Protein AF-0000000084953252 (afdb_homodimer)

Secondary structure (DSSP, 8-state):
-----PPPEEEE--BTTTB--HHHHHHHHHHHT-TTHHHHHHHHHHHHHHHHHHTT----HHHHHHHHHHHHHHHTT----HHHHHHHHGGGGGPPBPTTHHHHHHHHHHTT--EEEEESS-HHHHHHHHHHTT-GGG-SEEEEGGGTT--TTSHHHHHHHHHHHTS-GGGEEEEES-HHHHHHHHHTT-EEEEE--TT----TTSPPPSEEESSHHHHHHHHHHHT--/-----PPPEEEE--BTTTB--HHHHHHHHHHHT-TTHHHHHHHHHHHHHHHHHHTT----HHHHHHHHHHHHHHHTT----HHHHHHHHGGGGGPPBPTTHHHHHHHHHHTT--EEEEESS-HHHHHHHHHHTT-GGG-SEEEEGGGTT--TTSHHHHHHHHHHHTS-GGGEEEEES-HHHHHHHHHTT-EEEEE--TT----TTSPPPSEEESSHHHHHHHHHHHT--

Organism: Flavobacterium frigoris (strain PS1) (NCBI:txid1086011)

InterPro domains:
  IPR006328 L-2-Haloacid dehalogenase [TIGR01428] (9-200)
  IPR006328 L-2-Haloacid dehalogenase [cd02588] (9-221)
  IPR006439 HAD hydrolase, subfamily IA [PR00413] (7-18)
  IPR006439 HAD hydrolase, subfamily IA [PR00413] (108-121)
  IPR006439 HAD hydrolase, subfamily IA [PR00413] (139-155)
  IPR006439 HAD hydrolase, subfamily IA [PR00413] (157-177)
  IPR006439 HAD hydrolase, subfamily IA [PR00413] (184-197)
  IPR006439 HAD hydrolase, subfamily IA [TIGR01493] (9-187)
  IPR023198 Phosphoglycolate phosphatase-like, domain 2 [G3DSA:1.10.150.240] (21-93)
  IPR023214 HAD superfamily [G3DSA:3.40.50.1000] (9-210)
  IPR036412 HAD-like superfamily [SSF56784] (9-209)
  IPR051540 S-2-haloalkanoic acid dehalogenase [PTHR43316] (1-224)

Nearest PDB structures (foldseek):
  7arp-assembly1_B  TM=9.863E-01  e=4.653E-26  Zobellia galactanivorans
  7asz-assembly1_B  TM=9.862E-01  e=9.345E-26  Zobellia galactanivorans
  7qnm-assembly6_K  TM=9.756E-01  e=4.234E-25  Zobellia galactanivorans
  2yn4-assembly1_A  TM=9.551E-01  e=2.841E-22  Paracoccaceae
  1zrm-assembly1_A  TM=9.496E-01  e=8.957E-20  Pseudomonas sp. YL

Solvent-accessible surface area (backbone atoms only — not comparable to full-atom values): 23462 Å² total; per-residue (Å²): 127,80,79,68,62,77,75,43,39,38,34,29,37,42,83,61,48,38,29,43,53,62,66,36,39,53,36,37,11,58,76,59,72,30,91,60,36,32,56,38,25,51,28,42,32,56,27,52,48,47,47,26,56,48,46,72,48,80,68,57,44,67,58,46,42,53,55,32,45,52,38,42,28,45,46,66,76,41,89,79,50,74,66,56,49,52,58,35,57,54,45,61,38,64,32,43,53,40,90,44,35,64,64,12,52,50,53,33,47,76,69,70,44,50,36,29,37,49,33,61,46,35,58,70,52,46,54,41,24,28,54,61,40,73,43,57,89,67,38,81,43,82,42,36,29,59,83,72,63,43,43,73,35,32,36,65,48,52,49,48,51,22,56,76,67,73,48,56,39,72,43,28,30,40,36,30,32,45,28,65,51,43,37,12,33,43,63,48,42,24,42,27,30,38,29,52,39,90,48,47,44,76,44,87,91,45,79,79,60,78,37,76,24,72,39,46,40,56,40,31,52,52,51,50,63,72,47,54,126,126,81,77,67,62,75,74,42,38,37,33,28,36,42,84,60,49,39,30,44,52,61,66,37,39,53,36,37,11,58,75,59,70,31,91,59,35,33,56,40,24,50,28,42,32,55,28,50,46,46,46,28,56,49,48,73,48,79,68,57,45,66,58,44,42,52,55,31,43,55,39,41,28,44,47,67,76,41,87,79,52,74,65,57,48,50,57,36,56,55,46,60,38,64,32,43,54,41,89,43,35,65,63,12,51,50,53,34,47,76,69,70,45,50,35,29,38,48,34,63,45,35,56,70,52,46,52,42,25,28,55,61,40,72,43,56,89,68,37,82,42,81,44,35,29,59,84,72,62,43,44,73,35,32,37,66,48,54,50,49,51,20,58,76,68,72,48,56,39,71,43,27,32,39,36,30,30,46,27,66,52,42,40,12,33,42,64,46,42,23,42,27,32,38,31,52,40,88,48,48,44,76,45,88,91,44,78,78,58,77,39,76,25,71,38,46,40,55,39,30,53,52,51,50,65,72,45,54,127

Radius of gyration: 23.2 Å; Cα contacts (8 Å, |Δi|>4): 873; chains: 2; bounding box: 50×72×59 Å

Sequence (458 aa):
MTIQKSKPVIVFDVNETLLDMTPLKKSVNAMLNEEQGFRIWFGMLLHYSTVSNSINEYHNFTTIAAATLKMAAVSMHKKVTAEEIKEALSVIKSLQTYPDVIKGLKLLKENGFRLITLTNSPDSALKEQLKNSNLTDYFEHALSIDSIKKYKPEAETYLWAAKKLAVKPNEMIMIAAHGWDLAGAAHAGLATGFIAREGQSLYSLSSKPDFEAKDIIAMAEQLVAAYSEMTIQKSKPVIVFDVNETLLDMTPLKKSVNAMLNEEQGFRIWFGMLLHYSTVSNSINEYHNFTTIAAATLKMAAVSMHKKVTAEEIKEALSVIKSLQTYPDVIKGLKLLKENGFRLITLTNSPDSALKEQLKNSNLTDYFEHALSIDSIKKYKPEAETYLWAAKKLAVKPNEMIMIAAHGWDLAGAAHAGLATGFIAREGQSLYSLSSKPDFEAKDIIAMAEQLVAAYSE

pLDDT: mean 96.85, std 7.48, range [36.09, 99.0]

Foldseek 3Di:
DPPQPPAFAEEEEPPLAFFDCVLLLVLLCVQLVHNCLCVQLVVQLVVVLVVCVVVVHFDASLVSSLVSSCVSSVVSVHDDDSVSSCVSNVCLLQTETDPCNVVLLVLLVVLPHAYEYEYSHDPVSQVSNCVNHVNVPSHPYYDYCVVVRHDPLALCRLCVVCVVVVHQLCRYEYEYQAQRNCQSSVVNNYAYEHAPRPPGDHDPVGDDGPYYDPHSNRVSVVSCVSNPD/DPPQPPAFAEEEEPPLAFFDCVLLLVLLCVQLVHNCLCVQLVVQLVVVLVVCVVVVHFDASLVSSLVSSCVSSVVSVHDDDSVSSCVSNVCLLQTETDPQRVVLLVLLVVLPHAYEYEYSHDPVSQVSNCVNHVNVPSHPYYDYCVVVRHDPLALCRLCVVCVVVVHQLCRYEYEYQAQRNCQSSVVNNYAYEHAPRPPGDHDPVGDDGPYYDPHSNRVSVVSCVSNPD

Structure (mmCIF, N/CA/C/O backbone):
data_AF-0000000084953252-model_v1
#
loop_
_entity.id
_entity.type
_entity.pdbx_description
1 polymer 'Cryptic haloacid dehalogenase 1'
#
loop_
_atom_site.group_PDB
_atom_site.id
_atom_site.type_symbol
_atom_site.label_atom_id
_atom_site.label_alt_id
_atom_site.label_comp_id
_atom_site.label_asym_id
_atom_site.label_entity_id
_atom_site.label_seq_id
_atom_site.pdbx_PDB_ins_code
_atom_site.Cartn_x
_atom_site.Cartn_y
_atom_site.Cartn_z
_atom_site.occupancy
_atom_site.B_iso_or_equiv
_atom_site.auth_seq_id
_atom_site.auth_comp_id
_atom_site.auth_asym_id
_atom_site.auth_atom_id
_atom_site.pdbx_PDB_model_num
ATOM 1 N N . MET A 1 1 ? 27.125 -39.562 -3.766 1 36.19 1 MET A N 1
ATOM 2 C CA . MET A 1 1 ? 25.672 -39.562 -3.758 1 36.19 1 MET A CA 1
ATOM 3 C C . MET A 1 1 ? 25.094 -38.188 -3.941 1 36.19 1 MET A C 1
ATOM 5 O O . MET A 1 1 ? 25.328 -37.281 -3.107 1 36.19 1 MET A O 1
ATOM 9 N N . THR A 1 2 ? 24.891 -37.688 -5.141 1 43.75 2 THR A N 1
ATOM 10 C CA . THR A 1 2 ? 24.453 -36.312 -5.395 1 43.75 2 THR A CA 1
ATOM 11 C C . THR A 1 2 ? 23.203 -35.969 -4.582 1 43.75 2 THR A C 1
ATOM 13 O O . THR A 1 2 ? 22.188 -36.656 -4.691 1 43.75 2 THR A O 1
ATOM 16 N N . ILE A 1 3 ? 23.344 -35.5 -3.367 1 47.22 3 ILE A N 1
ATOM 17 C CA . ILE A 1 3 ? 22.25 -35.219 -2.461 1 47.22 3 ILE A CA 1
ATOM 18 C C . ILE A 1 3 ? 21.094 -34.594 -3.238 1 47.22 3 ILE A C 1
ATOM 20 O O . ILE A 1 3 ? 21.234 -33.5 -3.811 1 47.22 3 ILE A O 1
ATOM 24 N N . GLN A 1 4 ? 20.281 -35.469 -3.814 1 59.25 4 GLN A N 1
ATOM 25 C CA . GLN A 1 4 ? 19.094 -35.062 -4.543 1 59.25 4 GLN A CA 1
ATOM 26 C C . GLN A 1 4 ? 18.266 -34.094 -3.717 1 59.25 4 GLN A C 1
ATOM 28 O O . GLN A 1 4 ? 17.984 -34.344 -2.541 1 59.25 4 GLN A O 1
ATOM 33 N N . LYS A 1 5 ? 18.25 -32.844 -4.098 1 72.69 5 LYS A N 1
ATOM 34 C CA . LYS A 1 5 ? 17.453 -31.828 -3.404 1 72.69 5 LYS A CA 1
ATOM 35 C C . LYS A 1 5 ? 15.992 -32.25 -3.34 1 72.69 5 LYS A C 1
ATOM 37 O O . LYS A 1 5 ? 15.406 -32.625 -4.348 1 72.69 5 LYS A O 1
ATOM 42 N N . SER A 1 6 ? 15.484 -32.531 -2.221 1 90.62 6 SER A N 1
ATOM 43 C CA . SER A 1 6 ? 14.062 -32.812 -2.057 1 90.62 6 SER A CA 1
ATOM 44 C C . SER A 1 6 ? 13.195 -31.766 -2.715 1 90.62 6 SER A C 1
ATOM 46 O O . SER A 1 6 ? 13.508 -30.562 -2.658 1 90.62 6 SER A O 1
ATOM 48 N N . LYS A 1 7 ? 12.227 -32.188 -3.467 1 96.56 7 LYS A N 1
ATOM 49 C CA . LYS A 1 7 ? 11.297 -31.297 -4.145 1 96.56 7 LYS A CA 1
ATOM 50 C C . LYS A 1 7 ? 10.562 -30.406 -3.141 1 96.56 7 LYS A C 1
ATOM 52 O O . LYS A 1 7 ? 10.031 -30.906 -2.145 1 96.56 7 LYS A O 1
ATOM 57 N N . PRO A 1 8 ? 10.609 -29.141 -3.348 1 98.12 8 PRO A N 1
ATOM 58 C CA . PRO A 1 8 ? 9.828 -28.25 -2.486 1 98.12 8 PRO A CA 1
ATOM 59 C C . PRO A 1 8 ? 8.328 -28.328 -2.768 1 98.12 8 PRO A C 1
ATOM 61 O O . PRO A 1 8 ? 7.918 -28.734 -3.854 1 98.12 8 PRO A O 1
ATOM 64 N N . VAL A 1 9 ? 7.523 -27.938 -1.754 1 98.69 9 VAL A N 1
ATOM 65 C CA . VAL A 1 9 ? 6.121 -27.625 -2.014 1 98.69 9 VAL A CA 1
ATOM 66 C C . VAL A 1 9 ? 6.016 -26.297 -2.77 1 98.69 9 VAL A C 1
ATOM 68 O O . VAL A 1 9 ? 6.641 -25.312 -2.389 1 98.69 9 VAL A O 1
ATOM 71 N N . ILE A 1 10 ? 5.277 -26.312 -3.834 1 98.88 10 ILE A N 1
ATOM 72 C CA . ILE A 1 10 ? 5.109 -25.094 -4.633 1 98.88 10 ILE A CA 1
ATOM 73 C C . ILE A 1 10 ? 3.857 -24.344 -4.18 1 98.88 10 ILE A C 1
ATOM 75 O O . ILE A 1 10 ? 2.76 -24.906 -4.18 1 98.88 10 ILE A O 1
ATOM 79 N N . VAL A 1 11 ? 4.008 -23.125 -3.773 1 98.94 11 VAL A N 1
ATOM 80 C CA . VAL A 1 11 ? 2.938 -22.25 -3.332 1 98.94 11 VAL A CA 1
ATOM 81 C C . VAL A 1 11 ? 2.662 -21.188 -4.406 1 98.94 11 VAL A C 1
ATOM 83 O O . VAL A 1 11 ? 3.549 -20.422 -4.762 1 98.94 11 VAL A O 1
ATOM 86 N N . PHE A 1 12 ? 1.457 -21.141 -4.898 1 98.94 12 PHE A N 1
ATOM 87 C CA . PHE A 1 12 ? 1.107 -20.203 -5.957 1 98.94 12 PHE A CA 1
ATOM 88 C C . PHE A 1 12 ? 0.263 -19.062 -5.406 1 98.94 12 PHE A C 1
ATOM 90 O O . PHE A 1 12 ? -0.749 -19.297 -4.742 1 98.94 12 PHE A O 1
ATOM 97 N N . ASP A 1 13 ? 0.655 -17.812 -5.699 1 98.88 13 ASP A N 1
ATOM 98 C CA . ASP A 1 13 ? -0.304 -16.719 -5.711 1 98.88 13 ASP A CA 1
ATOM 99 C C . ASP A 1 13 ? -1.413 -16.969 -6.734 1 98.88 13 ASP A C 1
ATOM 101 O O . ASP A 1 13 ? -1.22 -17.703 -7.699 1 98.88 13 ASP A O 1
ATOM 105 N N . VAL A 1 14 ? -2.521 -16.328 -6.531 1 98.75 14 VAL A N 1
ATOM 106 C CA . VAL A 1 14 ? -3.672 -16.688 -7.355 1 98.75 14 VAL A CA 1
ATOM 107 C C . VAL A 1 14 ? -3.961 -15.57 -8.359 1 98.75 14 VAL A C 1
ATOM 109 O O . VAL A 1 14 ? -3.68 -15.711 -9.555 1 98.75 14 VAL A O 1
ATOM 112 N N . ASN A 1 15 ? -4.379 -14.398 -7.84 1 97.81 15 ASN A N 1
ATOM 113 C CA . ASN A 1 15 ? -4.793 -13.297 -8.703 1 97.81 15 ASN A CA 1
ATOM 114 C C . ASN A 1 15 ? -3.604 -12.672 -9.422 1 97.81 15 ASN A C 1
ATOM 116 O O . ASN A 1 15 ? -2.6 -12.336 -8.797 1 97.81 15 ASN A O 1
ATOM 120 N N . GLU A 1 16 ? -3.65 -12.555 -10.766 1 97.56 16 GLU A N 1
ATOM 121 C CA . GLU A 1 16 ? -2.662 -12 -11.68 1 97.56 16 GLU A CA 1
ATOM 122 C C . GLU A 1 16 ? -1.507 -12.969 -11.906 1 97.56 16 GLU A C 1
ATOM 124 O O . GLU A 1 16 ? -0.722 -12.812 -12.844 1 97.56 16 GLU A O 1
ATOM 129 N N . THR A 1 17 ? -1.381 -13.984 -11.055 1 98.81 17 THR A N 1
ATOM 130 C CA . THR A 1 17 ? -0.374 -15.016 -11.273 1 98.81 17 THR A CA 1
ATOM 131 C C . THR A 1 17 ? -0.971 -16.203 -12.023 1 98.81 17 THR A C 1
ATOM 133 O O . THR A 1 17 ? -0.524 -16.531 -13.117 1 98.81 17 THR A O 1
ATOM 136 N N . LEU A 1 18 ? -2.02 -16.797 -11.492 1 98.88 18 LEU A N 1
ATOM 137 C CA . LEU A 1 18 ? -2.715 -17.906 -12.141 1 98.88 18 LEU A CA 1
ATOM 138 C C . LEU A 1 18 ? -3.895 -17.406 -12.961 1 98.88 18 LEU A C 1
ATOM 140 O O . LEU A 1 18 ? -4.129 -17.875 -14.078 1 98.88 18 LEU A O 1
ATOM 144 N N . LEU A 1 19 ? -4.625 -16.438 -12.438 1 98.81 19 LEU A N 1
ATOM 145 C CA . LEU A 1 19 ? -5.867 -15.969 -13.047 1 98.81 19 LEU A CA 1
ATOM 146 C C . LEU A 1 19 ? -5.656 -14.656 -13.797 1 98.81 19 LEU A C 1
ATOM 148 O O . LEU A 1 19 ? -4.953 -13.766 -13.312 1 98.81 19 LEU A O 1
ATOM 152 N N . ASP A 1 20 ? -6.223 -14.523 -14.984 1 98.5 20 ASP A N 1
ATOM 153 C CA . ASP A 1 20 ? -6.188 -13.312 -15.797 1 98.5 20 ASP A CA 1
ATOM 154 C C . ASP A 1 20 ? -7.168 -12.266 -15.266 1 98.5 20 ASP A C 1
ATOM 156 O O . ASP A 1 20 ? -8.383 -12.453 -15.352 1 98.5 20 ASP A O 1
ATOM 160 N N . MET A 1 21 ? -6.695 -11.133 -14.82 1 97.5 21 MET A N 1
ATOM 161 C CA . MET A 1 21 ? -7.516 -10.117 -14.164 1 97.5 21 MET A CA 1
ATOM 162 C C . MET A 1 21 ? -8.062 -9.117 -15.18 1 97.5 21 MET A C 1
ATOM 164 O O . MET A 1 21 ? -8.75 -8.164 -14.812 1 97.5 21 MET A O 1
ATOM 168 N N . THR A 1 22 ? -7.824 -9.312 -16.469 1 98 22 THR A N 1
ATOM 169 C CA . THR A 1 22 ? -8.219 -8.375 -17.516 1 98 22 THR A CA 1
ATOM 170 C C . THR A 1 22 ? -9.711 -8.078 -17.453 1 98 22 THR A C 1
ATOM 172 O O . THR A 1 22 ? -10.133 -6.926 -17.547 1 98 22 THR A O 1
ATOM 175 N N . PRO A 1 23 ? -10.594 -9.062 -17.219 1 98.5 23 PRO A N 1
ATOM 176 C CA . PRO A 1 23 ? -12.023 -8.75 -17.141 1 98.5 23 PRO A CA 1
ATOM 177 C C . PRO A 1 23 ? -12.359 -7.84 -15.961 1 98.5 23 PRO A C 1
ATOM 179 O O . PRO A 1 23 ? -13.219 -6.957 -16.078 1 98.5 23 PRO A O 1
ATOM 182 N N . LEU A 1 24 ? -11.766 -8.031 -14.812 1 98.69 24 LEU A N 1
ATOM 183 C CA . LEU A 1 24 ? -11.984 -7.16 -13.664 1 98.69 24 LEU A CA 1
ATOM 184 C C . LEU A 1 24 ? -11.477 -5.75 -13.953 1 98.69 24 LEU A C 1
ATOM 186 O O . LEU A 1 24 ? -12.125 -4.766 -13.586 1 98.69 24 LEU A O 1
ATOM 190 N N . LYS A 1 25 ? -10.289 -5.699 -14.555 1 98.38 25 LYS A N 1
ATOM 191 C CA . LYS A 1 25 ? -9.734 -4.41 -14.969 1 98.38 25 LYS A CA 1
ATOM 192 C C . LYS A 1 25 ? -10.734 -3.639 -15.828 1 98.38 25 LYS A C 1
ATOM 194 O O . LYS A 1 25 ? -10.984 -2.457 -15.586 1 98.38 25 LYS A O 1
ATOM 199 N N . LYS A 1 26 ? -11.266 -4.273 -16.828 1 98.56 26 LYS A N 1
ATOM 200 C CA . LYS A 1 26 ? -12.234 -3.645 -17.719 1 98.56 26 LYS A CA 1
ATOM 201 C C . LYS A 1 26 ? -13.484 -3.203 -16.953 1 98.56 26 LYS A C 1
ATOM 203 O O . LYS A 1 26 ? -14.016 -2.115 -17.203 1 98.56 26 LYS A O 1
ATOM 208 N N . SER A 1 27 ? -13.945 -4.027 -16.078 1 98.81 27 SER A N 1
ATOM 209 C CA . SER A 1 27 ? -15.148 -3.74 -15.297 1 98.81 27 SER A CA 1
ATOM 210 C C . SER A 1 27 ? -14.953 -2.504 -14.422 1 98.81 27 SER A C 1
ATOM 212 O O . SER A 1 27 ? -15.797 -1.604 -14.422 1 98.81 27 SER A O 1
ATOM 214 N N . VAL A 1 28 ? -13.867 -2.395 -13.695 1 98.88 28 VAL A N 1
ATOM 215 C CA . VAL A 1 28 ? -13.578 -1.288 -12.789 1 98.88 28 VAL A CA 1
ATOM 216 C C . VAL A 1 28 ? -13.344 -0.011 -13.594 1 98.88 28 VAL A C 1
ATOM 218 O O . VAL A 1 28 ? -13.844 1.057 -13.234 1 98.88 28 VAL A O 1
ATOM 221 N N . ASN A 1 29 ? -12.57 -0.169 -14.68 1 98.69 29 ASN A N 1
ATOM 222 C CA . ASN A 1 29 ? -12.32 0.989 -15.531 1 98.69 29 ASN A CA 1
ATOM 223 C C . ASN A 1 29 ? -13.617 1.56 -16.094 1 98.69 29 ASN A C 1
ATOM 225 O O . ASN A 1 29 ? -13.773 2.777 -16.188 1 98.69 29 ASN A O 1
ATOM 229 N N . ALA A 1 30 ? -14.492 0.679 -16.5 1 98.62 30 ALA A N 1
ATOM 230 C CA . ALA A 1 30 ? -15.773 1.117 -17.031 1 98.62 30 ALA A CA 1
ATOM 231 C C . ALA A 1 30 ? -16.594 1.828 -15.961 1 98.62 30 ALA A C 1
ATOM 233 O O . ALA A 1 30 ? -17.172 2.891 -16.219 1 98.62 30 ALA A O 1
ATOM 234 N N . MET A 1 31 ? -16.688 1.283 -14.773 1 98.56 31 MET A N 1
ATOM 235 C CA . MET A 1 31 ? -17.453 1.868 -13.688 1 98.56 31 MET A CA 1
ATOM 236 C C . MET A 1 31 ? -16.938 3.258 -13.328 1 98.56 31 MET A C 1
ATOM 238 O O . MET A 1 31 ? -17.719 4.176 -13.094 1 98.56 31 MET A O 1
ATOM 242 N N . LEU A 1 32 ? -15.609 3.434 -13.336 1 98.5 32 LEU A N 1
ATOM 243 C CA . LEU A 1 32 ? -14.977 4.688 -12.945 1 98.5 32 LEU A CA 1
ATOM 244 C C . LEU A 1 32 ? -14.859 5.633 -14.133 1 98.5 32 LEU A C 1
ATOM 246 O O . LEU A 1 32 ? -14.477 6.797 -13.969 1 98.5 32 LEU A O 1
ATOM 250 N N . ASN A 1 33 ? -15.164 5.102 -15.32 1 97.94 33 ASN A N 1
ATOM 251 C CA . ASN A 1 33 ? -14.938 5.855 -16.547 1 97.94 33 ASN A CA 1
ATOM 252 C C . ASN A 1 33 ? -13.523 6.418 -16.609 1 97.94 33 ASN A C 1
ATOM 254 O O . ASN A 1 33 ? -13.336 7.613 -16.859 1 97.94 33 ASN A O 1
ATOM 258 N N . GLU A 1 34 ? -12.562 5.598 -16.328 1 97.94 34 GLU A N 1
ATOM 259 C CA . GLU A 1 34 ? -11.141 5.93 -16.266 1 97.94 34 GLU A CA 1
ATOM 260 C C . GLU A 1 34 ? -10.281 4.73 -16.656 1 97.94 34 GLU A C 1
ATOM 262 O O . GLU A 1 34 ? -10.297 3.701 -15.984 1 97.94 34 GLU A O 1
ATOM 267 N N . GLU A 1 35 ? -9.453 4.832 -17.672 1 96.88 35 GLU A N 1
ATOM 268 C CA . GLU A 1 35 ? -8.672 3.729 -18.234 1 96.88 35 GLU A CA 1
ATOM 269 C C . GLU A 1 35 ? -7.695 3.17 -17.203 1 96.88 35 GLU A C 1
ATOM 271 O O . GLU A 1 35 ? -7.398 1.975 -17.203 1 96.88 35 GLU A O 1
ATOM 276 N N . GLN A 1 36 ? -7.23 4.078 -16.312 1 97.38 36 GLN A N 1
ATOM 277 C CA . GLN A 1 36 ? -6.25 3.643 -15.328 1 97.38 36 GLN A CA 1
ATOM 278 C C . GLN A 1 36 ? -6.906 3.41 -13.969 1 97.38 36 GLN A C 1
ATOM 280 O O . GLN A 1 36 ? -6.219 3.309 -12.953 1 97.38 36 GLN A O 1
ATOM 285 N N . GLY A 1 37 ? -8.281 3.373 -13.977 1 98.31 37 GLY A N 1
ATOM 286 C CA . GLY A 1 37 ? -9.023 3.26 -12.734 1 98.31 37 GLY A CA 1
ATOM 287 C C . GLY A 1 37 ? -8.648 2.031 -11.93 1 98.31 37 GLY A C 1
ATOM 288 O O . GLY A 1 37 ? -8.438 2.119 -10.719 1 98.31 37 GLY A O 1
ATOM 289 N N . PHE A 1 38 ? -8.508 0.903 -12.602 1 98.56 38 PHE A N 1
ATOM 290 C CA . PHE A 1 38 ? -8.164 -0.349 -11.938 1 98.56 38 PHE A CA 1
ATOM 291 C C . PHE A 1 38 ? -6.805 -0.248 -11.258 1 98.56 38 PHE A C 1
ATOM 293 O O . PHE A 1 38 ? -6.645 -0.662 -10.109 1 98.56 38 PHE A O 1
ATOM 300 N N . ARG A 1 39 ? -5.812 0.286 -11.914 1 98.06 39 ARG A N 1
ATOM 301 C CA . ARG A 1 39 ? -4.461 0.358 -11.367 1 98.06 39 ARG A CA 1
ATOM 302 C C . ARG A 1 39 ? -4.418 1.245 -10.125 1 98.06 39 ARG A C 1
ATOM 304 O O . ARG A 1 39 ? -3.744 0.919 -9.148 1 98.06 39 ARG A O 1
ATOM 311 N N . ILE A 1 40 ? -5.117 2.369 -10.188 1 98.56 40 ILE A N 1
ATOM 312 C CA . ILE A 1 40 ? -5.195 3.281 -9.047 1 98.56 40 ILE A CA 1
ATOM 313 C C . ILE A 1 40 ? -5.871 2.582 -7.871 1 98.56 40 ILE A C 1
ATOM 315 O O . ILE A 1 40 ? -5.32 2.541 -6.766 1 98.56 40 ILE A O 1
ATOM 319 N N . TRP A 1 41 ? -7.008 1.973 -8.172 1 98.81 41 TRP A N 1
ATOM 320 C CA . TRP A 1 41 ? -7.781 1.294 -7.141 1 98.81 41 TRP A CA 1
ATOM 321 C C . TRP A 1 41 ? -6.996 0.127 -6.547 1 98.81 41 TRP A C 1
ATOM 323 O O . TRP A 1 41 ? -6.926 -0.027 -5.328 1 98.81 41 TRP A O 1
ATOM 333 N N . PHE A 1 42 ? -6.457 -0.706 -7.406 1 98.69 42 PHE A N 1
ATOM 334 C CA . PHE A 1 42 ? -5.805 -1.918 -6.93 1 98.69 42 PHE A CA 1
ATOM 335 C C . PHE A 1 42 ? -4.594 -1.577 -6.07 1 98.69 42 PHE A C 1
ATOM 337 O O . PHE A 1 42 ? -4.305 -2.27 -5.09 1 98.69 42 PHE A O 1
ATOM 344 N N . GLY A 1 43 ? -3.834 -0.496 -6.406 1 98.5 43 GLY A N 1
ATOM 345 C CA . GLY A 1 43 ? -2.771 -0.007 -5.547 1 98.5 43 GLY A CA 1
ATOM 346 C C . GLY A 1 43 ? -3.258 0.383 -4.16 1 98.5 43 GLY A C 1
ATOM 347 O O . GLY A 1 43 ? -2.6 0.089 -3.162 1 98.5 43 GLY A O 1
ATOM 348 N N . MET A 1 44 ? -4.43 1.05 -4.094 1 98.81 44 MET A N 1
ATOM 349 C CA . MET A 1 44 ? -5.023 1.415 -2.809 1 98.81 44 MET A CA 1
ATOM 350 C C . MET A 1 44 ? -5.41 0.172 -2.014 1 98.81 44 MET A C 1
ATOM 352 O O . MET A 1 44 ? -5.18 0.107 -0.806 1 98.81 44 MET A O 1
ATOM 356 N N . LEU A 1 45 ? -5.996 -0.797 -2.713 1 98.88 45 LEU A N 1
ATOM 357 C CA . LEU A 1 45 ? -6.43 -2.033 -2.07 1 98.88 45 LEU A CA 1
ATOM 358 C C . LEU A 1 45 ? -5.254 -2.74 -1.404 1 98.88 45 LEU A C 1
ATOM 360 O O . LEU A 1 45 ? -5.344 -3.141 -0.242 1 98.88 45 LEU A O 1
ATOM 364 N N . LEU A 1 46 ? -4.125 -2.865 -2.131 1 98.81 46 LEU A N 1
ATOM 365 C CA . LEU A 1 46 ? -2.939 -3.521 -1.593 1 98.81 46 LEU A CA 1
ATOM 366 C C . LEU A 1 46 ? -2.365 -2.732 -0.421 1 98.81 46 LEU A C 1
ATOM 368 O O . LEU A 1 46 ? -2.033 -3.309 0.618 1 98.81 46 LEU A O 1
ATOM 372 N N . HIS A 1 47 ? -2.32 -1.443 -0.577 1 98.88 47 HIS A N 1
ATOM 373 C CA . HIS A 1 47 ? -1.796 -0.588 0.482 1 98.88 47 HIS A CA 1
ATOM 374 C C . HIS A 1 47 ? -2.641 -0.698 1.747 1 98.88 47 HIS A C 1
ATOM 376 O O . HIS A 1 47 ? -2.107 -0.927 2.836 1 98.88 47 HIS A O 1
ATOM 382 N N . TYR A 1 48 ? -3.934 -0.596 1.612 1 98.88 48 TYR A N 1
ATOM 383 C CA . TYR A 1 48 ? -4.797 -0.572 2.787 1 98.88 48 TYR A CA 1
ATOM 384 C C . TYR A 1 48 ? -4.918 -1.959 3.406 1 98.88 48 TYR A C 1
ATOM 386 O O . TYR A 1 48 ? -5.191 -2.092 4.602 1 98.88 48 TYR A O 1
ATOM 394 N N . SER A 1 49 ? -4.707 -3.02 2.617 1 98.69 49 SER A N 1
ATOM 395 C CA . SER A 1 49 ? -4.594 -4.336 3.234 1 98.69 49 SER A CA 1
ATOM 396 C C . SER A 1 49 ? -3.402 -4.402 4.184 1 98.69 49 SER A C 1
ATOM 398 O O . SER A 1 49 ? -3.502 -4.973 5.273 1 98.69 49 SER A O 1
ATOM 400 N N . THR A 1 50 ? -2.27 -3.781 3.811 1 98.56 50 THR A N 1
ATOM 401 C CA . THR A 1 50 ? -1.102 -3.773 4.688 1 98.56 50 THR A CA 1
ATOM 402 C C . THR A 1 50 ? -1.302 -2.801 5.844 1 98.56 50 THR A C 1
ATOM 404 O O . THR A 1 50 ? -0.774 -3.012 6.938 1 98.56 50 THR A O 1
ATOM 407 N N . VAL A 1 51 ? -2.117 -1.72 5.625 1 98.62 51 VAL A N 1
ATOM 408 C CA . VAL A 1 51 ? -2.504 -0.833 6.719 1 98.62 51 VAL A CA 1
ATOM 409 C C . VAL A 1 51 ? -3.242 -1.628 7.793 1 98.62 51 VAL A C 1
ATOM 411 O O . VAL A 1 51 ? -2.99 -1.453 8.984 1 98.62 51 VAL A O 1
ATOM 414 N N . SER A 1 52 ? -4.121 -2.504 7.359 1 98.06 52 SER A N 1
ATOM 415 C CA . SER A 1 52 ? -4.852 -3.363 8.281 1 98.06 52 SER A CA 1
ATOM 416 C C . SER A 1 52 ? -3.898 -4.156 9.172 1 98.06 52 SER A C 1
ATOM 418 O O . SER A 1 52 ? -4.164 -4.348 10.359 1 98.06 52 SER A O 1
ATOM 420 N N . ASN A 1 53 ? -2.791 -4.648 8.586 1 97.94 53 ASN A N 1
ATOM 421 C CA . ASN A 1 53 ? -1.768 -5.336 9.359 1 97.94 53 ASN A CA 1
ATOM 422 C C . ASN A 1 53 ? -1.144 -4.418 10.406 1 97.94 53 ASN A C 1
ATOM 424 O O . ASN A 1 53 ? -0.976 -4.809 11.562 1 97.94 53 ASN A O 1
ATOM 428 N N . SER A 1 54 ? -0.861 -3.178 9.992 1 97.25 54 SER A N 1
ATOM 429 C CA . SER A 1 54 ? -0.144 -2.221 10.828 1 97.25 54 SER A CA 1
ATOM 430 C C . SER A 1 54 ? -0.981 -1.803 12.031 1 97.25 54 SER A C 1
ATOM 432 O O . SER A 1 54 ? -0.444 -1.557 13.117 1 97.25 54 SER A O 1
ATOM 434 N N . ILE A 1 55 ? -2.32 -1.773 11.797 1 96.62 55 ILE A N 1
ATOM 435 C CA . ILE A 1 55 ? -3.156 -1.229 12.867 1 96.62 55 ILE A CA 1
ATOM 436 C C . ILE A 1 55 ? -3.906 -2.363 13.562 1 96.62 55 ILE A C 1
ATOM 438 O O . ILE A 1 55 ? -4.816 -2.117 14.352 1 96.62 55 ILE A O 1
ATOM 442 N N . ASN A 1 56 ? -3.633 -3.6 13.203 1 96 56 ASN A N 1
ATOM 443 C CA . ASN A 1 56 ? -4.203 -4.793 13.812 1 96 56 ASN A CA 1
ATOM 444 C C . ASN A 1 56 ? -5.73 -4.758 13.805 1 96 56 ASN A C 1
ATOM 446 O O . ASN A 1 56 ? -6.371 -4.996 14.828 1 96 56 ASN A O 1
ATOM 450 N N . GLU A 1 57 ? -6.266 -4.336 12.773 1 96.75 57 GLU A N 1
ATOM 451 C CA . GLU A 1 57 ? -7.703 -4.344 12.516 1 96.75 57 GLU A CA 1
ATOM 452 C C . GLU A 1 57 ? -8.023 -5.059 11.203 1 96.75 57 GLU A C 1
ATOM 454 O O . GLU A 1 57 ? -7.816 -4.508 10.125 1 96.75 57 GLU A O 1
ATOM 459 N N . TYR A 1 58 ? -8.656 -6.195 11.359 1 97.69 58 TYR A N 1
ATOM 460 C CA . TYR A 1 58 ? -8.867 -7.035 10.188 1 97.69 58 TYR A CA 1
ATOM 461 C C . TYR A 1 58 ? -10.266 -6.84 9.617 1 97.69 58 TYR A C 1
ATOM 463 O O . TYR A 1 58 ? -11.25 -6.859 10.359 1 97.69 58 TYR A O 1
ATOM 471 N N . HIS A 1 59 ? -10.406 -6.582 8.375 1 98.12 59 HIS A N 1
ATOM 472 C CA . HIS A 1 59 ? -11.531 -6.758 7.469 1 98.12 59 HIS A CA 1
ATOM 473 C C . HIS A 1 59 ? -11.148 -7.617 6.273 1 98.12 59 HIS A C 1
ATOM 475 O O . HIS A 1 59 ? -10.016 -7.543 5.785 1 98.12 59 HIS A O 1
ATOM 481 N N . ASN A 1 60 ? -12.062 -8.461 5.863 1 97.44 60 ASN A N 1
ATOM 482 C CA . ASN A 1 60 ? -11.625 -9.344 4.781 1 97.44 60 ASN A CA 1
ATOM 483 C C . ASN A 1 60 ? -11.383 -8.562 3.492 1 97.44 60 ASN A C 1
ATOM 485 O O . ASN A 1 60 ? -11.82 -7.422 3.359 1 97.44 60 ASN A O 1
ATOM 489 N N . PHE A 1 61 ? -10.703 -9.133 2.584 1 98.19 61 PHE A N 1
ATOM 490 C CA . PHE A 1 61 ? -10.164 -8.484 1.396 1 98.19 61 PHE A CA 1
ATOM 491 C C . PHE A 1 61 ? -11.289 -7.898 0.544 1 98.19 61 PHE A C 1
ATOM 493 O O . PHE A 1 61 ? -11.125 -6.832 -0.052 1 98.19 61 PHE A O 1
ATOM 500 N N . THR A 1 62 ? -12.438 -8.57 0.465 1 97.75 62 THR A N 1
ATOM 501 C CA . THR A 1 62 ? -13.594 -8.078 -0.283 1 97.75 62 THR A CA 1
ATOM 502 C C . THR A 1 62 ? -14.102 -6.766 0.307 1 97.75 62 THR A C 1
ATOM 504 O O . THR A 1 62 ? -14.438 -5.84 -0.431 1 97.75 62 THR A O 1
ATOM 507 N N . THR A 1 63 ? -14.164 -6.695 1.614 1 98.31 63 THR A N 1
ATOM 508 C CA . THR A 1 63 ? -14.617 -5.496 2.305 1 98.31 63 THR A CA 1
ATOM 509 C C . THR A 1 63 ? -13.664 -4.328 2.059 1 98.31 63 THR A C 1
ATOM 511 O O . THR A 1 63 ? -14.102 -3.211 1.776 1 98.31 63 THR A O 1
ATOM 514 N N . ILE A 1 64 ? -12.375 -4.586 2.148 1 98.75 64 ILE A N 1
ATOM 515 C CA . ILE A 1 64 ? -11.383 -3.549 1.896 1 98.75 64 ILE A CA 1
ATOM 516 C C . ILE A 1 64 ? -11.445 -3.117 0.433 1 98.75 64 ILE A C 1
ATOM 518 O O . ILE A 1 64 ? -11.305 -1.933 0.121 1 98.75 64 ILE A O 1
ATOM 522 N N . ALA A 1 65 ? -11.648 -4.094 -0.447 1 98.81 65 ALA A N 1
ATOM 523 C CA . ALA A 1 65 ? -11.758 -3.793 -1.872 1 98.81 65 ALA A CA 1
ATOM 524 C C . ALA A 1 65 ? -12.891 -2.805 -2.139 1 98.81 65 ALA A C 1
ATOM 526 O O . ALA A 1 65 ? -12.719 -1.837 -2.883 1 98.81 65 ALA A O 1
ATOM 527 N N . ALA A 1 66 ? -13.977 -3.037 -1.537 1 98.88 66 ALA A N 1
ATOM 528 C CA . ALA A 1 66 ? -15.125 -2.154 -1.734 1 98.88 66 ALA A CA 1
ATOM 529 C C . ALA A 1 66 ? -14.852 -0.765 -1.163 1 98.88 66 ALA A C 1
ATOM 531 O O . ALA A 1 66 ? -15.148 0.246 -1.805 1 98.88 66 ALA A O 1
ATOM 532 N N . ALA A 1 67 ? -14.328 -0.69 0.019 1 98.75 67 ALA A N 1
ATOM 533 C CA . ALA A 1 67 ? -14.039 0.584 0.672 1 98.75 67 ALA A CA 1
ATOM 534 C C . ALA A 1 67 ? -13.039 1.405 -0.142 1 98.75 67 ALA A C 1
ATOM 536 O O . ALA A 1 67 ? -13.234 2.607 -0.337 1 98.75 67 ALA A O 1
ATOM 537 N N . THR A 1 68 ? -11.992 0.744 -0.624 1 98.88 68 THR A N 1
ATOM 538 C CA . THR A 1 68 ? -10.953 1.465 -1.352 1 98.88 68 THR A CA 1
ATOM 539 C C . THR A 1 68 ? -11.438 1.839 -2.75 1 98.88 68 THR A C 1
ATOM 541 O O . THR A 1 68 ? -11 2.842 -3.316 1 98.88 68 THR A O 1
ATOM 544 N N . LEU A 1 69 ? -12.352 1.018 -3.32 1 98.94 69 LEU A N 1
ATOM 545 C CA . LEU A 1 69 ? -12.914 1.399 -4.613 1 98.94 69 LEU A CA 1
ATOM 546 C C . LEU A 1 69 ? -13.75 2.668 -4.488 1 98.94 69 LEU A C 1
ATOM 548 O O . LEU A 1 69 ? -13.734 3.518 -5.383 1 98.94 69 LEU A O 1
ATOM 552 N N . LYS A 1 70 ? -14.469 2.812 -3.42 1 98.75 70 LYS A N 1
ATOM 553 C CA . LYS A 1 70 ? -15.18 4.059 -3.143 1 98.75 70 LYS A CA 1
ATOM 554 C C . LYS A 1 70 ? -14.203 5.227 -3.01 1 98.75 70 LYS A C 1
ATOM 556 O O . LYS A 1 70 ? -14.469 6.32 -3.516 1 98.75 70 LYS A O 1
ATOM 561 N N . MET A 1 71 ? -13.109 5.02 -2.344 1 98.69 71 MET A N 1
ATOM 562 C CA . MET A 1 71 ? -12.086 6.051 -2.189 1 98.69 71 MET A CA 1
ATOM 563 C C . MET A 1 71 ? -11.492 6.434 -3.539 1 98.69 71 MET A C 1
ATOM 565 O O . MET A 1 71 ? -11.258 7.609 -3.807 1 98.69 71 MET A O 1
ATOM 569 N N . ALA A 1 72 ? -11.195 5.406 -4.348 1 98.69 72 ALA A N 1
ATOM 570 C CA . ALA A 1 72 ? -10.68 5.672 -5.688 1 98.69 72 ALA A CA 1
ATOM 571 C C . ALA A 1 72 ? -11.656 6.531 -6.488 1 98.69 72 ALA A C 1
ATOM 573 O O . ALA A 1 72 ? -11.242 7.461 -7.188 1 98.69 72 ALA A O 1
ATOM 574 N N . ALA A 1 73 ? -12.953 6.199 -6.383 1 98.69 73 ALA A N 1
ATOM 575 C CA . ALA A 1 73 ? -13.969 6.98 -7.074 1 98.69 73 ALA A CA 1
ATOM 576 C C . ALA A 1 73 ? -13.93 8.445 -6.641 1 98.69 73 ALA A C 1
ATOM 578 O O . ALA A 1 73 ? -13.961 9.352 -7.477 1 98.69 73 ALA A O 1
ATOM 579 N N . VAL A 1 74 ? -13.766 8.688 -5.359 1 97.81 74 VAL A N 1
ATOM 580 C CA . VAL A 1 74 ? -13.688 10.039 -4.816 1 97.81 74 VAL A CA 1
ATOM 581 C C . VAL A 1 74 ? -12.469 10.758 -5.402 1 97.81 74 VAL A C 1
ATOM 583 O O . VAL A 1 74 ? -12.562 11.922 -5.801 1 97.81 74 VAL A O 1
ATOM 586 N N . SER A 1 75 ? -11.336 10.055 -5.461 1 97.25 75 SER A N 1
ATOM 587 C CA . SER A 1 75 ? -10.102 10.664 -5.938 1 97.25 75 SER A CA 1
ATOM 588 C C . SER A 1 75 ? -10.203 11.047 -7.41 1 97.25 75 SER A C 1
ATOM 590 O O . SER A 1 75 ? -9.438 11.891 -7.891 1 97.25 75 SER A O 1
ATOM 592 N N . MET A 1 76 ? -11.133 10.453 -8.094 1 96.94 76 MET A N 1
ATOM 593 C CA . MET A 1 76 ? -11.312 10.719 -9.516 1 96.94 76 MET A CA 1
ATOM 594 C C . MET A 1 76 ? -12.57 11.539 -9.758 1 96.94 76 MET A C 1
ATOM 596 O O . MET A 1 76 ? -13.023 11.664 -10.898 1 96.94 76 MET A O 1
ATOM 600 N N . HIS A 1 77 ? -13.195 12.031 -8.734 1 96.5 77 HIS A N 1
ATOM 601 C CA . HIS A 1 77 ? -14.391 12.867 -8.789 1 96.5 77 HIS A CA 1
ATOM 602 C C . HIS A 1 77 ? -15.555 12.125 -9.453 1 96.5 77 HIS A C 1
ATOM 604 O O . HIS A 1 77 ? -16.266 12.695 -10.281 1 96.5 77 HIS A O 1
ATOM 610 N N . LYS A 1 78 ? -15.617 10.844 -9.094 1 97.19 78 LYS A N 1
ATOM 611 C CA . LYS A 1 78 ? -16.719 10.016 -9.562 1 97.19 78 LYS A CA 1
ATOM 612 C C . LYS A 1 78 ? -17.656 9.641 -8.414 1 97.19 78 LYS A C 1
ATOM 614 O O . LYS A 1 78 ? -17.203 9.43 -7.285 1 97.19 78 LYS A O 1
ATOM 619 N N . LYS A 1 79 ? -18.906 9.617 -8.742 1 95.94 79 LYS A N 1
ATOM 620 C CA . LYS A 1 79 ? -19.891 9.102 -7.801 1 95.94 79 LYS A CA 1
ATOM 621 C C . LYS A 1 79 ? -20.297 7.672 -8.156 1 95.94 79 LYS A C 1
ATOM 623 O O . LYS A 1 79 ? -20.625 7.379 -9.305 1 95.94 79 LYS A O 1
ATOM 628 N N . VAL A 1 80 ? -20.172 6.82 -7.242 1 97.94 80 VAL A N 1
ATOM 629 C CA . VAL A 1 80 ? -20.531 5.418 -7.445 1 97.94 80 VAL A CA 1
ATOM 630 C C . VAL A 1 80 ? -21.375 4.926 -6.27 1 97.94 80 VAL A C 1
ATOM 632 O O . VAL A 1 80 ? -21.203 5.398 -5.141 1 97.94 80 VAL A O 1
ATOM 635 N N . THR A 1 81 ? -22.297 4.02 -6.508 1 98.06 81 THR A N 1
ATOM 636 C CA . THR A 1 81 ? -23.125 3.436 -5.457 1 98.06 81 THR A CA 1
ATOM 637 C C . THR A 1 81 ? -22.516 2.127 -4.953 1 98.06 81 THR A C 1
ATOM 639 O O . THR A 1 81 ? -21.672 1.536 -5.617 1 98.06 81 THR A O 1
ATOM 642 N N . ALA A 1 82 ? -22.953 1.754 -3.771 1 97.75 82 ALA A N 1
ATOM 643 C CA . ALA A 1 82 ? -22.531 0.467 -3.229 1 97.75 82 ALA A CA 1
ATOM 644 C C . ALA A 1 82 ? -22.891 -0.674 -4.176 1 97.75 82 ALA A C 1
ATOM 646 O O . ALA A 1 82 ? -22.141 -1.654 -4.285 1 97.75 82 ALA A O 1
ATOM 647 N N . GLU A 1 83 ? -23.984 -0.581 -4.832 1 98.19 83 GLU A N 1
ATOM 648 C CA . GLU A 1 83 ? -24.438 -1.606 -5.766 1 98.19 83 GLU A CA 1
ATOM 649 C C . GLU A 1 83 ? -23.531 -1.678 -6.992 1 98.19 83 GLU A C 1
ATOM 651 O O . GLU A 1 83 ? -23.203 -2.768 -7.469 1 98.19 83 GLU A O 1
ATOM 656 N N . GLU A 1 84 ? -23.172 -0.529 -7.496 1 98.62 84 GLU A N 1
ATOM 657 C CA . GLU A 1 84 ? -22.25 -0.49 -8.633 1 98.62 84 GLU A CA 1
ATOM 658 C C . GLU A 1 84 ? -20.906 -1.118 -8.281 1 98.62 84 GLU A C 1
ATOM 660 O O . GLU A 1 84 ? -20.328 -1.852 -9.078 1 98.62 84 GLU A O 1
ATOM 665 N N . ILE A 1 85 ? -20.469 -0.811 -7.102 1 98.75 85 ILE A N 1
ATOM 666 C CA . ILE A 1 85 ? -19.203 -1.356 -6.621 1 98.75 85 ILE A CA 1
ATOM 667 C C . ILE A 1 85 ? -19.312 -2.877 -6.523 1 98.75 85 ILE A C 1
ATOM 669 O O . ILE A 1 85 ? -18.438 -3.594 -7.02 1 98.75 85 ILE A O 1
ATOM 673 N N . LYS A 1 86 ? -20.312 -3.328 -5.902 1 98.12 86 LYS A N 1
ATOM 674 C CA . LYS A 1 86 ? -20.531 -4.762 -5.742 1 98.12 86 LYS A CA 1
ATOM 675 C C . LYS A 1 86 ? -20.562 -5.465 -7.098 1 98.12 86 LYS A C 1
ATOM 677 O O . LYS A 1 86 ? -19.969 -6.527 -7.273 1 98.12 86 LYS A O 1
ATOM 682 N N . GLU A 1 87 ? -21.281 -4.898 -7.988 1 98.25 87 GLU A N 1
ATOM 683 C CA . GLU A 1 87 ? -21.406 -5.477 -9.32 1 98.25 87 GLU A CA 1
ATOM 684 C C . GLU A 1 87 ? -20.047 -5.508 -10.039 1 98.25 87 GLU A C 1
ATOM 686 O O . GLU A 1 87 ? -19.688 -6.523 -10.641 1 98.25 87 GLU A O 1
ATOM 691 N N . ALA A 1 88 ? -19.344 -4.441 -9.984 1 98.62 88 ALA A N 1
ATOM 692 C CA . ALA A 1 88 ? -18.047 -4.367 -10.656 1 98.62 88 ALA A CA 1
ATOM 693 C C . ALA A 1 88 ? -17.078 -5.402 -10.102 1 98.62 88 ALA A C 1
ATOM 695 O O . ALA A 1 88 ? -16.328 -6.031 -10.852 1 98.62 88 ALA A O 1
ATOM 696 N N . LEU A 1 89 ? -17.094 -5.59 -8.82 1 98.56 89 LEU A N 1
ATOM 697 C CA . LEU A 1 89 ? -16.125 -6.457 -8.156 1 98.56 89 LEU A CA 1
ATOM 698 C C . LEU A 1 89 ? -16.547 -7.922 -8.281 1 98.56 89 LEU A C 1
ATOM 700 O O . LEU A 1 89 ? -15.711 -8.82 -8.109 1 98.56 89 LEU A O 1
ATOM 704 N N . SER A 1 90 ? -17.781 -8.172 -8.586 1 97.5 90 SER A N 1
ATOM 705 C CA . SER A 1 90 ? -18.281 -9.547 -8.633 1 97.5 90 SER A CA 1
ATOM 706 C C . SER A 1 90 ? -17.594 -10.344 -9.734 1 97.5 90 SER A C 1
ATOM 708 O O . SER A 1 90 ? -17.547 -11.578 -9.672 1 97.5 90 SER A O 1
ATOM 710 N N . VAL A 1 91 ? -17 -9.703 -10.711 1 97.5 91 VAL A N 1
ATOM 711 C CA . VAL A 1 91 ? -16.328 -10.305 -11.859 1 97.5 91 VAL A CA 1
ATOM 712 C C . VAL A 1 91 ? -15.156 -11.164 -11.398 1 97.5 91 VAL A C 1
ATOM 714 O O . VAL A 1 91 ? -14.82 -12.164 -12.031 1 97.5 91 VAL A O 1
ATOM 717 N N . ILE A 1 92 ? -14.641 -10.836 -10.211 1 97.12 92 ILE A N 1
ATOM 718 C CA . ILE A 1 92 ? -13.406 -11.461 -9.75 1 97.12 92 ILE A CA 1
ATOM 719 C C . ILE A 1 92 ? -13.633 -12.953 -9.531 1 97.12 92 ILE A C 1
ATOM 721 O O . ILE A 1 92 ? -12.703 -13.758 -9.641 1 97.12 92 ILE A O 1
ATOM 725 N N . LYS A 1 93 ? -14.836 -13.391 -9.305 1 95.06 93 LYS A N 1
ATOM 726 C CA . LYS A 1 93 ? -15.164 -14.773 -8.969 1 95.06 93 LYS A CA 1
ATOM 727 C C . LYS A 1 93 ? -15.18 -15.648 -10.219 1 95.06 93 LYS A C 1
ATOM 729 O O . LYS A 1 93 ? -15.109 -16.875 -10.117 1 95.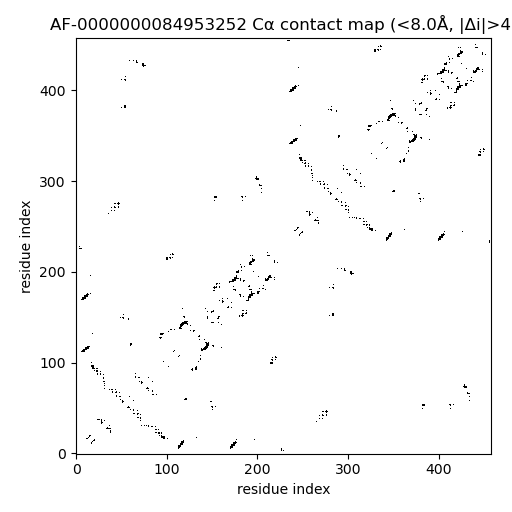06 93 LYS A O 1
ATOM 734 N N . SER A 1 94 ? -15.211 -15.031 -11.398 1 95.56 94 SER A N 1
ATOM 735 C CA . SER A 1 94 ? -15.422 -15.812 -12.609 1 95.56 94 SER A CA 1
ATOM 736 C C . SER A 1 94 ? -14.242 -15.656 -13.57 1 95.56 94 SER A C 1
ATOM 738 O O . SER A 1 94 ? -14.391 -15.891 -14.773 1 95.56 94 SER A O 1
ATOM 740 N N . LEU A 1 95 ? -13.164 -15.273 -13.094 1 98 95 LEU A N 1
ATOM 741 C CA . LEU A 1 95 ? -11.977 -15.086 -13.922 1 98 95 LEU A CA 1
ATOM 742 C C . LEU A 1 95 ? -11.461 -16.438 -14.43 1 98 95 LEU A C 1
ATOM 744 O O . LEU A 1 95 ? -11.648 -17.469 -13.781 1 98 95 LEU A O 1
ATOM 748 N N . GLN A 1 96 ? -10.828 -16.406 -15.586 1 98.5 96 GLN A N 1
ATOM 749 C CA . GLN A 1 96 ? -10.203 -17.578 -16.172 1 98.5 96 GLN A CA 1
ATOM 750 C C . GLN A 1 96 ? -8.695 -17.562 -15.969 1 98.5 96 GLN A C 1
ATOM 752 O O . GLN A 1 96 ? -8.109 -16.516 -15.727 1 98.5 96 GLN A O 1
ATOM 757 N N . THR A 1 97 ? -8.07 -18.703 -16.094 1 98.75 97 THR A N 1
ATOM 758 C CA . THR A 1 97 ? -6.617 -18.812 -16 1 98.75 97 THR A CA 1
ATOM 759 C C . THR A 1 97 ? -5.953 -18.156 -17.219 1 98.75 97 THR A C 1
ATOM 761 O O . THR A 1 97 ? -6.562 -18.047 -18.281 1 98.75 97 THR A O 1
ATOM 764 N N . TYR A 1 98 ? -4.723 -17.719 -17.031 1 98.75 98 TYR A N 1
ATOM 765 C CA . TYR A 1 98 ? -3.873 -17.516 -18.188 1 98.75 98 TYR A CA 1
ATOM 766 C C . TYR A 1 98 ? -3.707 -18.797 -19 1 98.75 98 TYR A C 1
ATOM 768 O O . TYR A 1 98 ? -3.824 -19.891 -18.453 1 98.75 98 TYR A O 1
ATOM 776 N N . PRO A 1 99 ? -3.398 -18.688 -20.297 1 98.44 99 PRO A N 1
ATOM 777 C CA . PRO A 1 99 ? -3.355 -19.859 -21.172 1 98.44 99 PRO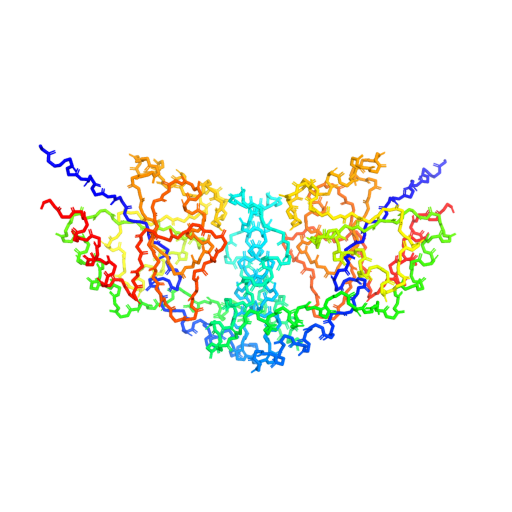 A CA 1
ATOM 778 C C . PRO A 1 99 ? -2.266 -20.859 -20.766 1 98.44 99 PRO A C 1
ATOM 780 O O . PRO A 1 99 ? -2.361 -22.047 -21.078 1 98.44 99 PRO A O 1
ATOM 783 N N . ASP A 1 100 ? -1.243 -20.438 -20.094 1 98.75 100 ASP A N 1
ATOM 784 C CA . ASP A 1 100 ? -0.079 -21.266 -19.781 1 98.75 100 ASP A CA 1
ATOM 785 C C . ASP A 1 100 ? -0.304 -22.047 -18.484 1 98.75 100 ASP A C 1
ATOM 787 O O . ASP A 1 100 ? 0.446 -22.984 -18.188 1 98.75 100 ASP A O 1
ATOM 791 N N . VAL A 1 101 ? -1.327 -21.781 -17.703 1 98.88 101 VAL A N 1
ATOM 792 C CA . VAL A 1 101 ? -1.437 -22.188 -16.312 1 98.88 101 VAL A CA 1
ATOM 793 C C . VAL A 1 101 ? -1.72 -23.688 -16.234 1 98.88 101 VAL A C 1
ATOM 795 O O . VAL A 1 101 ? -0.992 -24.438 -15.578 1 98.88 101 VAL A O 1
ATOM 798 N N . ILE A 1 102 ? -2.721 -24.172 -16.953 1 98.69 102 ILE A N 1
ATOM 799 C CA . ILE A 1 102 ? -3.152 -25.562 -16.844 1 98.69 102 ILE A CA 1
ATOM 800 C C . ILE A 1 102 ? -2.02 -26.484 -17.266 1 98.69 102 ILE A C 1
ATOM 802 O O . ILE A 1 102 ? -1.686 -27.438 -16.547 1 98.69 102 ILE A O 1
ATOM 806 N N . LYS A 1 103 ? -1.435 -26.188 -18.406 1 98.69 103 LYS A N 1
ATOM 807 C CA . LYS A 1 103 ? -0.338 -27.016 -18.906 1 98.69 103 LYS A CA 1
ATOM 808 C C . LYS A 1 103 ? 0.836 -27.016 -17.922 1 98.69 103 LYS A C 1
ATOM 810 O O . LYS A 1 103 ? 1.459 -28.047 -17.688 1 98.69 103 LYS A O 1
ATOM 815 N N . GLY A 1 104 ? 1.191 -25.844 -17.359 1 98.88 104 GLY A N 1
ATOM 816 C CA . GLY A 1 104 ? 2.277 -25.75 -16.406 1 98.88 104 GLY A CA 1
ATOM 817 C C . GLY A 1 104 ? 2.014 -26.531 -15.125 1 98.88 104 GLY A C 1
ATOM 818 O O . GLY A 1 104 ? 2.893 -27.234 -14.633 1 98.88 104 GLY A O 1
ATOM 819 N N . LEU A 1 105 ? 0.8 -26.422 -14.594 1 98.88 105 LEU A N 1
ATOM 820 C CA . LEU A 1 105 ? 0.438 -27.141 -13.375 1 98.88 105 LEU A CA 1
ATOM 821 C C . LEU A 1 105 ? 0.46 -28.641 -13.609 1 98.88 105 LEU A C 1
ATOM 823 O O . LEU A 1 105 ? 0.894 -29.406 -12.734 1 98.88 105 LEU A O 1
ATOM 827 N N . LYS A 1 106 ? -0.071 -29.109 -14.742 1 98.62 106 LYS A N 1
ATOM 828 C CA . LYS A 1 106 ? -0.051 -30.531 -15.086 1 98.62 106 LYS A CA 1
ATOM 829 C C . LYS A 1 106 ? 1.376 -31.062 -15.109 1 98.62 106 LYS A C 1
ATOM 831 O O . LYS A 1 106 ? 1.646 -32.156 -14.586 1 98.62 106 LYS A O 1
ATOM 836 N N . LEU A 1 107 ? 2.271 -30.297 -15.719 1 98.69 107 LEU A N 1
ATOM 837 C CA . LEU A 1 107 ? 3.672 -30.703 -15.797 1 98.69 107 LEU A CA 1
ATOM 838 C C . LEU A 1 107 ? 4.266 -30.875 -14.406 1 98.69 107 LEU A C 1
ATOM 840 O O . LEU A 1 107 ? 4.992 -31.844 -14.148 1 98.69 107 LEU A O 1
ATOM 844 N N . LEU A 1 108 ? 3.988 -29.953 -13.516 1 98.69 108 LEU A N 1
ATOM 845 C CA . LEU A 1 108 ? 4.496 -30.031 -12.148 1 98.69 108 LEU A CA 1
ATOM 846 C C . LEU A 1 108 ? 3.936 -31.25 -11.422 1 98.69 108 LEU A C 1
ATOM 848 O O . LEU A 1 108 ? 4.684 -32 -10.797 1 98.69 108 LEU A O 1
ATOM 852 N N . LYS A 1 109 ? 2.646 -31.469 -11.555 1 98.12 109 LYS A N 1
ATOM 853 C CA . LYS A 1 109 ? 2.004 -32.594 -10.883 1 98.12 109 LYS A CA 1
ATOM 854 C C . LYS A 1 109 ? 2.539 -33.938 -11.414 1 98.12 109 LYS A C 1
ATOM 856 O O . LYS A 1 109 ? 2.816 -34.844 -10.641 1 98.12 109 LYS A O 1
ATOM 861 N N . GLU A 1 110 ? 2.67 -34 -12.672 1 97.56 110 GLU A N 1
ATOM 862 C CA . GLU A 1 110 ? 3.156 -35.25 -13.305 1 97.56 110 GLU A CA 1
ATOM 863 C C . GLU A 1 110 ? 4.586 -35.562 -12.875 1 97.56 110 GLU A C 1
ATOM 865 O O . GLU A 1 110 ? 5.023 -36.688 -12.953 1 97.56 110 GLU A O 1
ATOM 870 N N . ASN A 1 111 ? 5.258 -34.562 -12.438 1 97.5 111 ASN A N 1
ATOM 871 C CA . ASN A 1 111 ? 6.641 -34.75 -12.016 1 97.5 111 ASN A CA 1
ATOM 872 C C . ASN A 1 111 ? 6.762 -34.781 -10.492 1 97.5 111 ASN A C 1
ATOM 874 O O . ASN A 1 111 ? 7.848 -34.562 -9.945 1 97.5 111 ASN A O 1
ATOM 878 N N . GLY A 1 112 ? 5.703 -34.906 -9.789 1 96.81 112 GLY A N 1
ATOM 879 C CA . GLY A 1 112 ? 5.707 -35.281 -8.391 1 96.81 112 GLY A CA 1
ATOM 880 C C . GLY A 1 112 ? 5.727 -34.094 -7.449 1 96.81 112 GLY A C 1
ATOM 881 O O . GLY A 1 112 ? 5.988 -34.25 -6.254 1 96.81 112 GLY A O 1
ATOM 882 N N . PHE A 1 113 ? 5.492 -32.875 -7.938 1 98.19 113 PHE A N 1
ATOM 883 C CA . PHE A 1 113 ? 5.469 -31.703 -7.062 1 98.19 113 PHE A CA 1
ATOM 884 C C . PHE A 1 113 ? 4.133 -31.594 -6.332 1 98.19 113 PHE A C 1
ATOM 886 O O . PHE A 1 113 ? 3.082 -31.906 -6.898 1 98.19 113 PHE A O 1
ATOM 893 N N . ARG A 1 114 ? 4.207 -31.188 -5.055 1 98.44 114 ARG A N 1
ATOM 894 C CA . ARG A 1 114 ? 3.025 -30.781 -4.301 1 98.44 114 ARG A CA 1
ATOM 895 C C . ARG A 1 114 ? 2.691 -29.312 -4.559 1 98.44 114 ARG A C 1
ATOM 897 O O . ARG A 1 114 ? 3.576 -28.453 -4.543 1 98.44 114 ARG A O 1
ATOM 904 N N . LEU A 1 115 ? 1.425 -29.062 -4.867 1 98.81 115 LEU A N 1
ATOM 905 C CA . LEU A 1 115 ? 0.995 -27.703 -5.23 1 98.81 115 LEU A CA 1
ATOM 906 C C . LEU A 1 115 ? -0.046 -27.188 -4.242 1 98.81 115 LEU A C 1
ATOM 908 O O . LEU A 1 115 ? -1.004 -27.891 -3.914 1 98.81 115 LEU A O 1
ATOM 912 N N . ILE A 1 116 ? 0.063 -25.953 -3.754 1 98.81 116 ILE A N 1
ATOM 913 C CA . ILE A 1 116 ? -0.949 -25.266 -2.963 1 98.81 116 ILE A CA 1
ATOM 914 C C . ILE A 1 116 ? -1.107 -23.828 -3.461 1 98.81 116 ILE A C 1
ATOM 916 O O . ILE A 1 116 ? -0.281 -23.344 -4.234 1 98.81 116 ILE A O 1
ATOM 920 N N . THR A 1 117 ? -2.23 -23.203 -3.111 1 98.81 117 THR A N 1
ATOM 921 C CA . THR A 1 117 ? -2.381 -21.766 -3.314 1 98.81 117 THR A CA 1
ATOM 922 C C . THR A 1 117 ? -2.305 -21.016 -1.986 1 98.81 117 THR A C 1
ATOM 924 O O . THR A 1 117 ? -2.564 -21.594 -0.928 1 98.81 117 THR A O 1
ATOM 927 N N . LEU A 1 118 ? -1.92 -19.859 -2.008 1 98.81 118 LEU A N 1
ATOM 928 C CA . LEU A 1 118 ? -1.966 -18.906 -0.903 1 98.81 118 LEU A CA 1
ATOM 929 C C . LEU A 1 118 ? -2.395 -17.531 -1.393 1 98.81 118 LEU A C 1
ATOM 931 O O . LEU A 1 118 ? -1.709 -16.922 -2.215 1 98.81 118 LEU A O 1
ATOM 935 N N . THR A 1 119 ? -3.525 -17.094 -0.927 1 98.62 119 THR A N 1
ATOM 936 C CA . THR A 1 119 ? -4.098 -15.852 -1.458 1 98.62 119 THR A CA 1
ATOM 937 C C . THR A 1 119 ? -4.59 -14.953 -0.327 1 98.62 119 THR A C 1
ATOM 939 O O . THR A 1 119 ? -4.875 -15.43 0.773 1 98.62 119 THR A O 1
ATOM 942 N N . ASN A 1 120 ? -4.617 -13.641 -0.57 1 98.38 120 ASN A N 1
ATOM 943 C CA . ASN A 1 120 ? -5.211 -12.664 0.336 1 98.38 120 ASN A CA 1
ATOM 944 C C . ASN A 1 120 ? -6.738 -12.703 0.285 1 98.38 120 ASN A C 1
ATOM 946 O O . ASN A 1 120 ? -7.406 -12.18 1.177 1 98.38 120 ASN A O 1
ATOM 950 N N . SER A 1 121 ? -7.293 -13.289 -0.781 1 97.56 121 SER A N 1
ATOM 951 C CA . SER A 1 121 ? -8.742 -13.344 -0.943 1 97.56 121 SER A CA 1
ATOM 952 C C . SER A 1 121 ? -9.383 -14.242 0.109 1 97.56 121 SER A C 1
ATOM 954 O O . SER A 1 121 ? -8.766 -15.195 0.574 1 97.56 121 SER A O 1
ATOM 956 N N . PRO A 1 122 ? -10.594 -13.914 0.492 1 96.94 122 PRO A N 1
ATOM 957 C CA . PRO A 1 122 ? -11.289 -14.789 1.439 1 96.94 122 PRO A CA 1
ATOM 958 C C . PRO A 1 122 ? -11.562 -16.188 0.871 1 96.94 122 PRO A C 1
ATOM 960 O O . PRO A 1 122 ? -11.578 -16.359 -0.35 1 96.94 122 PRO A O 1
ATOM 963 N N . ASP A 1 123 ? -11.82 -17.078 1.776 1 96.62 123 ASP A N 1
ATOM 964 C CA . ASP A 1 123 ? -12 -18.484 1.428 1 96.62 123 ASP A CA 1
ATOM 965 C C . ASP A 1 123 ? -13.125 -18.656 0.411 1 96.62 123 ASP A C 1
ATOM 967 O O . ASP A 1 123 ? -12.984 -19.422 -0.547 1 96.62 123 ASP A O 1
ATOM 971 N N . SER A 1 124 ? -14.211 -18 0.604 1 95.69 124 SER A N 1
ATOM 972 C CA . SER A 1 124 ? -15.359 -18.156 -0.287 1 95.69 124 SER A CA 1
ATOM 973 C C . SER A 1 124 ? -15.023 -17.688 -1.702 1 95.69 124 SER A C 1
ATOM 975 O O . SER A 1 124 ? -15.367 -18.359 -2.678 1 95.69 124 SER A O 1
ATOM 977 N N . ALA A 1 125 ? -14.352 -16.578 -1.816 1 95.75 125 ALA A N 1
ATOM 978 C CA . ALA A 1 125 ? -13.953 -16.047 -3.121 1 95.75 125 ALA A CA 1
ATOM 979 C C . ALA A 1 125 ? -12.961 -17 -3.801 1 95.75 125 ALA A C 1
ATOM 981 O O . ALA A 1 125 ? -13.078 -17.266 -4.996 1 95.75 125 ALA A O 1
ATOM 982 N N . LEU A 1 126 ? -12.008 -17.5 -3.033 1 97.31 126 LEU A N 1
ATOM 983 C CA . LEU A 1 126 ? -11 -18.406 -3.57 1 97.31 126 LEU A CA 1
ATOM 984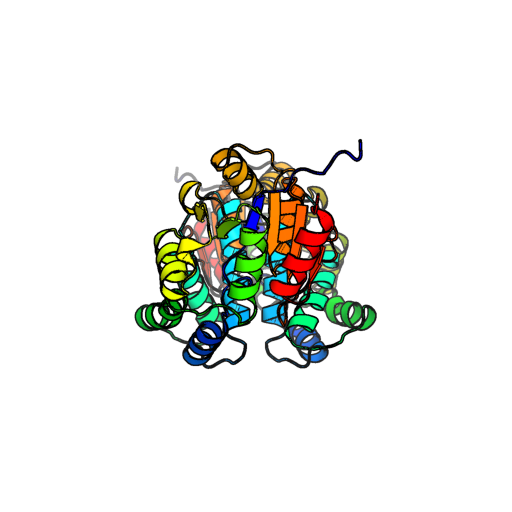 C C . LEU A 1 126 ? -11.648 -19.672 -4.113 1 97.31 126 LEU A C 1
ATOM 986 O O . LEU A 1 126 ? -11.32 -20.125 -5.215 1 97.31 126 LEU A O 1
ATOM 990 N N . LYS A 1 127 ? -12.531 -20.25 -3.355 1 97.12 127 LYS A N 1
ATOM 991 C CA . LYS A 1 127 ? -13.211 -21.469 -3.766 1 97.12 127 LYS A CA 1
ATOM 992 C C . LYS A 1 127 ? -13.969 -21.266 -5.074 1 97.12 127 LYS A C 1
ATOM 994 O O . LYS A 1 127 ? -13.906 -22.109 -5.973 1 97.12 127 LYS A O 1
ATOM 999 N N . GLU A 1 128 ? -14.656 -20.188 -5.145 1 97.75 128 GLU A N 1
ATOM 1000 C CA . GLU A 1 128 ? -15.383 -19.875 -6.371 1 97.75 128 GLU A CA 1
ATOM 1001 C C . GLU A 1 128 ? -14.43 -19.656 -7.543 1 97.75 128 GLU A C 1
ATOM 1003 O O . GLU A 1 128 ? -14.695 -20.109 -8.656 1 97.75 128 GLU A O 1
ATOM 1008 N N . GLN A 1 129 ? -13.336 -18.953 -7.297 1 98.12 129 GLN A N 1
ATOM 1009 C CA . GLN A 1 129 ? -12.336 -18.719 -8.336 1 98.12 129 GLN A CA 1
ATOM 1010 C C . GLN A 1 129 ? -11.758 -20.031 -8.859 1 98.12 129 GLN A C 1
ATOM 1012 O O . GLN A 1 129 ? -11.656 -20.219 -10.07 1 98.12 129 GLN A O 1
ATOM 1017 N N . LEU A 1 130 ? -11.359 -20.922 -7.941 1 98.38 130 LEU A N 1
ATOM 1018 C CA . LEU A 1 130 ? -10.766 -22.188 -8.336 1 98.38 130 LEU A CA 1
ATOM 1019 C C . LEU A 1 130 ? -11.766 -23.047 -9.102 1 98.38 130 LEU A C 1
ATOM 1021 O O . LEU A 1 130 ? -11.414 -23.672 -10.102 1 98.38 130 LEU A O 1
ATOM 1025 N N . LYS A 1 131 ? -12.984 -23.062 -8.664 1 98.06 131 LYS A N 1
ATOM 1026 C CA . LYS A 1 131 ? -14.039 -23.828 -9.328 1 98.06 131 LYS A CA 1
ATOM 1027 C C . LYS A 1 131 ? -14.289 -23.297 -10.742 1 98.06 131 LYS A C 1
ATOM 1029 O O . LYS A 1 131 ? -14.289 -24.062 -11.703 1 98.06 131 LYS A O 1
ATOM 1034 N N . ASN A 1 132 ? -14.445 -22.031 -10.844 1 97.81 132 ASN A N 1
ATOM 1035 C CA . ASN A 1 132 ? -14.82 -21.422 -12.109 1 97.81 132 ASN A CA 1
ATOM 1036 C C . ASN A 1 132 ? -13.672 -21.453 -13.117 1 97.81 132 ASN A C 1
ATOM 1038 O O . ASN A 1 132 ? -13.891 -21.375 -14.32 1 97.81 132 ASN A O 1
ATOM 1042 N N . SER A 1 133 ? -12.43 -21.578 -12.633 1 98.06 133 SER A N 1
ATOM 1043 C CA . SER A 1 133 ? -11.266 -21.625 -13.508 1 98.06 133 SER A CA 1
ATOM 1044 C C . SER A 1 133 ? -10.781 -23.047 -13.719 1 98.06 133 SER A C 1
ATOM 1046 O O . SER A 1 133 ? -9.727 -23.281 -14.312 1 98.06 133 SER A O 1
ATOM 1048 N N . ASN A 1 134 ? -11.516 -24.016 -13.148 1 97.5 134 ASN A N 1
ATOM 1049 C CA . ASN A 1 134 ? -11.203 -25.438 -13.258 1 97.5 134 ASN A CA 1
ATOM 1050 C C . ASN A 1 134 ? -9.828 -25.766 -12.672 1 97.5 134 ASN A C 1
ATOM 1052 O O . ASN A 1 134 ? -9.047 -26.484 -13.281 1 97.5 134 ASN A O 1
ATOM 1056 N N . LEU A 1 135 ? -9.547 -25.125 -11.523 1 98.38 135 LEU A N 1
ATOM 1057 C CA . LEU A 1 135 ? -8.242 -25.312 -10.906 1 98.38 135 LEU A CA 1
ATOM 1058 C C . LEU A 1 135 ? -8.359 -26.125 -9.617 1 98.38 135 LEU A C 1
ATOM 1060 O O . LEU A 1 135 ? -7.352 -26.516 -9.023 1 98.38 135 LEU A O 1
ATOM 1064 N N . THR A 1 136 ? -9.539 -26.484 -9.25 1 97.62 136 THR A N 1
ATOM 1065 C CA . THR A 1 136 ? -9.812 -27.062 -7.934 1 97.62 136 THR A CA 1
ATOM 1066 C C . THR A 1 136 ? -8.969 -28.312 -7.707 1 97.62 136 THR A C 1
ATOM 1068 O O . THR A 1 136 ? -8.414 -28.5 -6.625 1 97.62 136 THR A O 1
ATOM 1071 N N . ASP A 1 137 ? -8.781 -29.156 -8.703 1 96.94 137 ASP A N 1
ATOM 1072 C CA . ASP A 1 137 ? -8.234 -30.484 -8.523 1 96.94 137 ASP A CA 1
ATOM 1073 C C . ASP A 1 137 ? -6.711 -30.469 -8.648 1 96.94 137 ASP A C 1
ATOM 1075 O O . ASP A 1 137 ? -6.059 -31.516 -8.484 1 96.94 137 ASP A O 1
ATOM 1079 N N . TYR A 1 138 ? -6.176 -29.297 -8.836 1 98.12 138 TYR A N 1
ATOM 1080 C CA . TYR A 1 138 ? -4.73 -29.25 -9.023 1 98.12 138 TYR A CA 1
ATOM 1081 C C . TYR A 1 138 ? -4.016 -29.031 -7.695 1 98.12 138 TYR A C 1
ATOM 1083 O O . TYR A 1 138 ? -2.822 -29.328 -7.57 1 98.12 138 TYR A O 1
ATOM 1091 N N . PHE A 1 139 ? -4.695 -28.531 -6.699 1 98.62 139 PHE A N 1
ATOM 1092 C CA . PHE A 1 139 ? -4.016 -28.062 -5.496 1 98.62 139 PHE A CA 1
ATOM 1093 C C . PHE A 1 139 ? -4.363 -28.953 -4.305 1 98.62 139 PHE A C 1
ATOM 1095 O O . PHE A 1 139 ? -5.539 -29.234 -4.059 1 98.62 139 PHE A O 1
ATOM 1102 N N . GLU A 1 140 ? -3.354 -29.344 -3.619 1 97.69 140 GLU A N 1
ATOM 1103 C CA . GLU A 1 140 ? -3.504 -30.109 -2.387 1 97.69 140 GLU A CA 1
ATOM 1104 C C . GLU A 1 140 ? -4.262 -29.312 -1.328 1 97.69 140 GLU A C 1
ATOM 1106 O O . GLU A 1 140 ? -5.09 -29.875 -0.603 1 97.69 140 GLU A O 1
ATOM 1111 N N . HIS A 1 141 ? -3.938 -28.078 -1.165 1 97.69 141 HIS A N 1
ATOM 1112 C CA . HIS A 1 141 ? -4.617 -27.109 -0.303 1 97.69 141 HIS A CA 1
ATOM 1113 C C . HIS A 1 141 ? -4.828 -25.781 -1.02 1 97.69 141 HIS A C 1
ATOM 1115 O O . HIS A 1 141 ? -4.008 -25.375 -1.845 1 97.69 141 HIS A O 1
ATOM 1121 N N . ALA A 1 142 ? -5.941 -25.25 -0.782 1 98.25 142 ALA A N 1
ATOM 1122 C CA . ALA A 1 142 ? -6.234 -23.875 -1.188 1 98.25 142 ALA A CA 1
ATOM 1123 C C . ALA A 1 142 ? -6.309 -22.953 0.022 1 98.25 142 ALA A C 1
ATOM 1125 O O . ALA A 1 142 ? -7.336 -22.891 0.704 1 98.25 142 ALA A O 1
ATOM 1126 N N . LEU A 1 143 ? -5.242 -22.188 0.271 1 98.38 143 LEU A N 1
ATOM 1127 C CA . LEU A 1 143 ? -5.117 -21.453 1.53 1 98.38 143 LEU A CA 1
ATOM 1128 C C . LEU A 1 143 ? -5.465 -19.984 1.348 1 98.38 143 LEU A C 1
ATOM 1130 O O . LEU A 1 143 ? -5.043 -19.359 0.372 1 98.38 143 LEU A O 1
ATOM 1134 N N . SER A 1 144 ? -6.277 -19.531 2.221 1 97.75 144 SER A N 1
ATOM 1135 C CA . SER A 1 144 ? -6.672 -18.125 2.352 1 97.75 144 SER A CA 1
ATOM 1136 C C . SER A 1 144 ? -6.18 -17.547 3.67 1 97.75 144 SER A C 1
ATOM 1138 O O . SER A 1 144 ? -6.23 -18.203 4.707 1 97.75 144 SER A O 1
ATOM 1140 N N . ILE A 1 145 ? -5.734 -16.297 3.592 1 95.06 145 ILE A N 1
ATOM 1141 C CA . ILE A 1 145 ? -5.215 -15.633 4.781 1 95.06 145 ILE A CA 1
ATOM 1142 C C . ILE A 1 145 ? -6.348 -15.391 5.773 1 95.06 145 ILE A C 1
ATOM 1144 O O . ILE A 1 145 ? -6.105 -15.078 6.941 1 95.06 145 ILE A O 1
ATOM 1148 N N . ASP A 1 146 ? -7.586 -15.57 5.438 1 93.31 146 ASP A N 1
ATOM 1149 C CA . ASP A 1 146 ? -8.734 -15.266 6.285 1 93.31 146 ASP A CA 1
ATOM 1150 C C . ASP A 1 146 ? -8.648 -16.016 7.609 1 93.31 146 ASP A C 1
ATOM 1152 O O . ASP A 1 146 ? -9.109 -15.523 8.641 1 93.31 146 ASP A O 1
ATOM 1156 N N . SER A 1 147 ? -8.078 -17.141 7.594 1 91.5 147 SER A N 1
ATOM 1157 C CA . SER A 1 147 ? -8.031 -17.984 8.781 1 91.5 147 SER A CA 1
ATOM 1158 C C . SER A 1 147 ? -7.102 -17.391 9.836 1 91.5 147 SER A C 1
ATOM 1160 O O . SER A 1 147 ? -7.277 -17.656 11.031 1 91.5 147 SER A O 1
ATOM 1162 N N . ILE A 1 148 ? -6.164 -16.547 9.438 1 96.06 148 ILE A N 1
ATOM 1163 C CA . ILE A 1 148 ? -5.184 -16.062 10.406 1 96.06 148 ILE A CA 1
ATOM 1164 C C . ILE A 1 148 ? -5.309 -14.539 10.531 1 96.06 148 ILE A C 1
ATOM 1166 O O . ILE A 1 148 ? -4.633 -13.93 11.359 1 96.06 148 ILE A O 1
ATOM 1170 N N . LYS A 1 149 ? -6.074 -13.93 9.672 1 97.38 149 LYS A N 1
ATOM 1171 C CA . LYS A 1 149 ? -6.43 -12.516 9.75 1 97.38 149 LYS A CA 1
ATOM 1172 C C . LYS A 1 149 ? -5.195 -11.633 9.633 1 97.38 149 LYS A C 1
ATOM 1174 O O . LYS A 1 149 ? -5.051 -10.656 10.375 1 97.38 149 LYS A O 1
ATOM 1179 N N . LYS A 1 150 ? -4.207 -12.039 8.836 1 97.88 150 LYS A N 1
ATOM 1180 C CA . LYS A 1 150 ? -3.027 -11.281 8.43 1 97.88 150 LYS A CA 1
ATOM 1181 C C . LYS A 1 150 ? -2.834 -11.344 6.918 1 97.88 150 LYS A C 1
ATOM 1183 O O . LYS A 1 150 ? -3 -12.398 6.305 1 97.88 150 LYS A O 1
ATOM 1188 N N . TYR A 1 151 ? -2.553 -10.227 6.363 1 98.75 151 TYR A N 1
ATOM 1189 C CA . TYR A 1 151 ? -2.359 -10.172 4.918 1 98.75 151 TYR A CA 1
ATOM 1190 C C . TYR A 1 151 ? -0.903 -10.438 4.551 1 98.75 151 TYR A C 1
ATOM 1192 O O . TYR A 1 151 ? 0.009 -10.023 5.273 1 98.75 151 TYR A O 1
ATOM 1200 N N . LYS A 1 152 ? -0.688 -11.172 3.336 1 98.75 152 LYS A N 1
ATOM 1201 C CA . LYS A 1 152 ? 0.593 -11.031 2.65 1 98.75 152 LYS A CA 1
ATOM 1202 C C . LYS A 1 152 ? 0.943 -9.562 2.43 1 98.75 152 LYS A C 1
ATOM 1204 O O . LYS A 1 152 ? 0.057 -8.734 2.209 1 98.75 152 LYS A O 1
ATOM 1209 N N . PRO A 1 153 ? 2.25 -9.195 2.74 1 98.69 153 PRO A N 1
ATOM 1210 C CA . PRO A 1 153 ? 3.418 -10.078 2.793 1 98.69 153 PRO A CA 1
ATOM 1211 C C . PRO A 1 153 ? 3.908 -10.32 4.219 1 98.69 153 PRO A C 1
ATOM 1213 O O . PRO A 1 153 ? 5.094 -10.586 4.43 1 98.69 153 PRO A O 1
ATOM 1216 N N . GLU A 1 154 ? 3.047 -10.164 5.203 1 98.5 154 GLU A N 1
ATOM 1217 C CA . GLU A 1 154 ? 3.49 -10.5 6.555 1 98.5 154 GLU A CA 1
ATOM 1218 C C . GLU A 1 154 ? 4.039 -11.922 6.621 1 98.5 154 GLU A C 1
ATOM 1220 O O . GLU A 1 154 ? 3.438 -12.852 6.074 1 98.5 154 GLU A O 1
ATOM 1225 N N . ALA A 1 155 ? 5.129 -12.094 7.336 1 98.38 155 ALA A N 1
ATOM 1226 C CA . ALA A 1 155 ? 5.805 -13.391 7.434 1 98.38 155 ALA A CA 1
ATOM 1227 C C . ALA A 1 155 ? 4.867 -14.453 7.984 1 98.38 155 ALA A C 1
ATOM 1229 O O . ALA A 1 155 ? 4.945 -15.625 7.59 1 98.38 155 ALA A O 1
ATOM 1230 N N . GLU A 1 156 ? 3.992 -14.062 8.844 1 98.12 156 GLU A N 1
ATOM 1231 C CA . GLU A 1 156 ? 3.061 -14.977 9.508 1 98.12 156 GLU A CA 1
ATOM 1232 C C . GLU A 1 156 ? 2.254 -15.773 8.484 1 98.12 156 GLU A C 1
ATOM 1234 O O . GLU A 1 156 ? 1.901 -16.938 8.734 1 98.12 156 GLU A O 1
ATOM 1239 N N . THR A 1 157 ? 1.968 -15.172 7.336 1 98.69 157 THR A N 1
ATOM 1240 C CA . THR A 1 157 ? 1.14 -15.828 6.328 1 98.69 157 THR A CA 1
ATOM 1241 C C . THR A 1 157 ? 1.872 -17.016 5.711 1 98.69 157 THR A C 1
ATOM 1243 O O . THR A 1 157 ? 1.307 -18.109 5.59 1 98.69 157 THR A O 1
ATOM 1246 N N . TYR A 1 158 ? 3.119 -16.844 5.418 1 98.75 158 TYR A N 1
ATOM 1247 C CA . TYR A 1 158 ? 3.93 -17.875 4.793 1 98.75 158 TYR A CA 1
ATOM 1248 C C . TYR A 1 158 ? 4.301 -18.953 5.805 1 98.75 158 TYR A C 1
ATOM 1250 O O . TYR A 1 158 ? 4.293 -20.141 5.48 1 98.75 158 TYR A O 1
ATOM 1258 N N . LEU A 1 159 ? 4.621 -18.516 7.023 1 98.75 159 LEU A N 1
ATOM 1259 C CA . LEU A 1 159 ? 4.969 -19.453 8.094 1 98.75 159 LEU A CA 1
ATOM 1260 C C . LEU A 1 159 ? 3.766 -20.312 8.477 1 98.75 159 LEU A C 1
ATOM 1262 O O . LEU A 1 159 ? 3.916 -21.5 8.773 1 98.75 159 LEU A O 1
ATOM 1266 N N . TRP A 1 160 ? 2.594 -19.688 8.516 1 98.75 160 TRP A N 1
ATOM 1267 C CA . TRP A 1 160 ? 1.356 -20.422 8.773 1 98.75 160 TRP A CA 1
ATOM 1268 C C . TRP A 1 160 ? 1.121 -21.484 7.719 1 98.75 160 TRP A C 1
ATOM 1270 O O . TRP A 1 160 ? 0.731 -22.609 8.039 1 98.75 160 TRP A O 1
ATOM 1280 N N . ALA A 1 161 ? 1.333 -21.141 6.434 1 98.62 161 ALA A N 1
ATOM 1281 C CA . ALA A 1 161 ? 1.195 -22.109 5.355 1 98.62 161 ALA A CA 1
ATOM 1282 C C . ALA A 1 161 ? 2.146 -23.281 5.551 1 98.62 161 ALA A C 1
ATOM 1284 O O . ALA A 1 161 ? 1.762 -24.438 5.367 1 98.62 161 ALA A O 1
ATOM 1285 N N . ALA A 1 162 ? 3.373 -22.984 5.918 1 98.69 162 ALA A N 1
ATOM 1286 C CA . ALA A 1 162 ? 4.359 -24.031 6.176 1 98.69 162 ALA A CA 1
ATOM 1287 C C . ALA A 1 162 ? 3.891 -24.969 7.285 1 98.69 162 ALA A C 1
ATOM 1289 O O . ALA A 1 162 ? 3.996 -26.188 7.164 1 98.69 162 ALA A O 1
ATOM 1290 N N . LYS A 1 163 ? 3.393 -24.391 8.336 1 98.38 163 LYS A N 1
ATOM 1291 C CA . LYS A 1 163 ? 2.893 -25.156 9.469 1 98.38 163 LYS A CA 1
ATOM 1292 C C . LYS A 1 163 ? 1.732 -26.062 9.047 1 98.38 163 LYS A C 1
ATOM 1294 O O . LYS A 1 163 ? 1.675 -27.234 9.43 1 98.38 163 LYS A O 1
ATOM 1299 N N . LYS A 1 164 ? 0.831 -25.516 8.258 1 97.62 164 LYS A N 1
ATOM 1300 C CA . LYS A 1 164 ? -0.332 -26.25 7.777 1 97.62 164 LYS A CA 1
ATOM 1301 C C . LYS A 1 164 ? 0.091 -27.469 6.953 1 97.62 164 LYS A C 1
ATOM 1303 O O . LYS A 1 164 ? -0.583 -28.5 6.969 1 97.62 164 LYS A O 1
ATOM 1308 N N . LEU A 1 165 ? 1.187 -27.312 6.242 1 97.69 165 LEU A N 1
ATOM 1309 C CA . LEU A 1 165 ? 1.662 -28.344 5.34 1 97.69 165 LEU A CA 1
ATOM 1310 C C . LEU A 1 165 ? 2.662 -29.266 6.043 1 97.69 165 LEU A C 1
ATOM 1312 O O . LEU A 1 165 ? 3.121 -30.25 5.465 1 97.69 165 LEU A O 1
ATOM 1316 N N . ALA A 1 166 ? 3.07 -28.953 7.262 1 98.06 166 ALA A N 1
ATOM 1317 C CA . ALA A 1 166 ? 4.047 -29.688 8.055 1 98.06 166 ALA A CA 1
ATOM 1318 C C . ALA A 1 166 ? 5.398 -29.75 7.352 1 98.06 166 ALA A C 1
ATOM 1320 O O . ALA A 1 166 ? 6.016 -30.812 7.262 1 98.06 166 ALA A O 1
ATOM 1321 N N . VAL A 1 167 ? 5.812 -28.656 6.805 1 98.31 167 VAL A N 1
ATOM 1322 C CA . VAL A 1 167 ? 7.137 -28.516 6.215 1 98.31 167 VAL A CA 1
ATOM 1323 C C . VAL A 1 167 ? 7.816 -27.266 6.777 1 98.31 167 VAL A C 1
ATOM 1325 O O . VAL A 1 167 ? 7.18 -26.453 7.457 1 98.31 167 VAL A O 1
ATOM 1328 N N . LYS A 1 168 ? 9.141 -27.188 6.594 1 98.38 168 LYS A N 1
ATOM 1329 C CA . LYS A 1 168 ? 9.875 -25.969 6.926 1 98.38 168 LYS A CA 1
ATOM 1330 C C . LYS A 1 168 ? 9.75 -24.922 5.816 1 98.38 168 LYS A C 1
ATOM 1332 O O . LYS A 1 168 ? 9.562 -25.281 4.648 1 98.38 168 LYS A O 1
ATOM 1337 N N . PRO A 1 169 ? 9.812 -23.656 6.148 1 98.81 169 PRO A N 1
ATOM 1338 C CA . PRO A 1 169 ? 9.711 -22.625 5.125 1 98.81 169 PRO A CA 1
ATOM 1339 C C . PRO A 1 169 ? 10.695 -22.812 3.977 1 98.81 169 PRO A C 1
ATOM 1341 O O . PRO A 1 169 ? 10.344 -22.609 2.812 1 98.81 169 PRO A O 1
ATOM 1344 N N . ASN A 1 170 ? 11.867 -23.25 4.27 1 98.31 170 ASN A N 1
ATOM 1345 C CA . ASN A 1 170 ? 12.883 -23.391 3.234 1 98.31 170 ASN A CA 1
ATOM 1346 C C . ASN A 1 170 ? 12.625 -24.625 2.355 1 98.31 170 ASN A C 1
ATOM 1348 O O . ASN A 1 170 ? 13.383 -24.891 1.424 1 98.31 170 ASN A O 1
ATOM 1352 N N . GLU A 1 171 ? 11.547 -25.344 2.648 1 98.62 171 GLU A N 1
ATOM 1353 C CA . GLU A 1 171 ? 11.086 -26.453 1.831 1 98.62 171 GLU A CA 1
ATOM 1354 C C . GLU A 1 171 ? 9.922 -26.047 0.942 1 98.62 171 GLU A C 1
ATOM 1356 O O . GLU A 1 171 ? 9.219 -26.906 0.396 1 98.62 171 GLU A O 1
ATOM 1361 N N . MET A 1 172 ? 9.688 -24.781 0.814 1 98.81 172 MET A N 1
ATOM 1362 C CA . MET A 1 172 ? 8.625 -24.234 -0.029 1 98.81 172 MET A CA 1
ATOM 1363 C C . MET A 1 172 ? 9.195 -23.25 -1.038 1 98.81 172 MET A C 1
ATOM 1365 O O . MET A 1 172 ? 10.25 -22.641 -0.8 1 98.81 172 MET A O 1
ATOM 1369 N N . ILE A 1 173 ? 8.547 -23.109 -2.146 1 98.88 173 ILE A N 1
ATOM 1370 C CA . ILE A 1 173 ? 8.859 -22.062 -3.123 1 98.88 173 ILE A CA 1
ATOM 1371 C C . ILE A 1 173 ? 7.594 -21.281 -3.465 1 98.88 173 ILE A C 1
ATOM 1373 O O . ILE A 1 173 ? 6.586 -21.859 -3.867 1 98.88 173 ILE A O 1
ATOM 1377 N N . MET A 1 174 ? 7.59 -20 -3.27 1 98.94 174 MET A N 1
ATOM 1378 C CA . MET A 1 174 ? 6.492 -19.109 -3.623 1 98.94 174 MET A CA 1
ATOM 1379 C C . MET A 1 174 ? 6.59 -18.688 -5.082 1 98.94 174 MET A C 1
ATOM 1381 O O . MET A 1 174 ? 7.598 -18.109 -5.5 1 98.94 174 MET A O 1
ATOM 1385 N N . ILE A 1 175 ? 5.617 -18.969 -5.867 1 99 175 ILE A N 1
ATOM 1386 C CA . ILE A 1 175 ? 5.512 -18.531 -7.254 1 99 175 ILE A CA 1
ATOM 1387 C C . ILE A 1 175 ? 4.508 -17.391 -7.355 1 99 175 ILE A C 1
ATOM 1389 O O . ILE A 1 175 ? 3.324 -17.562 -7.055 1 99 175 ILE A O 1
ATOM 1393 N N . ALA A 1 176 ? 4.965 -16.234 -7.789 1 98.94 176 ALA A N 1
ATOM 1394 C CA . ALA A 1 176 ? 4.09 -15.062 -7.867 1 98.94 176 ALA A CA 1
ATOM 1395 C C . ALA A 1 176 ? 4.539 -14.109 -8.969 1 98.94 176 ALA A C 1
ATOM 1397 O O . ALA A 1 176 ? 5.703 -14.125 -9.375 1 98.94 176 ALA A O 1
ATOM 1398 N N . ALA A 1 177 ? 3.656 -13.289 -9.383 1 98.75 177 ALA A N 1
ATOM 1399 C CA . ALA A 1 177 ? 3.949 -12.273 -10.383 1 98.75 177 ALA A CA 1
ATOM 1400 C C . ALA A 1 177 ? 4.312 -10.945 -9.727 1 98.75 177 ALA A C 1
ATOM 1402 O O . ALA A 1 177 ? 4.688 -9.984 -10.406 1 98.75 177 ALA A O 1
ATOM 1403 N N . HIS A 1 178 ? 4.234 -10.859 -8.414 1 98.56 178 HIS A N 1
ATOM 1404 C CA . HIS A 1 178 ? 4.363 -9.586 -7.715 1 98.56 178 HIS A CA 1
ATOM 1405 C C . HIS A 1 178 ? 5.641 -9.547 -6.883 1 98.56 178 HIS A C 1
ATOM 1407 O O . HIS A 1 178 ? 5.883 -10.438 -6.066 1 98.56 178 HIS A O 1
ATOM 1413 N N . GLY A 1 179 ? 6.395 -8.461 -7 1 98.5 179 GLY A N 1
ATOM 1414 C CA . GLY A 1 179 ? 7.625 -8.281 -6.246 1 98.5 179 GLY A CA 1
ATOM 1415 C C . GLY A 1 179 ? 7.402 -8.266 -4.742 1 98.5 179 GLY A C 1
ATOM 1416 O O . GLY A 1 179 ? 8.203 -8.812 -3.986 1 98.5 179 GLY A O 1
ATOM 1417 N N . TRP A 1 180 ? 6.289 -7.621 -4.289 1 98.81 180 TRP A N 1
ATOM 1418 C CA . TRP A 1 180 ? 6.031 -7.492 -2.857 1 98.81 180 TRP A CA 1
ATOM 1419 C C . TRP A 1 180 ? 5.75 -8.852 -2.232 1 98.81 180 TRP A C 1
ATOM 1421 O O . TRP A 1 180 ? 6.094 -9.094 -1.07 1 98.81 180 TRP A O 1
ATOM 1431 N N . ASP A 1 181 ? 5.082 -9.773 -2.926 1 98.88 181 ASP A N 1
ATOM 1432 C CA . ASP A 1 181 ? 4.793 -11.125 -2.453 1 98.88 181 ASP A CA 1
ATOM 1433 C C . ASP A 1 181 ? 6.074 -11.945 -2.322 1 98.88 181 ASP A C 1
ATOM 1435 O O . ASP A 1 181 ? 6.285 -12.617 -1.312 1 98.88 181 ASP A O 1
ATOM 1439 N N . LEU A 1 182 ? 6.918 -11.844 -3.342 1 98.88 182 LEU A N 1
ATOM 1440 C CA . LEU A 1 182 ? 8.188 -12.555 -3.316 1 98.88 182 LEU A CA 1
ATOM 1441 C C . LEU A 1 182 ? 9.086 -12.023 -2.201 1 98.88 182 LEU A C 1
ATOM 1443 O O . LEU A 1 182 ? 9.805 -12.797 -1.558 1 98.88 182 LEU A O 1
ATOM 1447 N N . ALA A 1 183 ? 9.055 -10.711 -1.998 1 98.81 183 ALA A N 1
ATOM 1448 C CA . ALA A 1 183 ? 9.828 -10.133 -0.9 1 98.81 183 ALA A CA 1
ATOM 1449 C C . ALA A 1 183 ? 9.391 -10.711 0.442 1 98.81 183 ALA A C 1
ATOM 1451 O O . ALA A 1 183 ? 10.234 -11.078 1.267 1 98.81 183 ALA A O 1
ATOM 1452 N N . GLY A 1 184 ? 8.062 -10.805 0.662 1 98.81 184 GLY A N 1
ATOM 1453 C CA . GLY A 1 184 ? 7.535 -11.391 1.886 1 98.81 184 GLY A CA 1
ATOM 1454 C C . GLY A 1 184 ? 7.91 -12.844 2.061 1 98.81 184 GLY A C 1
ATOM 1455 O O . GLY A 1 184 ? 8.344 -13.258 3.141 1 98.81 184 GLY A O 1
ATOM 1456 N N . ALA A 1 185 ? 7.773 -13.602 1.005 1 98.88 185 ALA A N 1
ATOM 1457 C CA . ALA A 1 185 ? 8.086 -15.031 1.036 1 98.88 185 ALA A CA 1
ATOM 1458 C C . ALA A 1 185 ? 9.57 -15.258 1.33 1 98.88 185 ALA A C 1
ATOM 1460 O O . ALA A 1 185 ? 9.922 -16.094 2.164 1 98.88 185 ALA A O 1
ATOM 1461 N N . ALA A 1 186 ? 10.398 -14.508 0.642 1 98.81 186 ALA A N 1
ATOM 1462 C CA . ALA A 1 186 ? 11.836 -14.617 0.864 1 98.81 186 ALA A CA 1
ATOM 1463 C C . ALA A 1 186 ? 12.195 -14.281 2.309 1 98.81 186 ALA A C 1
ATOM 1465 O O . ALA A 1 186 ? 13.008 -14.969 2.932 1 98.81 186 ALA A O 1
ATOM 1466 N N . HIS A 1 187 ? 11.617 -13.234 2.826 1 98.62 187 HIS A N 1
ATOM 1467 C CA . HIS A 1 187 ? 11.844 -12.828 4.211 1 98.62 187 HIS A CA 1
ATOM 1468 C C . HIS A 1 187 ? 11.438 -13.938 5.18 1 98.62 187 HIS A C 1
ATOM 1470 O O . HIS A 1 187 ? 12.078 -14.117 6.219 1 98.62 187 HIS A O 1
ATOM 1476 N N . ALA A 1 188 ? 10.406 -14.656 4.812 1 98.69 188 ALA A N 1
ATOM 1477 C CA . ALA A 1 188 ? 9.898 -15.727 5.664 1 98.69 188 ALA A CA 1
ATOM 1478 C C . ALA A 1 188 ? 10.711 -17 5.488 1 98.69 188 ALA A C 1
ATOM 1480 O O . ALA A 1 188 ? 10.469 -18 6.168 1 98.69 188 ALA A O 1
ATOM 1481 N N . GLY A 1 189 ? 11.656 -17.016 4.527 1 98.69 189 GLY A N 1
ATOM 1482 C CA . GLY A 1 189 ? 12.578 -18.125 4.41 1 98.69 189 GLY A CA 1
ATOM 1483 C C . GLY A 1 189 ? 12.25 -19.047 3.252 1 98.69 189 GLY A C 1
ATOM 1484 O O . GLY A 1 189 ? 12.898 -20.094 3.076 1 98.69 189 GLY A O 1
ATOM 1485 N N . LEU A 1 190 ? 11.281 -18.734 2.428 1 98.88 190 LEU A N 1
ATOM 1486 C CA . LEU A 1 190 ? 10.945 -19.547 1.257 1 98.88 190 LEU A CA 1
ATOM 1487 C C . LEU A 1 190 ? 11.883 -19.234 0.095 1 98.88 190 LEU A C 1
ATOM 1489 O O . LEU A 1 190 ? 12.438 -18.125 0.018 1 98.88 190 LEU A O 1
ATOM 1493 N N . ALA A 1 191 ? 12.086 -20.172 -0.81 1 98.75 191 ALA A N 1
ATOM 1494 C CA . ALA A 1 191 ? 12.555 -19.844 -2.152 1 98.75 191 ALA A CA 1
ATOM 1495 C C . ALA A 1 191 ? 11.477 -19.109 -2.949 1 98.75 191 ALA A C 1
ATOM 1497 O O . ALA A 1 191 ? 10.312 -19.078 -2.541 1 98.75 191 ALA A O 1
ATOM 1498 N N . THR A 1 192 ? 11.891 -18.469 -4.043 1 98.88 192 THR A N 1
ATOM 1499 C CA . THR A 1 192 ? 10.914 -17.672 -4.773 1 98.88 192 THR A CA 1
ATOM 1500 C C . THR A 1 192 ? 11.078 -17.859 -6.281 1 98.88 192 THR A C 1
ATOM 1502 O O . THR A 1 192 ? 12.188 -18.078 -6.766 1 98.88 192 THR A O 1
ATOM 1505 N N . GLY A 1 193 ? 10.023 -17.859 -7.012 1 98.94 193 GLY A N 1
ATOM 1506 C CA . GLY A 1 193 ? 9.953 -17.844 -8.469 1 98.94 193 GLY A CA 1
ATOM 1507 C C . GLY A 1 193 ? 9.055 -16.75 -9.016 1 98.94 193 GLY A C 1
ATOM 1508 O O . GLY A 1 193 ? 7.867 -16.703 -8.688 1 98.94 193 GLY A O 1
ATOM 1509 N N . PHE A 1 194 ? 9.641 -15.953 -9.844 1 98.94 194 PHE A N 1
ATOM 1510 C CA . PHE A 1 194 ? 8.93 -14.82 -10.414 1 98.94 194 PHE A CA 1
ATOM 1511 C C . PHE A 1 194 ? 8.336 -15.18 -11.773 1 98.94 194 PHE A C 1
ATOM 1513 O O . PHE A 1 194 ? 9.039 -15.711 -12.641 1 98.94 194 PHE A O 1
ATOM 1520 N N . ILE A 1 195 ? 7.023 -14.984 -11.938 1 98.94 195 ILE A N 1
ATOM 1521 C CA . ILE A 1 195 ? 6.375 -15.07 -13.242 1 98.94 195 ILE A CA 1
ATOM 1522 C C . ILE A 1 195 ? 6.238 -13.672 -13.836 1 98.94 195 ILE A C 1
ATOM 1524 O O . ILE A 1 195 ? 5.535 -12.82 -13.289 1 98.94 195 ILE A O 1
ATOM 1528 N N . ALA A 1 196 ? 6.828 -13.438 -14.992 1 98.31 196 ALA A N 1
ATOM 1529 C CA . ALA A 1 196 ? 6.887 -12.109 -15.602 1 98.31 196 ALA A CA 1
ATOM 1530 C C . ALA A 1 196 ? 5.613 -11.805 -16.375 1 98.31 196 ALA A C 1
ATOM 1532 O O . ALA A 1 196 ? 5.656 -11.578 -17.594 1 98.31 196 ALA A O 1
ATOM 1533 N N . ARG A 1 197 ? 4.492 -11.773 -15.68 1 98.44 197 ARG A N 1
ATOM 1534 C CA . ARG A 1 197 ? 3.262 -11.32 -16.328 1 98.44 197 ARG A CA 1
ATOM 1535 C C . ARG A 1 197 ? 3.404 -9.891 -16.828 1 98.44 197 ARG A C 1
ATOM 1537 O O . ARG A 1 197 ? 4.219 -9.117 -16.312 1 98.44 197 ARG A O 1
ATOM 1544 N N . GLU A 1 198 ? 2.67 -9.531 -17.828 1 96.38 198 GLU A N 1
ATOM 1545 C CA . GLU A 1 198 ? 2.73 -8.195 -18.422 1 96.38 198 GLU A CA 1
ATOM 1546 C C . GLU A 1 198 ? 2.498 -7.113 -17.375 1 96.38 198 GLU A C 1
ATOM 1548 O O . GLU A 1 198 ? 1.545 -7.188 -16.594 1 96.38 198 GLU A O 1
ATOM 1553 N N . GLY A 1 199 ? 3.371 -6.121 -17.328 1 95.88 199 GLY A N 1
ATOM 1554 C CA . GLY A 1 199 ? 3.221 -4.961 -16.453 1 95.88 199 GLY A CA 1
ATOM 1555 C C . GLY A 1 199 ? 3.734 -5.195 -15.047 1 95.88 199 GLY A C 1
ATOM 1556 O O . GLY A 1 199 ? 3.795 -4.266 -14.242 1 95.88 199 GLY A O 1
ATOM 1557 N N . GLN A 1 200 ? 4.113 -6.414 -14.773 1 97.44 200 GLN A N 1
ATOM 1558 C CA . GLN A 1 200 ? 4.609 -6.73 -13.438 1 97.44 200 GLN A CA 1
ATOM 1559 C C . GLN A 1 200 ? 6.133 -6.629 -13.383 1 97.44 200 GLN A C 1
ATOM 1561 O O . GLN A 1 200 ? 6.809 -6.801 -14.391 1 97.44 200 GLN A O 1
ATOM 1566 N N . SER A 1 201 ? 6.641 -6.262 -12.203 1 96.88 201 SER A N 1
ATOM 1567 C CA . SER A 1 201 ? 8.078 -6.055 -12.031 1 96.88 201 SER A CA 1
ATOM 1568 C C . SER A 1 201 ? 8.578 -6.734 -10.758 1 96.88 201 SER A C 1
ATOM 1570 O O . SER A 1 201 ? 7.836 -6.883 -9.789 1 96.88 201 SER A O 1
ATOM 1572 N N . LEU A 1 202 ? 9.82 -7.117 -10.852 1 97.81 202 LEU A N 1
ATOM 1573 C CA . LEU A 1 202 ? 10.539 -7.395 -9.609 1 97.81 202 LEU A CA 1
ATOM 1574 C C . LEU A 1 202 ? 10.719 -6.125 -8.789 1 97.81 202 LEU A C 1
ATOM 1576 O O . LEU A 1 202 ? 10.594 -5.016 -9.312 1 97.81 202 LEU A O 1
ATOM 1580 N N . TYR A 1 203 ? 10.828 -6.301 -7.551 1 98.44 203 TYR A N 1
ATOM 1581 C CA . TYR A 1 203 ? 11.195 -5.211 -6.652 1 98.44 203 TYR A CA 1
ATOM 1582 C C . TYR A 1 203 ? 12.703 -5.168 -6.43 1 98.44 203 TYR A C 1
ATOM 1584 O O . TYR A 1 203 ? 13.266 -6.059 -5.793 1 98.44 203 TYR A O 1
ATOM 1592 N N . SER A 1 204 ? 13.352 -4.156 -6.945 1 97.94 204 SER A N 1
ATOM 1593 C CA . SER A 1 204 ? 14.812 -4.109 -7.035 1 97.94 204 SER A CA 1
ATOM 1594 C C . SER A 1 204 ? 15.445 -4.016 -5.652 1 97.94 204 SER A C 1
ATOM 1596 O O . SER A 1 204 ? 16.641 -4.258 -5.496 1 97.94 204 SER A O 1
ATOM 1598 N N . LEU A 1 205 ? 14.672 -3.662 -4.625 1 98.19 205 LEU A N 1
ATOM 1599 C CA . LEU A 1 205 ? 15.234 -3.447 -3.297 1 98.19 205 LEU A CA 1
ATOM 1600 C C . LEU A 1 205 ? 15.078 -4.695 -2.434 1 98.19 205 LEU A C 1
ATOM 1602 O O . LEU A 1 205 ? 15.367 -4.664 -1.233 1 98.19 205 LEU A O 1
ATOM 1606 N N . SER A 1 206 ? 14.578 -5.766 -2.98 1 97 206 SER A N 1
ATOM 1607 C CA . SER A 1 206 ? 14.484 -7.059 -2.309 1 97 206 SER A CA 1
ATOM 1608 C C . SER A 1 206 ? 15.367 -8.094 -2.984 1 97 206 SER A C 1
ATOM 1610 O O . SER A 1 206 ? 16 -7.812 -4.004 1 97 206 SER A O 1
ATOM 1612 N N . SER A 1 207 ? 15.5 -9.266 -2.41 1 95.56 207 SER A N 1
ATOM 1613 C CA . SER A 1 207 ? 16.344 -10.336 -2.934 1 95.56 207 SER A CA 1
ATOM 1614 C C . SER A 1 207 ? 15.906 -10.75 -4.332 1 95.56 207 SER A C 1
ATOM 1616 O O . SER A 1 207 ? 14.711 -10.781 -4.629 1 95.56 207 SER A O 1
ATOM 1618 N N . LYS A 1 208 ? 16.828 -11.062 -5.148 1 97.38 208 LYS A N 1
ATOM 1619 C CA . LYS A 1 20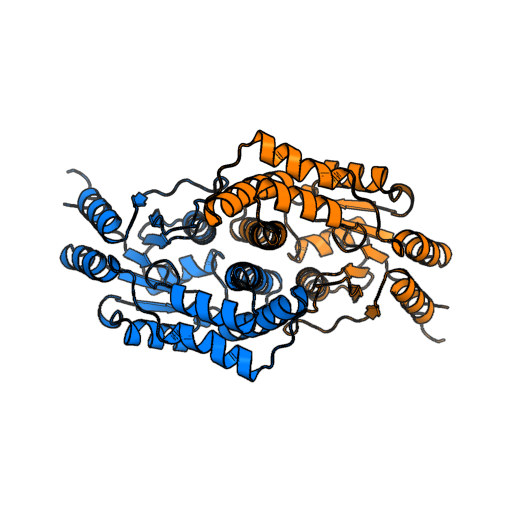8 ? 16.531 -11.633 -6.453 1 97.38 208 LYS A CA 1
ATOM 1620 C C . LYS A 1 208 ? 15.828 -12.984 -6.309 1 97.38 208 LYS A C 1
ATOM 1622 O O . LYS A 1 208 ? 16.203 -13.797 -5.461 1 97.38 208 LYS A O 1
ATOM 1627 N N . PRO A 1 209 ? 14.844 -13.195 -7.113 1 98.62 209 PRO A N 1
ATOM 1628 C CA . PRO A 1 209 ? 14.188 -14.5 -7.031 1 98.62 209 PRO A CA 1
ATOM 1629 C C . PRO A 1 209 ? 15.117 -15.648 -7.422 1 98.62 209 PRO A C 1
ATOM 1631 O O . PRO A 1 209 ? 16.047 -15.461 -8.211 1 98.62 209 PRO A O 1
ATOM 1634 N N . ASP A 1 210 ? 14.867 -16.828 -6.887 1 98.75 210 ASP A N 1
ATOM 1635 C CA . ASP A 1 210 ? 15.633 -18.031 -7.215 1 98.75 210 ASP A CA 1
ATOM 1636 C C . ASP A 1 210 ? 15.367 -18.469 -8.656 1 98.75 210 ASP A C 1
ATOM 1638 O O . ASP A 1 210 ? 16.266 -19.016 -9.312 1 98.75 210 ASP A O 1
ATOM 1642 N N . PHE A 1 211 ? 14.18 -18.281 -9.148 1 98.88 211 PHE A N 1
ATOM 1643 C CA . PHE A 1 211 ? 13.773 -18.609 -10.508 1 98.88 211 PHE A CA 1
ATOM 1644 C C . PHE A 1 211 ? 13 -17.438 -11.125 1 98.88 211 PHE A C 1
ATOM 1646 O O . PHE A 1 211 ? 12.312 -16.703 -10.422 1 98.88 211 PHE A O 1
ATOM 1653 N N . GLU A 1 212 ? 13.156 -17.234 -12.367 1 98.81 212 GLU A N 1
ATOM 1654 C CA . GLU A 1 212 ? 12.383 -16.281 -13.164 1 98.81 212 GLU A CA 1
ATOM 1655 C C . GLU A 1 212 ? 11.914 -16.906 -14.477 1 98.81 212 GLU A C 1
ATOM 1657 O O . GLU A 1 212 ? 12.664 -17.641 -15.117 1 98.81 212 GLU A O 1
ATOM 1662 N N . ALA A 1 213 ? 10.711 -16.734 -14.805 1 98.88 213 ALA A N 1
ATOM 1663 C CA . ALA A 1 213 ? 10.164 -17.281 -16.047 1 98.88 213 ALA A CA 1
ATOM 1664 C C . ALA A 1 213 ? 9.094 -16.375 -16.625 1 98.88 213 ALA A C 1
ATOM 1666 O O . ALA A 1 213 ? 8.445 -15.625 -15.906 1 98.88 213 ALA A O 1
ATOM 1667 N N . LYS A 1 214 ? 8.844 -16.453 -17.906 1 98.5 214 LYS A N 1
ATOM 1668 C CA . LYS A 1 214 ? 7.871 -15.617 -18.609 1 98.5 214 LYS A CA 1
ATOM 1669 C C . LYS A 1 214 ? 6.449 -16.109 -18.375 1 98.5 214 LYS A C 1
ATOM 1671 O O . LYS A 1 214 ? 5.488 -15.367 -18.578 1 98.5 214 LYS A O 1
ATOM 1676 N N . ASP A 1 215 ? 6.316 -17.406 -18.062 1 98.69 215 ASP A N 1
ATOM 1677 C CA . ASP A 1 215 ? 5.004 -17.984 -17.797 1 98.69 215 ASP A CA 1
ATOM 1678 C C . ASP A 1 215 ? 5.125 -19.25 -16.953 1 98.69 215 ASP A C 1
ATOM 1680 O O . ASP A 1 215 ? 6.227 -19.625 -16.531 1 98.69 215 ASP A O 1
ATOM 1684 N N . ILE A 1 216 ? 3.994 -19.875 -16.594 1 98.94 216 ILE A N 1
ATOM 1685 C CA . ILE A 1 216 ? 3.967 -21 -15.664 1 98.94 216 ILE A CA 1
ATOM 1686 C C . ILE A 1 216 ? 4.57 -22.234 -16.328 1 98.94 216 ILE A C 1
ATOM 1688 O O . ILE A 1 216 ? 5.199 -23.047 -15.656 1 98.94 216 ILE A O 1
ATOM 1692 N N . ILE A 1 217 ? 4.418 -22.438 -17.672 1 98.94 217 ILE A N 1
ATOM 1693 C CA . ILE A 1 217 ? 5.016 -23.562 -18.375 1 98.94 217 ILE A CA 1
ATOM 1694 C C . ILE A 1 217 ? 6.535 -23.5 -18.234 1 98.94 217 ILE A C 1
ATOM 1696 O O . ILE A 1 217 ? 7.168 -24.5 -17.844 1 98.94 217 ILE A O 1
ATOM 1700 N N . ALA A 1 218 ? 7.105 -22.328 -18.531 1 98.94 218 ALA A N 1
ATOM 1701 C CA . ALA A 1 218 ? 8.555 -22.156 -18.438 1 98.94 218 ALA A CA 1
ATOM 1702 C C . ALA A 1 218 ? 9.023 -22.344 -17 1 98.94 218 ALA A C 1
ATOM 1704 O O . ALA A 1 218 ? 10.094 -22.906 -16.75 1 98.94 218 ALA A O 1
ATOM 1705 N N . MET A 1 219 ? 8.312 -21.875 -16.016 1 98.94 219 MET A N 1
ATOM 1706 C CA . MET A 1 219 ? 8.633 -22.078 -14.602 1 98.94 219 MET A CA 1
ATOM 1707 C C . MET A 1 219 ? 8.648 -23.562 -14.242 1 98.94 219 MET A C 1
ATOM 1709 O O . MET A 1 219 ? 9.57 -24.047 -13.586 1 98.94 219 MET A O 1
ATOM 1713 N N . ALA A 1 220 ? 7.578 -24.234 -14.695 1 98.88 220 ALA A N 1
ATOM 1714 C CA . ALA A 1 220 ? 7.48 -25.672 -14.445 1 98.88 220 ALA A CA 1
ATOM 1715 C C . ALA A 1 220 ? 8.68 -26.406 -15.031 1 98.88 220 ALA A C 1
ATOM 1717 O O . ALA A 1 220 ? 9.258 -27.281 -14.375 1 98.88 220 ALA A O 1
ATOM 1718 N N . GLU A 1 221 ? 9.031 -26.047 -16.234 1 98.75 221 GLU A N 1
ATOM 1719 C CA . GLU A 1 221 ? 10.172 -26.688 -16.891 1 98.75 221 GLU A CA 1
ATOM 1720 C C . GLU A 1 221 ? 11.461 -26.453 -16.094 1 98.75 221 GLU A C 1
ATOM 1722 O O . GLU A 1 221 ? 12.258 -27.375 -15.922 1 98.75 221 GLU A O 1
ATOM 1727 N N . GLN A 1 222 ? 11.656 -25.219 -15.633 1 98.69 222 GLN A N 1
ATOM 1728 C CA . GLN A 1 222 ? 12.828 -24.906 -14.82 1 98.69 222 GLN A CA 1
ATOM 1729 C C . GLN A 1 222 ? 12.852 -25.734 -13.539 1 98.69 222 GLN A C 1
ATOM 1731 O O . GLN A 1 222 ? 13.898 -26.266 -13.156 1 98.69 222 GLN A O 1
ATOM 1736 N N . LEU A 1 223 ? 11.734 -25.812 -12.867 1 98.56 223 LEU A N 1
ATOM 1737 C CA . LEU A 1 223 ? 11.664 -26.5 -11.586 1 98.56 223 LEU A CA 1
ATOM 1738 C C . LEU A 1 223 ? 11.859 -28 -11.773 1 98.56 223 LEU A C 1
ATOM 1740 O O . LEU A 1 223 ? 12.562 -28.641 -10.992 1 98.56 223 LEU A O 1
ATOM 1744 N N . VAL A 1 224 ? 11.25 -28.609 -12.812 1 98 224 VAL A N 1
ATOM 1745 C CA . VAL A 1 224 ? 11.43 -30.031 -13.102 1 98 224 VAL A CA 1
ATOM 1746 C C . VAL A 1 224 ? 12.906 -30.328 -13.359 1 98 224 VAL A C 1
ATOM 1748 O O . VAL A 1 224 ? 13.438 -31.312 -12.867 1 98 224 VAL A O 1
ATOM 1751 N N . ALA A 1 225 ? 13.531 -29.438 -14.102 1 97.19 225 ALA A N 1
ATOM 1752 C CA . ALA A 1 225 ? 14.945 -29.625 -14.414 1 97.19 225 ALA A CA 1
ATOM 1753 C C . ALA A 1 225 ? 15.805 -29.516 -13.156 1 97.19 225 ALA A C 1
ATOM 1755 O O . ALA A 1 225 ? 16.766 -30.266 -12.984 1 97.19 225 ALA A O 1
ATOM 1756 N N . ALA A 1 226 ? 15.484 -28.594 -12.281 1 96.94 226 ALA A N 1
ATOM 1757 C CA . ALA A 1 226 ? 16.297 -28.297 -11.102 1 96.94 226 ALA A CA 1
ATOM 1758 C C . ALA A 1 226 ? 16.156 -29.391 -10.055 1 96.94 226 ALA A C 1
ATOM 1760 O O . ALA A 1 226 ? 17.078 -29.641 -9.273 1 96.94 226 ALA A O 1
ATOM 1761 N N . TYR A 1 227 ? 15.031 -30.016 -10.055 1 95.06 227 TYR A N 1
ATOM 1762 C CA . TYR A 1 227 ? 14.766 -30.969 -8.977 1 95.06 227 TYR A CA 1
ATOM 1763 C C . TYR A 1 227 ? 14.594 -32.375 -9.531 1 95.06 227 TYR A C 1
ATOM 1765 O O . TYR A 1 227 ? 14.047 -33.25 -8.859 1 95.06 227 TYR A O 1
ATOM 1773 N N . SER A 1 228 ? 14.945 -32.5 -10.844 1 85.44 228 SER A N 1
ATOM 1774 C CA . SER A 1 228 ? 14.953 -33.844 -11.453 1 85.44 228 SER A CA 1
ATOM 1775 C C . SER A 1 228 ? 15.977 -34.75 -10.781 1 85.44 228 SER A C 1
ATOM 1777 O O . SER A 1 228 ? 17.047 -34.281 -10.383 1 85.44 228 SER A O 1
ATOM 1779 N N . GLU A 1 229 ? 15.516 -35.906 -10.289 1 65.06 229 GLU A N 1
ATOM 1780 C CA . GLU A 1 229 ? 16.406 -36.969 -9.781 1 65.06 229 GLU A CA 1
ATOM 1781 C C . GLU A 1 229 ? 17.406 -37.406 -10.852 1 65.06 229 GLU A C 1
ATOM 1783 O O . GLU A 1 229 ? 17.078 -37.375 -12.047 1 65.06 229 GLU A O 1
ATOM 1788 N N . MET B 1 1 ? -15.148 23.141 38.719 1 36.09 1 MET B N 1
ATOM 1789 C CA . MET B 1 1 ? -13.922 23.516 38 1 36.09 1 MET B CA 1
ATOM 1790 C C . MET B 1 1 ? -13.852 22.828 36.656 1 36.09 1 MET B C 1
ATOM 1792 O O . MET B 1 1 ? -13.82 21.594 36.562 1 36.09 1 MET B O 1
ATOM 1796 N N . THR B 1 2 ? -14.406 23.359 35.594 1 43.38 2 THR B N 1
ATOM 1797 C CA . THR B 1 2 ? -14.484 22.703 34.281 1 43.38 2 THR B CA 1
ATOM 1798 C C . THR B 1 2 ? -13.117 22.203 33.844 1 43.38 2 THR B C 1
ATOM 1800 O O . THR B 1 2 ? -12.156 22.969 33.781 1 43.38 2 THR B O 1
ATOM 1803 N N . ILE B 1 3 ? -12.75 21 34.188 1 46.5 3 ILE B N 1
ATOM 1804 C CA . ILE B 1 3 ? -11.438 20.422 33.906 1 46.5 3 ILE B CA 1
ATOM 1805 C C . ILE B 1 3 ? -10.992 20.812 32.5 1 46.5 3 ILE B C 1
ATOM 1807 O O . ILE B 1 3 ? -11.648 20.453 31.531 1 46.5 3 ILE B O 1
ATOM 1811 N N . GLN B 1 4 ? -10.391 22.016 32.438 1 58.66 4 GLN B N 1
ATOM 1812 C CA . GLN B 1 4 ? -9.852 22.516 31.188 1 58.66 4 GLN B CA 1
ATOM 1813 C C . GLN B 1 4 ? -8.977 21.469 30.5 1 58.66 4 GLN B C 1
ATOM 1815 O O . GLN B 1 4 ? -8.102 20.875 31.141 1 58.66 4 GLN B O 1
ATOM 1820 N N . LYS B 1 5 ? -9.461 20.875 29.422 1 72.69 5 LYS B N 1
ATOM 1821 C CA . LYS B 1 5 ? -8.68 19.891 28.672 1 72.69 5 LYS B CA 1
ATOM 1822 C C . LYS B 1 5 ? -7.332 20.453 28.25 1 72.69 5 LYS B C 1
ATOM 1824 O O . LYS B 1 5 ? -7.258 21.562 27.719 1 72.69 5 LYS B O 1
ATOM 1829 N N . SER B 1 6 ? -6.266 20 28.781 1 90.38 6 SER B N 1
ATOM 1830 C CA . SER B 1 6 ? -4.93 20.406 28.375 1 90.38 6 SER B CA 1
ATOM 1831 C C . SER B 1 6 ? -4.77 20.328 26.859 1 90.38 6 SER B C 1
ATOM 1833 O O . SER B 1 6 ? -5.277 19.406 26.219 1 90.38 6 SER B O 1
ATOM 1835 N N . LYS B 1 7 ? -4.23 21.375 26.266 1 96.5 7 LYS B N 1
ATOM 1836 C CA . LYS B 1 7 ? -4 21.438 24.828 1 96.5 7 LYS B CA 1
ATOM 1837 C C . LYS B 1 7 ? -3.086 20.297 24.375 1 96.5 7 LYS B C 1
ATOM 1839 O O . LYS B 1 7 ? -2.031 20.062 24.969 1 96.5 7 LYS B O 1
ATOM 1844 N N . PRO B 1 8 ? -3.512 19.562 23.406 1 98.06 8 PRO B N 1
ATOM 1845 C CA . PRO B 1 8 ? -2.635 18.531 22.859 1 98.06 8 PRO B CA 1
ATOM 1846 C C . PRO B 1 8 ? -1.501 19.125 22.016 1 98.06 8 PRO B C 1
ATOM 1848 O O . PRO B 1 8 ? -1.605 20.25 21.531 1 98.06 8 PRO B O 1
ATOM 1851 N N . VAL B 1 9 ? -0.403 18.328 21.875 1 98.69 9 VAL B N 1
ATOM 1852 C CA . VAL B 1 9 ? 0.574 18.625 20.828 1 98.69 9 VAL B CA 1
ATOM 1853 C C . VAL B 1 9 ? -0.012 18.266 19.469 1 98.69 9 VAL B C 1
ATOM 1855 O O . VAL B 1 9 ? -0.571 17.172 19.281 1 98.69 9 VAL B O 1
ATOM 1858 N N . ILE B 1 10 ? 0.071 19.172 18.547 1 98.88 10 ILE B N 1
ATOM 1859 C CA . ILE B 1 10 ? -0.458 18.938 17.219 1 98.88 10 ILE B CA 1
ATOM 1860 C C . ILE B 1 10 ? 0.647 18.391 16.312 1 98.88 10 ILE B C 1
ATOM 1862 O O . ILE B 1 10 ? 1.693 19.016 16.141 1 98.88 10 ILE B O 1
ATOM 1866 N N . VAL B 1 11 ? 0.445 17.234 15.75 1 98.94 11 VAL B N 1
ATOM 1867 C CA . VAL B 1 11 ? 1.363 16.562 14.836 1 98.94 11 VAL B CA 1
ATOM 1868 C C . VAL B 1 11 ? 0.825 16.641 13.406 1 98.94 11 VAL B C 1
ATOM 1870 O O . VAL B 1 11 ? -0.271 16.156 13.125 1 98.94 11 VAL B O 1
ATOM 1873 N N . PHE B 1 12 ? 1.577 17.234 12.516 1 98.94 12 PHE B N 1
ATOM 1874 C CA . PHE B 1 12 ? 1.134 17.391 11.133 1 98.94 12 PHE B CA 1
ATOM 1875 C C . PHE B 1 12 ? 1.857 16.422 10.211 1 98.94 12 PHE B C 1
ATOM 1877 O O . PHE B 1 12 ? 3.088 16.344 10.219 1 98.94 12 PHE B O 1
ATOM 1884 N N . ASP B 1 13 ? 1.105 15.688 9.391 1 98.88 13 ASP B N 1
ATOM 1885 C CA . ASP B 1 13 ? 1.654 15.156 8.148 1 98.88 13 ASP B CA 1
ATOM 1886 C C . ASP B 1 13 ? 2.133 16.281 7.234 1 98.88 13 ASP B C 1
ATOM 1888 O O . ASP B 1 13 ? 1.661 17.422 7.34 1 98.88 13 ASP B O 1
ATOM 1892 N N . VAL B 1 14 ? 3.012 15.953 6.34 1 98.75 14 VAL B N 1
ATOM 1893 C CA . VAL B 1 14 ? 3.646 17.031 5.59 1 98.75 14 VAL B CA 1
ATOM 1894 C C . VAL B 1 14 ? 3.141 17.031 4.148 1 98.75 14 VAL B C 1
ATOM 1896 O O . VAL B 1 14 ? 2.35 17.891 3.758 1 98.75 14 VAL B O 1
ATOM 1899 N N . ASN B 1 15 ? 3.484 15.953 3.402 1 97.75 15 ASN B N 1
ATOM 1900 C CA . ASN B 1 15 ? 3.152 15.891 1.982 1 97.75 15 ASN B CA 1
ATOM 1901 C C . ASN B 1 15 ? 1.653 15.703 1.766 1 97.75 15 ASN B C 1
ATOM 1903 O O . ASN B 1 15 ? 1.042 14.812 2.361 1 97.75 15 ASN B O 1
ATOM 1907 N N . GLU B 1 16 ? 1.001 16.562 0.963 1 97.44 16 GLU B N 1
ATOM 1908 C CA . GLU B 1 16 ? -0.409 16.609 0.588 1 97.44 16 GLU B CA 1
ATOM 1909 C C . GLU B 1 16 ? -1.262 17.172 1.721 1 97.44 16 GLU B C 1
ATOM 1911 O O . GLU B 1 16 ? -2.416 17.547 1.507 1 97.44 16 GLU B O 1
ATOM 1916 N N . THR B 1 17 ? -0.71 17.234 2.932 1 98.81 17 THR B N 1
ATOM 1917 C CA . THR B 1 17 ? -1.427 17.859 4.035 1 98.81 17 THR B CA 1
ATOM 1918 C C . THR B 1 17 ? -1.03 19.328 4.168 1 98.81 17 THR B C 1
ATOM 1920 O O . THR B 1 17 ? -1.874 20.219 4.047 1 98.81 17 THR B O 1
ATOM 1923 N N . LEU B 1 18 ? 0.245 19.609 4.332 1 98.88 18 LEU B N 1
ATOM 1924 C CA . LEU B 1 18 ? 0.758 20.969 4.418 1 98.88 18 LEU B CA 1
ATOM 1925 C C . LEU B 1 18 ? 1.223 21.469 3.051 1 98.88 18 LEU B C 1
ATOM 1927 O O . LEU B 1 18 ? 0.972 22.609 2.682 1 98.88 18 LEU B O 1
ATOM 1931 N N . LEU B 1 19 ? 1.874 20.594 2.287 1 98.81 19 LEU B N 1
ATOM 1932 C CA . LEU B 1 19 ? 2.51 20.984 1.033 1 98.81 19 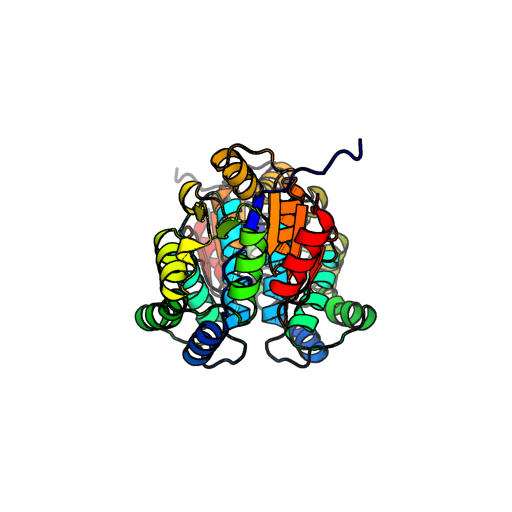LEU B CA 1
ATOM 1933 C C . LEU B 1 19 ? 1.662 20.562 -0.162 1 98.81 19 LEU B C 1
ATOM 1935 O O . LEU B 1 19 ? 1.112 19.453 -0.178 1 98.81 19 LEU B O 1
ATOM 1939 N N . ASP B 1 20 ? 1.516 21.422 -1.165 1 98.5 20 ASP B N 1
ATOM 1940 C CA . ASP B 1 20 ? 0.809 21.156 -2.412 1 98.5 20 ASP B CA 1
ATOM 1941 C C . ASP B 1 20 ? 1.655 20.297 -3.346 1 98.5 20 ASP B C 1
ATOM 1943 O O . ASP B 1 20 ? 2.672 20.75 -3.871 1 98.5 20 ASP B O 1
ATOM 1947 N N . MET B 1 21 ? 1.214 19.094 -3.656 1 97.44 21 MET B N 1
ATOM 1948 C CA . MET B 1 21 ? 1.994 18.125 -4.426 1 97.44 21 MET B CA 1
ATOM 1949 C C . MET B 1 21 ? 1.722 18.266 -5.918 1 97.44 21 MET B C 1
ATOM 1951 O O . MET B 1 21 ? 2.258 17.516 -6.73 1 97.44 21 MET B O 1
ATOM 1955 N N . THR B 1 22 ? 0.931 19.25 -6.34 1 98 22 THR B N 1
ATOM 1956 C CA . THR B 1 22 ? 0.527 19.422 -7.734 1 98 22 THR B CA 1
ATOM 1957 C C . THR B 1 22 ? 1.749 19.516 -8.641 1 98 22 THR B C 1
ATOM 1959 O O . THR B 1 22 ? 1.79 18.875 -9.703 1 98 22 THR B O 1
ATOM 1962 N N . PRO B 1 23 ? 2.822 20.234 -8.289 1 98.5 23 PRO B N 1
ATOM 1963 C CA . PRO B 1 23 ? 3.988 20.281 -9.172 1 98.5 23 PRO B CA 1
ATOM 1964 C C . PRO B 1 23 ? 4.652 18.922 -9.352 1 98.5 23 PRO B C 1
ATOM 1966 O O . PRO B 1 23 ? 5.113 18.594 -10.445 1 98.5 23 PRO B O 1
ATOM 1969 N N . LEU B 1 24 ? 4.766 18.125 -8.312 1 98.69 24 LEU B N 1
ATOM 1970 C CA . LEU B 1 24 ? 5.324 16.781 -8.43 1 98.69 24 LEU B CA 1
ATOM 1971 C C . LEU B 1 24 ? 4.438 15.891 -9.297 1 98.69 24 LEU B C 1
ATOM 1973 O O . LEU B 1 24 ? 4.941 15.102 -10.109 1 98.69 24 LEU B O 1
ATOM 1977 N N . LYS B 1 25 ? 3.127 16 -9.062 1 98.38 25 LYS B N 1
ATOM 1978 C CA . LYS B 1 25 ? 2.172 15.289 -9.898 1 98.38 25 LYS B CA 1
ATOM 1979 C C . LYS B 1 25 ? 2.408 15.578 -11.383 1 98.38 25 LYS B C 1
ATOM 1981 O O . LYS B 1 25 ? 2.479 14.648 -12.195 1 98.38 25 LYS B O 1
ATOM 1986 N N . LYS B 1 26 ? 2.506 16.828 -11.727 1 98.56 26 LYS B N 1
ATOM 1987 C CA . LYS B 1 26 ? 2.732 17.234 -13.109 1 98.56 26 LYS B CA 1
ATOM 1988 C C . LYS B 1 26 ? 4.055 16.688 -13.633 1 98.56 26 LYS B C 1
ATOM 1990 O O . LYS B 1 26 ? 4.137 16.234 -14.781 1 98.56 26 LYS B O 1
ATOM 1995 N N . SER B 1 27 ? 5.07 16.75 -12.828 1 98.81 27 SER B N 1
ATOM 1996 C CA . SER B 1 27 ? 6.398 16.281 -13.219 1 98.81 27 SER B CA 1
ATOM 1997 C C . SER B 1 27 ? 6.391 14.781 -13.523 1 98.81 27 SER B C 1
ATOM 1999 O O . SER B 1 27 ? 6.895 14.352 -14.562 1 98.81 27 SER B O 1
ATOM 2001 N N . VAL B 1 28 ? 5.82 13.953 -12.68 1 98.88 28 VAL B N 1
ATOM 2002 C CA . VAL B 1 28 ? 5.777 12.508 -12.828 1 98.88 28 VAL B CA 1
ATOM 2003 C C . VAL B 1 28 ? 4.895 12.133 -14.016 1 98.88 28 VAL B C 1
ATOM 2005 O O . VAL B 1 28 ? 5.254 11.273 -14.82 1 98.88 28 VAL B O 1
ATOM 2008 N N . ASN B 1 29 ? 3.738 12.82 -14.086 1 98.69 29 ASN B N 1
ATOM 2009 C CA . ASN B 1 29 ? 2.844 12.555 -15.211 1 98.69 29 ASN B CA 1
ATOM 2010 C C . ASN B 1 29 ? 3.516 12.852 -16.547 1 98.69 29 ASN B C 1
ATOM 2012 O O . ASN B 1 29 ? 3.334 12.117 -17.516 1 98.69 29 ASN B O 1
ATOM 2016 N N . ALA B 1 30 ? 4.25 13.938 -16.578 1 98.62 30 ALA B N 1
ATOM 2017 C CA . ALA B 1 30 ? 4.965 14.297 -17.797 1 98.62 30 ALA B CA 1
ATOM 2018 C C . ALA B 1 30 ? 6.027 13.25 -18.141 1 98.62 30 ALA B C 1
ATOM 2020 O O . ALA B 1 30 ? 6.141 12.828 -19.297 1 98.62 30 ALA B O 1
ATOM 2021 N N . MET B 1 31 ? 6.809 12.82 -17.172 1 98.56 31 MET B N 1
ATOM 2022 C CA . MET B 1 31 ? 7.867 11.844 -17.391 1 98.56 31 MET B CA 1
ATOM 2023 C C . MET B 1 31 ? 7.289 10.531 -17.922 1 98.56 31 MET B C 1
ATOM 2025 O O . MET B 1 31 ? 7.859 9.914 -18.828 1 98.56 31 MET B O 1
ATOM 2029 N N . LEU B 1 32 ? 6.141 10.109 -17.391 1 98.5 32 LEU B N 1
ATOM 2030 C CA . LEU B 1 32 ? 5.523 8.836 -17.734 1 98.5 32 LEU B CA 1
ATOM 2031 C C . LEU B 1 32 ? 4.617 8.984 -18.953 1 98.5 32 LEU B C 1
ATOM 2033 O O . LEU B 1 32 ? 4.117 7.992 -19.484 1 98.5 32 LEU B O 1
ATOM 2037 N N . ASN B 1 33 ? 4.402 10.242 -19.359 1 98 33 ASN B N 1
ATOM 2038 C CA . ASN B 1 33 ? 3.436 10.531 -20.422 1 98 33 ASN B CA 1
ATOM 2039 C C . ASN B 1 33 ? 2.088 9.867 -20.141 1 98 33 ASN B C 1
ATOM 2041 O O . ASN B 1 33 ? 1.539 9.18 -21 1 98 33 ASN B O 1
ATOM 2045 N N . GLU B 1 34 ? 1.61 10.016 -18.938 1 97.94 34 GLU B N 1
ATOM 2046 C CA . GLU B 1 34 ? 0.373 9.43 -18.438 1 97.94 34 GLU B CA 1
ATOM 2047 C C . GLU B 1 34 ? -0.275 10.328 -17.375 1 97.94 34 GLU B C 1
ATOM 2049 O O . GLU B 1 34 ? 0.306 10.57 -16.312 1 97.94 34 GLU B O 1
ATOM 2054 N N . GLU B 1 35 ? -1.498 10.773 -17.562 1 96.88 35 GLU B N 1
ATOM 2055 C CA . GLU B 1 35 ? -2.176 11.734 -16.703 1 96.88 35 GLU B CA 1
ATOM 2056 C C . GLU B 1 35 ? -2.357 11.188 -15.297 1 96.88 35 GLU B C 1
ATOM 2058 O O . GLU B 1 35 ? -2.344 11.938 -14.32 1 96.88 35 GLU B O 1
ATOM 2063 N N . GLN B 1 36 ? -2.516 9.852 -15.234 1 97.38 36 GLN B N 1
ATOM 2064 C CA . GLN B 1 36 ? -2.748 9.242 -13.93 1 97.38 36 GLN B CA 1
ATOM 2065 C C . GLN B 1 36 ? -1.473 8.609 -13.383 1 97.38 36 GLN B C 1
ATOM 2067 O O . GLN B 1 36 ? -1.521 7.82 -12.43 1 97.38 36 GLN B O 1
ATOM 2072 N N . GLY B 1 37 ? -0.316 8.938 -14.031 1 98.31 37 GLY B N 1
ATOM 2073 C CA . GLY B 1 37 ? 0.95 8.32 -13.672 1 98.31 37 GLY B CA 1
ATOM 2074 C C . GLY B 1 37 ? 1.317 8.516 -12.219 1 98.31 37 GLY B C 1
ATOM 2075 O O . GLY B 1 37 ? 1.72 7.566 -11.539 1 98.31 37 GLY B O 1
ATOM 2076 N N . PHE B 1 38 ? 1.12 9.727 -11.727 1 98.56 38 PHE B N 1
ATOM 2077 C CA . PHE B 1 38 ? 1.444 10.047 -10.344 1 98.56 38 PHE B CA 1
ATOM 2078 C C . PHE B 1 38 ? 0.617 9.195 -9.383 1 98.56 38 PHE B C 1
ATOM 2080 O O . PHE B 1 38 ? 1.147 8.656 -8.414 1 98.56 38 PHE B O 1
ATOM 2087 N N . ARG B 1 39 ? -0.666 9.062 -9.602 1 98.06 39 ARG B N 1
ATOM 2088 C CA . ARG B 1 39 ? -1.542 8.328 -8.695 1 98.06 39 ARG B CA 1
ATOM 2089 C C . ARG B 1 39 ? -1.159 6.852 -8.641 1 98.06 39 ARG B C 1
ATOM 2091 O O . ARG B 1 39 ? -1.161 6.242 -7.57 1 98.06 39 ARG B O 1
ATOM 2098 N N . ILE B 1 40 ? -0.849 6.273 -9.797 1 98.56 40 ILE B N 1
ATOM 2099 C CA . ILE B 1 40 ? -0.423 4.883 -9.867 1 98.56 40 ILE B CA 1
ATOM 2100 C C . ILE B 1 40 ? 0.884 4.699 -9.102 1 98.56 40 ILE B C 1
ATOM 2102 O O . ILE B 1 40 ? 0.98 3.84 -8.227 1 98.56 40 ILE B O 1
ATOM 2106 N N . TRP B 1 41 ? 1.828 5.586 -9.414 1 98.81 41 TRP B N 1
ATOM 2107 C CA . TRP B 1 41 ? 3.143 5.512 -8.781 1 98.81 41 TRP B CA 1
ATOM 2108 C C . TRP B 1 41 ? 3.039 5.723 -7.277 1 98.81 41 TRP B C 1
ATOM 2110 O O . TRP B 1 41 ? 3.617 4.961 -6.496 1 98.81 41 TRP B O 1
ATOM 2120 N N . PHE B 1 42 ? 2.35 6.762 -6.875 1 98.69 42 PHE B N 1
ATOM 2121 C CA . PHE B 1 42 ? 2.312 7.113 -5.461 1 98.69 42 PHE B CA 1
ATOM 2122 C C . PHE B 1 42 ? 1.646 6.012 -4.648 1 98.69 42 PHE B C 1
ATOM 2124 O O . PHE B 1 42 ? 2.045 5.742 -3.514 1 98.69 42 PHE B O 1
ATOM 2131 N N . GLY B 1 43 ? 0.598 5.336 -5.203 1 98.5 43 GLY B N 1
ATOM 2132 C CA . GLY B 1 43 ? 0.022 4.164 -4.562 1 98.5 43 GLY B CA 1
ATOM 2133 C C . GLY B 1 43 ? 1.027 3.047 -4.352 1 98.5 43 GLY B C 1
ATOM 2134 O O . GLY B 1 43 ? 1.035 2.402 -3.299 1 98.5 43 GLY B O 1
ATOM 2135 N N . MET B 1 44 ? 1.897 2.803 -5.355 1 98.81 44 MET B N 1
ATOM 2136 C CA . MET B 1 44 ? 2.947 1.795 -5.23 1 98.81 44 MET B CA 1
ATOM 2137 C C . MET B 1 44 ? 3.947 2.184 -4.148 1 98.81 44 MET B C 1
ATOM 2139 O O . MET B 1 44 ? 4.371 1.34 -3.357 1 98.81 44 MET B O 1
ATOM 2143 N N . LEU B 1 45 ? 4.316 3.469 -4.133 1 98.88 45 LEU B N 1
ATOM 2144 C CA . LEU B 1 45 ? 5.277 3.967 -3.152 1 98.88 45 LEU B CA 1
ATOM 2145 C C . LEU B 1 45 ? 4.781 3.723 -1.73 1 98.88 45 LEU B C 1
ATOM 2147 O O . LEU B 1 45 ? 5.523 3.211 -0.889 1 98.88 45 LEU B O 1
ATOM 2151 N N . LEU B 1 46 ? 3.502 4.051 -1.467 1 98.81 46 LEU B N 1
ATOM 2152 C CA . LEU B 1 46 ? 2.92 3.859 -0.142 1 98.81 46 LEU B CA 1
ATOM 2153 C C . LEU B 1 46 ? 2.846 2.377 0.208 1 98.81 46 LEU B C 1
ATOM 2155 O O . LEU B 1 46 ? 3.213 1.976 1.313 1 98.81 46 LEU B O 1
ATOM 2159 N N . HIS B 1 47 ? 2.438 1.588 -0.745 1 98.88 47 HIS B N 1
ATOM 2160 C CA . HIS B 1 47 ? 2.33 0.151 -0.522 1 98.88 47 HIS B CA 1
ATOM 2161 C C . HIS B 1 47 ? 3.691 -0.46 -0.205 1 98.88 47 HIS B C 1
ATOM 2163 O O . HIS B 1 47 ? 3.838 -1.179 0.786 1 98.88 47 HIS B O 1
ATOM 2169 N N . TYR B 1 48 ? 4.691 -0.144 -0.985 1 98.88 48 TYR B N 1
ATOM 2170 C CA . TYR B 1 48 ? 5.992 -0.78 -0.819 1 98.88 48 TYR B CA 1
ATOM 2171 C C . TYR B 1 48 ? 6.715 -0.233 0.407 1 98.88 48 TYR B C 1
ATOM 2173 O O . TYR B 1 48 ? 7.57 -0.908 0.983 1 98.88 48 TYR B O 1
ATOM 2181 N N . SER B 1 49 ? 6.383 0.997 0.83 1 98.69 49 SER B N 1
ATOM 2182 C CA . SER B 1 49 ? 6.895 1.445 2.121 1 98.69 49 SER B CA 1
ATOM 2183 C C . SER B 1 49 ? 6.379 0.564 3.256 1 98.69 49 SER B C 1
ATOM 2185 O O . 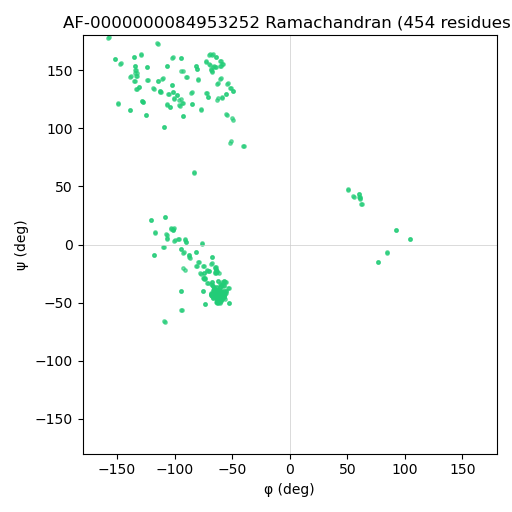SER B 1 49 ? 7.129 0.222 4.172 1 98.69 49 SER B O 1
ATOM 2187 N N . THR B 1 50 ? 5.098 0.141 3.188 1 98.56 50 THR B N 1
ATOM 2188 C CA . THR B 1 50 ? 4.551 -0.735 4.219 1 98.56 50 THR B CA 1
ATOM 2189 C C . THR B 1 50 ? 5.078 -2.158 4.055 1 98.56 50 THR B C 1
ATOM 2191 O O . THR B 1 50 ? 5.223 -2.891 5.035 1 98.56 50 THR B O 1
ATOM 2194 N N . VAL B 1 51 ? 5.414 -2.568 2.791 1 98.62 51 VAL B N 1
ATOM 2195 C CA . VAL B 1 51 ? 6.086 -3.844 2.562 1 98.62 51 VAL B CA 1
ATOM 2196 C C . VAL B 1 51 ? 7.414 -3.873 3.312 1 98.62 51 VAL B C 1
ATOM 2198 O O . VAL B 1 51 ? 7.754 -4.875 3.945 1 98.62 51 VAL B O 1
ATOM 2201 N N . SER B 1 52 ? 8.133 -2.77 3.248 1 98.06 52 SER B N 1
ATOM 2202 C CA . SER B 1 52 ? 9.391 -2.656 3.967 1 98.06 52 SER B CA 1
ATOM 2203 C C . SER B 1 52 ? 9.211 -2.941 5.453 1 98.06 52 SER B C 1
ATOM 2205 O O . SER B 1 52 ? 10.062 -3.576 6.078 1 98.06 52 SER B O 1
ATOM 2207 N N . ASN B 1 53 ? 8.094 -2.443 6.031 1 97.94 53 ASN B N 1
ATOM 2208 C CA . ASN B 1 53 ? 7.773 -2.74 7.422 1 97.94 53 ASN B CA 1
ATOM 2209 C C . ASN B 1 53 ? 7.57 -4.234 7.645 1 97.94 53 ASN B C 1
ATOM 2211 O O . ASN B 1 53 ? 8.094 -4.805 8.602 1 97.94 53 ASN B O 1
ATOM 2215 N N . SER B 1 54 ? 6.855 -4.863 6.715 1 97.25 54 SER B N 1
ATOM 2216 C CA . SER B 1 54 ? 6.453 -6.258 6.848 1 97.25 54 SER B CA 1
ATOM 2217 C C . SER B 1 54 ? 7.66 -7.188 6.777 1 97.25 54 SER B C 1
ATOM 2219 O O . SER B 1 54 ? 7.688 -8.227 7.441 1 97.25 54 SER B O 1
ATOM 2221 N N . ILE B 1 55 ? 8.664 -6.746 5.977 1 96.75 55 ILE B N 1
ATOM 2222 C CA . ILE B 1 55 ? 9.773 -7.668 5.746 1 96.75 55 ILE B CA 1
ATOM 2223 C C . ILE B 1 55 ? 11 -7.207 6.523 1 96.75 55 ILE B C 1
ATOM 2225 O O . ILE B 1 55 ? 12.102 -7.719 6.316 1 96.75 55 ILE B O 1
ATOM 2229 N N . ASN B 1 56 ? 10.875 -6.164 7.316 1 96.06 56 ASN B N 1
ATOM 2230 C CA . ASN B 1 56 ? 11.93 -5.641 8.18 1 96.06 56 ASN B CA 1
ATOM 2231 C C . ASN B 1 56 ? 13.195 -5.312 7.391 1 96.06 56 ASN B C 1
ATOM 2233 O O . ASN B 1 56 ? 14.297 -5.715 7.777 1 96.06 56 ASN B O 1
ATOM 2237 N N . GLU B 1 57 ? 13.031 -4.77 6.285 1 96.75 57 GLU B N 1
ATOM 2238 C CA . GLU B 1 57 ? 14.109 -4.262 5.441 1 96.75 57 GLU B CA 1
ATOM 2239 C C . GLU B 1 57 ? 13.891 -2.797 5.082 1 96.75 57 GLU B C 1
ATOM 2241 O O . GLU B 1 57 ? 13.055 -2.479 4.234 1 96.75 57 GLU B O 1
ATOM 2246 N N . TYR B 1 58 ? 14.75 -1.976 5.637 1 97.62 58 TYR B N 1
ATOM 2247 C CA . TYR B 1 58 ? 14.531 -0.541 5.5 1 97.62 58 TYR B CA 1
ATOM 2248 C C . TYR B 1 58 ? 15.375 0.038 4.371 1 97.62 58 TYR B C 1
ATOM 2250 O O . TYR B 1 58 ? 16.578 -0.244 4.277 1 97.62 58 TYR B O 1
ATOM 2258 N N . HIS B 1 59 ? 14.812 0.747 3.484 1 98.12 59 HIS B N 1
ATOM 2259 C CA . HIS B 1 59 ? 15.352 1.748 2.568 1 98.12 59 HIS B CA 1
ATOM 2260 C C . HIS B 1 59 ? 14.625 3.082 2.729 1 98.12 59 HIS B C 1
ATOM 2262 O O . HIS B 1 59 ? 13.422 3.113 2.973 1 98.12 59 HIS B O 1
ATOM 2268 N N . ASN B 1 60 ? 15.383 4.145 2.648 1 97.44 60 ASN B N 1
ATOM 2269 C CA . ASN B 1 60 ? 14.68 5.398 2.906 1 97.44 60 ASN B CA 1
ATOM 2270 C C . ASN B 1 60 ? 13.656 5.703 1.817 1 97.44 60 ASN B C 1
ATOM 2272 O O . ASN B 1 60 ? 13.695 5.109 0.737 1 97.44 60 ASN B O 1
ATOM 2276 N N . PHE B 1 61 ? 12.773 6.566 2.07 1 98.19 61 PHE B N 1
ATOM 2277 C CA . PHE B 1 61 ? 11.578 6.824 1.267 1 98.19 61 PHE B CA 1
ATOM 2278 C C . PHE B 1 61 ? 11.961 7.266 -0.141 1 98.19 61 PHE B C 1
ATOM 2280 O O . PHE B 1 61 ? 11.289 6.91 -1.112 1 98.19 61 PHE B O 1
ATOM 2287 N N . THR B 1 62 ? 13.039 8.047 -0.292 1 97.69 62 THR B N 1
ATOM 2288 C CA . THR B 1 62 ? 13.523 8.492 -1.595 1 97.69 62 THR B CA 1
ATOM 2289 C C . THR B 1 62 ? 13.945 7.297 -2.449 1 97.69 62 THR B C 1
ATOM 2291 O O . THR B 1 62 ? 13.648 7.246 -3.645 1 97.69 62 THR B O 1
ATOM 2294 N N . THR B 1 63 ? 14.633 6.359 -1.848 1 98.31 63 THR B N 1
ATOM 2295 C CA . THR B 1 63 ? 15.094 5.164 -2.545 1 98.31 63 THR B CA 1
ATOM 2296 C C . THR B 1 63 ? 13.906 4.32 -3.004 1 98.31 63 THR B C 1
ATOM 2298 O O . THR B 1 63 ? 13.883 3.846 -4.141 1 98.31 63 THR B O 1
ATOM 2301 N N . ILE B 1 64 ? 12.93 4.137 -2.145 1 98.75 64 ILE B N 1
ATOM 2302 C CA . ILE B 1 64 ? 11.734 3.375 -2.502 1 98.75 64 ILE B CA 1
ATOM 2303 C C . ILE B 1 64 ? 10.961 4.109 -3.596 1 98.75 64 ILE B C 1
ATOM 2305 O O . ILE B 1 64 ? 10.422 3.48 -4.512 1 98.75 64 ILE B O 1
ATOM 2309 N N . ALA B 1 65 ? 10.914 5.434 -3.477 1 98.81 65 ALA B N 1
ATOM 2310 C CA . ALA B 1 65 ? 10.234 6.238 -4.484 1 98.81 65 ALA B CA 1
ATOM 2311 C C . ALA B 1 65 ? 10.82 6 -5.871 1 98.81 65 ALA B C 1
ATOM 2313 O O . ALA B 1 65 ? 10.086 5.816 -6.844 1 98.81 65 ALA B O 1
ATOM 2314 N N . ALA B 1 66 ? 12.094 5.992 -5.934 1 98.88 66 ALA B N 1
ATOM 2315 C CA . ALA B 1 66 ? 12.758 5.781 -7.219 1 98.88 66 ALA B CA 1
ATOM 2316 C C . ALA B 1 66 ? 12.5 4.375 -7.746 1 98.88 66 ALA B C 1
ATOM 2318 O O . ALA B 1 66 ? 12.195 4.191 -8.93 1 98.88 66 ALA B O 1
ATOM 2319 N N . ALA B 1 67 ? 12.625 3.385 -6.918 1 98.75 67 ALA B N 1
ATOM 2320 C CA . ALA B 1 67 ? 12.422 1.994 -7.316 1 98.75 67 ALA B CA 1
ATOM 2321 C C . ALA B 1 67 ? 11 1.771 -7.812 1 98.75 67 ALA B C 1
ATOM 2323 O O . ALA B 1 67 ? 10.789 1.128 -8.844 1 98.75 67 ALA B O 1
ATOM 2324 N N . THR B 1 68 ? 10.023 2.316 -7.09 1 98.88 68 THR B N 1
ATOM 2325 C CA . THR B 1 68 ? 8.633 2.094 -7.457 1 98.88 68 THR B CA 1
ATOM 2326 C C . THR B 1 68 ? 8.25 2.914 -8.688 1 98.88 68 THR B C 1
ATOM 2328 O O . THR B 1 68 ? 7.375 2.521 -9.453 1 98.88 68 THR B O 1
ATOM 2331 N N . LEU B 1 69 ? 8.922 4.082 -8.867 1 98.94 69 LEU B N 1
ATOM 2332 C CA . LEU B 1 69 ? 8.664 4.84 -10.086 1 98.94 69 LEU B CA 1
ATOM 2333 C C . LEU B 1 69 ? 9.141 4.074 -11.312 1 98.94 69 LEU B C 1
ATOM 2335 O O . LEU B 1 69 ? 8.492 4.109 -12.359 1 98.94 69 LEU B O 1
ATOM 2339 N N . LYS B 1 70 ? 10.25 3.4 -11.219 1 98.75 70 LYS B N 1
ATOM 2340 C CA . LYS B 1 70 ? 10.695 2.512 -12.281 1 98.75 70 LYS B CA 1
ATOM 2341 C C . LYS B 1 70 ? 9.68 1.402 -12.539 1 98.75 70 LYS B C 1
ATOM 2343 O O . LYS B 1 70 ? 9.398 1.062 -13.688 1 98.75 70 LYS B O 1
ATOM 2348 N N . MET B 1 71 ? 9.141 0.839 -11.5 1 98.69 71 MET B N 1
ATOM 2349 C CA . MET B 1 71 ? 8.125 -0.206 -11.625 1 98.69 71 MET B CA 1
ATOM 2350 C C . MET B 1 71 ? 6.867 0.333 -12.297 1 98.69 71 MET B C 1
ATOM 2352 O O . MET B 1 71 ? 6.27 -0.344 -13.133 1 98.69 71 MET B O 1
ATOM 2356 N N . ALA B 1 72 ? 6.445 1.527 -11.859 1 98.75 72 ALA B N 1
ATOM 2357 C CA . ALA B 1 72 ? 5.289 2.16 -12.484 1 98.75 72 ALA B CA 1
ATOM 2358 C C . ALA B 1 72 ? 5.512 2.344 -13.984 1 98.75 72 ALA B C 1
ATOM 2360 O O . ALA B 1 72 ? 4.609 2.096 -14.789 1 98.75 72 ALA B O 1
ATOM 2361 N N . ALA B 1 73 ? 6.73 2.793 -14.352 1 98.69 73 ALA B N 1
ATOM 2362 C CA . ALA B 1 73 ? 7.059 2.965 -15.758 1 98.69 73 ALA B CA 1
ATOM 2363 C C . ALA B 1 73 ? 6.906 1.651 -16.516 1 98.69 73 ALA B C 1
ATOM 2365 O O . ALA B 1 73 ? 6.312 1.618 -17.609 1 98.69 73 ALA B O 1
ATOM 2366 N N . VAL B 1 74 ? 7.352 0.562 -15.945 1 97.81 74 VAL B N 1
ATOM 2367 C CA . VAL B 1 74 ? 7.242 -0.76 -16.547 1 97.81 74 VAL B CA 1
ATOM 2368 C C . VAL B 1 74 ? 5.77 -1.119 -16.75 1 97.81 74 VAL B C 1
ATOM 2370 O O . VAL B 1 74 ? 5.379 -1.62 -17.797 1 97.81 74 VAL B O 1
ATOM 2373 N N . SER B 1 75 ? 4.949 -0.852 -15.727 1 97.31 75 SER B N 1
ATOM 2374 C CA . SER B 1 75 ? 3.535 -1.209 -15.773 1 97.31 75 SER B CA 1
ATOM 2375 C C . SER B 1 75 ? 2.807 -0.434 -16.875 1 97.31 75 SER B C 1
ATOM 2377 O O . SER B 1 75 ? 1.732 -0.843 -17.312 1 97.31 75 SER B O 1
ATOM 2379 N N . MET B 1 76 ? 3.379 0.661 -17.266 1 96.94 76 MET B N 1
ATOM 2380 C CA . MET B 1 76 ? 2.762 1.507 -18.281 1 96.94 76 MET B CA 1
ATOM 2381 C C . MET B 1 76 ? 3.508 1.395 -19.609 1 96.94 76 MET B C 1
ATOM 2383 O O . MET B 1 76 ? 3.295 2.201 -20.516 1 96.94 76 MET B O 1
ATOM 2387 N N . HIS B 1 77 ? 4.441 0.483 -19.734 1 96.44 77 HIS B N 1
ATOM 2388 C CA . HIS B 1 77 ? 5.223 0.214 -20.938 1 96.44 77 HIS B CA 1
ATOM 2389 C C . HIS B 1 77 ? 6.035 1.437 -21.344 1 96.44 77 HIS B C 1
ATOM 2391 O O . HIS B 1 77 ? 6.086 1.777 -22.531 1 96.44 77 HIS B O 1
ATOM 2397 N N . LYS B 1 78 ? 6.559 2.09 -20.312 1 97.12 78 LYS B N 1
ATOM 2398 C CA . LYS B 1 78 ? 7.438 3.232 -20.531 1 97.12 78 LYS B CA 1
ATOM 2399 C C . LYS B 1 78 ? 8.875 2.9 -20.141 1 97.12 78 LYS B C 1
ATOM 2401 O O . LYS B 1 78 ? 9.109 2.15 -19.188 1 97.12 78 LYS B O 1
ATOM 2406 N N . LYS B 1 79 ? 9.75 3.424 -20.906 1 95.94 79 LYS B N 1
ATOM 2407 C CA . LYS B 1 79 ? 11.164 3.354 -20.547 1 95.94 79 LYS B CA 1
ATOM 2408 C C . LYS B 1 79 ? 11.648 4.668 -19.938 1 95.94 79 LYS B C 1
ATOM 2410 O O . LYS B 1 79 ? 11.422 5.738 -20.5 1 95.94 79 LYS B O 1
ATOM 2415 N N . VAL B 1 80 ? 12.203 4.602 -18.812 1 97.94 80 VAL B N 1
ATOM 2416 C CA . VAL B 1 80 ? 12.719 5.781 -18.141 1 97.94 80 VAL B CA 1
ATOM 2417 C C . VAL B 1 80 ? 14.117 5.496 -17.594 1 97.94 80 VAL B C 1
ATOM 2419 O O . VAL B 1 80 ? 14.438 4.355 -17.25 1 97.94 80 VAL B O 1
ATOM 2422 N N . THR B 1 81 ? 14.984 6.496 -17.547 1 98.06 81 THR B N 1
ATOM 2423 C CA . THR B 1 81 ? 16.328 6.355 -17 1 98.06 81 THR B CA 1
ATOM 2424 C C . THR B 1 81 ? 16.375 6.766 -15.539 1 98.06 81 THR B C 1
ATOM 2426 O O . THR B 1 81 ? 15.461 7.438 -15.047 1 98.06 81 THR B O 1
ATOM 2429 N N . ALA B 1 82 ? 17.406 6.301 -14.875 1 97.81 82 ALA B N 1
ATOM 2430 C CA . ALA B 1 82 ? 17.609 6.711 -13.492 1 97.81 82 ALA B CA 1
ATOM 2431 C C . ALA B 1 82 ? 17.703 8.227 -13.375 1 97.81 82 ALA B C 1
ATOM 2433 O O . ALA B 1 82 ? 17.25 8.812 -12.383 1 97.81 82 ALA B O 1
ATOM 2434 N N . GLU B 1 83 ? 18.266 8.867 -14.328 1 98.25 83 GLU B N 1
ATOM 2435 C CA . GLU B 1 83 ? 18.422 10.32 -14.328 1 98.25 83 GLU B CA 1
ATOM 2436 C C . GLU B 1 83 ? 17.062 11.008 -14.469 1 98.25 83 GLU B C 1
ATOM 2438 O O . GLU B 1 83 ? 16.797 12.016 -13.805 1 98.25 83 GLU B O 1
ATOM 2443 N N . GLU B 1 84 ? 16.25 10.5 -15.352 1 98.62 84 GLU B N 1
ATOM 2444 C CA . GLU B 1 84 ? 14.914 11.055 -15.516 1 98.62 84 GLU B CA 1
ATOM 2445 C C . GLU B 1 84 ? 14.109 10.93 -14.227 1 98.62 84 GLU B C 1
ATOM 2447 O O . GLU B 1 84 ? 13.391 11.859 -13.852 1 98.62 84 GLU B O 1
ATOM 2452 N N . ILE B 1 85 ? 14.258 9.805 -13.602 1 98.75 85 ILE B N 1
ATOM 2453 C CA . ILE B 1 85 ? 13.562 9.555 -12.344 1 98.75 85 ILE B CA 1
ATOM 2454 C C . ILE B 1 85 ? 14.031 10.555 -11.289 1 98.75 85 ILE B C 1
ATOM 2456 O O . ILE B 1 85 ? 13.219 11.188 -10.617 1 98.75 85 ILE B O 1
ATOM 2460 N N . LYS B 1 86 ? 15.297 10.656 -11.156 1 98.12 86 LYS B N 1
ATOM 2461 C CA . LYS B 1 86 ? 15.875 11.578 -10.188 1 98.12 86 LYS B CA 1
ATOM 2462 C C . LYS B 1 86 ? 15.398 13.008 -10.43 1 98.12 86 LYS B C 1
ATOM 2464 O O . LYS B 1 86 ? 15.039 13.711 -9.484 1 98.12 86 LYS B O 1
ATOM 2469 N N . GLU B 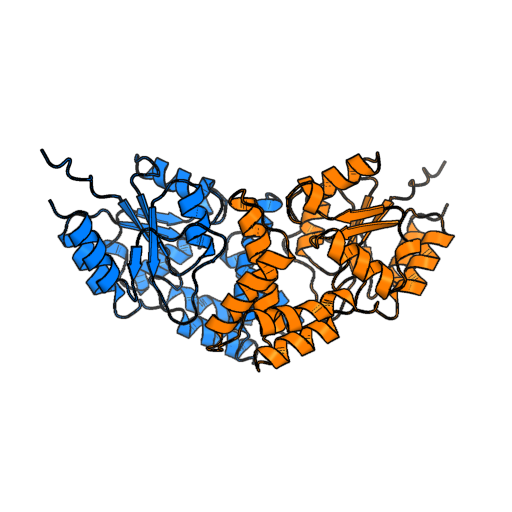1 87 ? 15.414 13.398 -11.641 1 98.25 87 GLU B N 1
ATOM 2470 C CA . GLU B 1 87 ? 14.984 14.75 -12 1 98.25 87 GLU B CA 1
ATOM 2471 C C . GLU B 1 87 ? 13.508 14.961 -11.68 1 98.25 87 GLU B C 1
ATOM 2473 O O . GLU B 1 87 ? 13.133 15.984 -11.109 1 98.25 87 GLU B O 1
ATOM 2478 N N . ALA B 1 88 ? 12.703 14.039 -12.039 1 98.62 88 ALA B N 1
ATOM 2479 C CA . ALA B 1 88 ? 11.266 14.156 -11.797 1 98.62 88 ALA B CA 1
ATOM 2480 C C . ALA B 1 88 ? 10.961 14.258 -10.305 1 98.62 88 ALA B C 1
ATOM 2482 O O . ALA B 1 88 ? 10.102 15.039 -9.891 1 98.62 88 ALA B O 1
ATOM 2483 N N . LEU B 1 89 ? 11.664 13.492 -9.523 1 98.56 89 LEU B N 1
ATOM 2484 C CA . LEU B 1 89 ? 11.383 13.406 -8.094 1 98.56 89 LEU B CA 1
ATOM 2485 C C . LEU B 1 89 ? 11.992 14.586 -7.348 1 98.56 89 LEU B C 1
ATOM 2487 O O . LEU B 1 89 ? 11.594 14.898 -6.223 1 98.56 89 LEU B O 1
ATOM 2491 N N . SER B 1 90 ? 12.938 15.25 -7.941 1 97.5 90 SER B N 1
ATOM 2492 C CA . SER B 1 90 ? 13.648 16.344 -7.27 1 97.5 90 SER B CA 1
ATOM 2493 C C . SER B 1 90 ? 12.703 17.5 -6.949 1 97.5 90 SER B C 1
ATOM 2495 O O . SER B 1 90 ? 12.969 18.281 -6.039 1 97.5 90 SER B O 1
ATOM 2497 N N . VAL B 1 91 ? 11.57 17.594 -7.598 1 97.5 91 VAL B N 1
ATOM 2498 C CA . VAL B 1 91 ? 10.578 18.656 -7.453 1 97.5 91 VAL B CA 1
ATOM 2499 C C . VAL B 1 91 ? 10.016 18.656 -6.035 1 97.5 91 VAL B C 1
ATOM 2501 O O . VAL B 1 91 ? 9.641 19.703 -5.504 1 97.5 91 VAL B O 1
ATOM 2504 N N . ILE B 1 92 ? 10.102 17.484 -5.383 1 97.12 92 ILE B N 1
ATOM 2505 C CA . ILE B 1 92 ? 9.445 17.312 -4.094 1 97.12 92 ILE B CA 1
ATOM 2506 C C . ILE B 1 92 ? 10.078 18.234 -3.059 1 97.12 92 ILE B C 1
ATOM 2508 O O . ILE B 1 92 ? 9.43 18.641 -2.094 1 97.12 92 ILE B O 1
ATOM 2512 N N . LYS B 1 93 ? 11.297 18.641 -3.236 1 95 93 LYS B N 1
ATOM 2513 C CA . LYS B 1 93 ? 12.055 19.438 -2.271 1 95 93 LYS B CA 1
ATOM 2514 C C . LYS B 1 93 ? 11.648 20.906 -2.318 1 95 93 LYS B C 1
ATOM 2516 O O . LYS B 1 93 ? 11.922 21.656 -1.385 1 95 93 LYS B O 1
ATOM 2521 N N . SER B 1 94 ? 10.945 21.312 -3.377 1 95.44 94 SER B N 1
ATOM 2522 C CA . SER B 1 94 ? 10.695 22.734 -3.572 1 95.44 94 SER B CA 1
ATOM 2523 C C . SER B 1 94 ? 9.195 23.031 -3.607 1 95.44 94 SER B C 1
ATOM 2525 O O . SER B 1 94 ? 8.773 24.047 -4.16 1 95.44 94 SER B O 1
ATOM 2527 N N . LEU B 1 95 ? 8.438 22.188 -3.086 1 98 95 LEU B N 1
ATOM 2528 C CA . LEU B 1 95 ? 6.988 22.375 -3.062 1 98 95 LEU B CA 1
ATOM 2529 C C . LEU B 1 95 ? 6.602 23.516 -2.141 1 98 95 LEU B C 1
ATOM 2531 O O . LEU B 1 95 ? 7.312 23.828 -1.181 1 98 95 LEU B O 1
ATOM 2535 N N . GLN B 1 96 ? 5.5 24.172 -2.461 1 98.5 96 GLN B N 1
ATOM 2536 C CA . GLN B 1 96 ? 4.953 25.234 -1.638 1 98.5 96 GLN B CA 1
ATOM 2537 C C . GLN B 1 96 ? 3.779 24.75 -0.796 1 98.5 96 GLN B C 1
ATOM 2539 O O . GLN B 1 96 ? 3.168 23.719 -1.111 1 98.5 96 GLN B O 1
ATOM 2544 N N . THR B 1 97 ? 3.449 25.484 0.227 1 98.75 97 THR B N 1
ATOM 2545 C CA . THR B 1 97 ? 2.303 25.156 1.066 1 98.75 97 THR B CA 1
ATOM 2546 C C . THR B 1 97 ? 0.997 25.391 0.317 1 98.75 97 THR B C 1
ATOM 2548 O O . THR B 1 97 ? 0.953 26.203 -0.62 1 98.75 97 THR B O 1
ATOM 2551 N N . TYR B 1 98 ? -0.033 24.688 0.735 1 98.75 98 TYR B N 1
ATOM 2552 C CA . TYR B 1 98 ? -1.373 25.156 0.4 1 98.75 98 TYR B CA 1
ATOM 2553 C C . TYR B 1 98 ? -1.617 26.562 0.955 1 98.75 98 TYR B C 1
ATOM 2555 O O . TYR B 1 98 ? -1 26.953 1.946 1 98.75 98 TYR B O 1
ATOM 2563 N N . PRO B 1 99 ? -2.549 27.328 0.35 1 98.44 99 PRO B N 1
ATOM 2564 C CA . PRO B 1 99 ? -2.752 28.719 0.733 1 98.44 99 PRO B CA 1
ATOM 2565 C C . PRO B 1 99 ? -3.246 28.875 2.17 1 98.44 99 PRO B C 1
ATOM 2567 O O . PRO B 1 99 ? -3.057 29.938 2.783 1 98.44 99 PRO B O 1
ATOM 2570 N N . ASP B 1 100 ? -3.857 27.891 2.748 1 98.75 100 ASP B N 1
ATOM 2571 C CA . ASP B 1 100 ? -4.488 27.953 4.062 1 98.75 100 ASP B CA 1
ATOM 2572 C C . ASP B 1 100 ? -3.482 27.656 5.172 1 98.75 100 ASP B C 1
ATOM 2574 O O . ASP B 1 100 ? -3.752 27.922 6.348 1 98.75 100 ASP B O 1
ATOM 2578 N N . VAL B 1 101 ? -2.293 27.172 4.879 1 98.88 101 VAL B N 1
ATOM 2579 C CA . VAL B 1 101 ? -1.412 26.516 5.84 1 98.88 101 VAL B CA 1
ATOM 2580 C C . VAL B 1 101 ? -0.798 27.547 6.773 1 98.88 101 VAL B C 1
ATOM 2582 O O . VAL B 1 101 ? -0.905 27.438 7.996 1 98.88 101 VAL B O 1
ATOM 2585 N N . ILE B 1 102 ? -0.214 28.594 6.227 1 98.69 102 ILE B N 1
ATOM 2586 C CA . ILE B 1 102 ? 0.52 29.562 7.035 1 98.69 102 ILE B CA 1
ATOM 2587 C C . ILE B 1 102 ? -0.431 30.25 8.016 1 98.69 102 ILE B C 1
ATOM 2589 O O . ILE B 1 102 ? -0.142 30.328 9.211 1 98.69 102 ILE B O 1
ATOM 2593 N N . LYS B 1 103 ? -1.556 30.703 7.512 1 98.69 103 LYS B N 1
ATOM 2594 C CA . LYS B 1 103 ? -2.531 31.359 8.367 1 98.69 103 LYS B CA 1
ATOM 2595 C C . LYS B 1 103 ? -3.031 30.422 9.461 1 98.69 103 LYS B C 1
ATOM 2597 O O . LYS B 1 103 ? -3.203 30.828 10.609 1 98.69 103 LYS B O 1
ATOM 2602 N N . GLY B 1 104 ? -3.32 29.141 9.125 1 98.88 104 GLY B N 1
ATOM 2603 C CA . GLY B 1 104 ? -3.773 28.172 10.102 1 98.88 104 GLY B CA 1
ATOM 2604 C C . GLY B 1 104 ? -2.742 27.875 11.172 1 98.88 104 GLY B C 1
ATOM 2605 O O . GLY B 1 104 ? -3.074 27.812 12.359 1 98.88 104 GLY B O 1
ATOM 2606 N N . LEU B 1 105 ? -1.482 27.719 10.773 1 98.88 105 LEU B N 1
ATOM 2607 C CA . LEU B 1 105 ? -0.412 27.453 11.727 1 98.88 105 LEU B CA 1
ATOM 2608 C C . LEU B 1 105 ? -0.204 28.641 12.664 1 98.88 105 LEU B C 1
ATOM 2610 O O . LEU B 1 105 ? 0.037 28.453 13.859 1 98.88 105 LEU B O 1
ATOM 2614 N N . LYS B 1 106 ? -0.225 29.844 12.125 1 98.62 106 LYS B N 1
ATOM 2615 C CA . LYS B 1 106 ? -0.091 31.047 12.938 1 98.62 106 LYS B CA 1
ATOM 2616 C C . LYS B 1 106 ? -1.178 31.109 14.008 1 98.62 106 LYS B C 1
ATOM 2618 O O . LYS B 1 106 ? -0.898 31.438 15.164 1 98.62 106 LYS B O 1
ATOM 2623 N N . LEU B 1 107 ? -2.406 30.812 13.602 1 98.69 107 LEU B N 1
ATOM 2624 C CA . LEU B 1 107 ? -3.529 30.828 14.531 1 98.69 107 LEU B CA 1
ATOM 2625 C C . LEU B 1 107 ? -3.297 29.844 15.68 1 98.69 107 LEU B C 1
ATOM 2627 O O . LEU B 1 107 ? -3.564 30.172 16.844 1 98.69 107 LEU B O 1
ATOM 2631 N N . LEU B 1 108 ? -2.82 28.672 15.375 1 98.69 108 LEU B N 1
ATOM 2632 C CA . LEU B 1 108 ? -2.553 27.656 16.391 1 98.69 108 LEU B CA 1
ATOM 2633 C C . LEU B 1 108 ? -1.447 28.109 17.328 1 98.69 108 LEU B C 1
ATOM 2635 O O . LEU B 1 108 ? -1.59 28.016 18.562 1 98.69 108 LEU B O 1
ATOM 2639 N N . LYS B 1 109 ? -0.387 28.641 16.766 1 98.12 109 LYS B N 1
ATOM 2640 C CA . LYS B 1 109 ? 0.738 29.094 17.578 1 98.12 109 LYS B CA 1
ATOM 2641 C C . LYS B 1 109 ? 0.328 30.25 18.5 1 98.12 109 LYS B C 1
ATOM 2643 O O . LYS B 1 109 ? 0.686 30.281 19.672 1 98.12 109 LYS B O 1
ATOM 2648 N N . GLU B 1 110 ? -0.387 31.156 17.969 1 97.56 110 GLU B N 1
ATOM 2649 C CA . GLU B 1 110 ? -0.834 32.312 18.734 1 97.56 110 GLU B CA 1
ATOM 2650 C C . GLU B 1 110 ? -1.747 31.906 19.891 1 97.56 110 GLU B C 1
ATOM 2652 O O . GLU B 1 110 ? -1.894 32.656 20.859 1 97.56 110 GLU B O 1
ATOM 2657 N N . ASN B 1 111 ? -2.316 30.781 19.75 1 97.5 111 ASN B N 1
ATOM 2658 C CA . ASN B 1 111 ? -3.221 30.312 20.797 1 97.5 111 ASN B CA 1
ATOM 2659 C C . ASN B 1 111 ? -2.562 29.25 21.672 1 97.5 111 ASN B C 1
ATOM 2661 O O . ASN B 1 111 ? -3.25 28.469 22.344 1 97.5 111 ASN B O 1
ATOM 2665 N N . GLY B 1 112 ? -1.294 29.094 21.594 1 96.81 112 GLY B N 1
ATOM 2666 C CA . GLY B 1 112 ? -0.515 28.375 22.594 1 96.81 112 GLY B CA 1
ATOM 2667 C C . GLY B 1 112 ? -0.335 26.906 22.266 1 96.81 112 GLY B C 1
ATOM 2668 O O . GLY B 1 112 ? 0.08 26.109 23.125 1 96.81 112 GLY B O 1
ATOM 2669 N N . PHE B 1 113 ? -0.646 26.453 21.047 1 98.19 113 PHE B N 1
ATOM 2670 C CA . PHE B 1 113 ? -0.456 25.062 20.688 1 98.19 113 PHE B CA 1
ATOM 2671 C C . PHE B 1 113 ? 1.001 24.781 20.344 1 98.19 113 PHE B C 1
ATOM 2673 O O . PHE B 1 113 ? 1.666 25.625 19.719 1 98.19 113 PHE B O 1
ATOM 2680 N N . ARG B 1 114 ? 1.485 23.594 20.75 1 98.44 114 ARG B N 1
ATOM 2681 C CA . ARG B 1 114 ? 2.756 23.062 20.281 1 98.44 114 ARG B CA 1
ATOM 2682 C C . ARG B 1 114 ? 2.574 22.312 18.969 1 98.44 114 ARG B C 1
ATOM 2684 O O . ARG B 1 114 ? 1.648 21.516 18.812 1 98.44 114 ARG B O 1
ATOM 2691 N N . LEU B 1 115 ? 3.414 22.641 17.984 1 98.81 115 LEU B N 1
ATOM 2692 C CA . LEU B 1 115 ? 3.289 22.062 16.656 1 98.81 115 LEU B CA 1
ATOM 2693 C C . LEU B 1 115 ? 4.531 21.266 16.297 1 98.81 115 LEU B C 1
ATOM 2695 O O . LEU B 1 115 ? 5.656 21.734 16.484 1 98.81 115 LEU B O 1
ATOM 2699 N N . ILE B 1 116 ? 4.402 20.047 15.75 1 98.81 116 ILE B N 1
ATOM 2700 C CA . ILE B 1 116 ? 5.488 19.266 15.188 1 98.81 116 ILE B CA 1
ATOM 2701 C C . ILE B 1 116 ? 5.051 18.656 13.852 1 98.81 116 ILE B C 1
ATOM 2703 O O . ILE B 1 116 ? 3.861 18.672 13.523 1 98.81 116 ILE B O 1
ATOM 2707 N N . THR B 1 117 ? 6.02 18.25 13.039 1 98.81 117 THR B N 1
ATOM 2708 C CA . THR B 1 117 ? 5.719 17.438 11.867 1 98.81 117 THR B CA 1
ATOM 2709 C C . THR B 1 117 ? 6.148 15.984 12.086 1 98.81 117 THR B C 1
ATO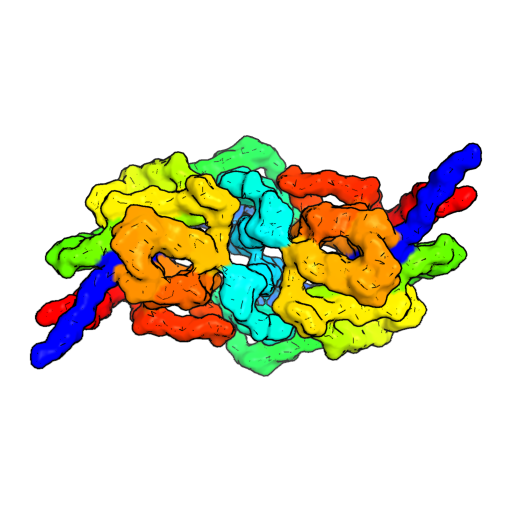M 2711 O O . THR B 1 117 ? 7.023 15.711 12.906 1 98.81 117 THR B O 1
ATOM 2714 N N . LEU B 1 118 ? 5.551 15.117 11.461 1 98.81 118 LEU B N 1
ATOM 2715 C CA . LEU B 1 118 ? 5.922 13.711 11.359 1 98.81 118 LEU B CA 1
ATOM 2716 C C . LEU B 1 118 ? 5.723 13.203 9.938 1 98.81 118 LEU B C 1
ATOM 2718 O O . LEU B 1 118 ? 4.602 13.203 9.422 1 98.81 118 LEU B O 1
ATOM 2722 N N . THR B 1 119 ? 6.793 12.828 9.312 1 98.62 119 THR B N 1
ATOM 2723 C CA . THR B 1 119 ? 6.73 12.477 7.895 1 98.62 119 THR B CA 1
ATOM 2724 C C . THR B 1 119 ? 7.5 11.188 7.621 1 98.62 119 THR B C 1
ATOM 2726 O O . THR B 1 119 ? 8.391 10.82 8.383 1 98.62 119 THR B O 1
ATOM 2729 N N . ASN B 1 120 ? 7.113 10.461 6.562 1 98.31 120 ASN B N 1
ATOM 2730 C CA . ASN B 1 120 ? 7.844 9.297 6.066 1 98.31 120 ASN B CA 1
ATOM 2731 C C . ASN B 1 120 ? 9.102 9.711 5.312 1 98.31 120 ASN B C 1
ATOM 2733 O O . ASN B 1 120 ? 9.992 8.883 5.082 1 98.31 120 ASN B O 1
ATOM 2737 N N . SER B 1 121 ? 9.18 10.977 4.883 1 97.56 121 SER B N 1
ATOM 2738 C CA . SER B 1 121 ? 10.328 11.453 4.117 1 97.56 121 SER B CA 1
ATOM 2739 C C . SER B 1 121 ? 11.586 11.477 4.973 1 97.56 121 SER B C 1
ATOM 2741 O O . SER B 1 121 ? 11.516 11.68 6.184 1 97.56 121 SER B O 1
ATOM 2743 N N . PRO B 1 122 ? 12.727 11.266 4.34 1 96.88 122 PRO B N 1
ATOM 2744 C CA . PRO B 1 122 ? 13.977 11.367 5.09 1 96.88 122 PRO B CA 1
ATOM 2745 C C . PRO B 1 122 ? 14.234 12.773 5.629 1 96.88 122 PRO B C 1
ATOM 2747 O O . PRO B 1 122 ? 13.68 13.742 5.109 1 96.88 122 PRO B O 1
ATOM 2750 N N . ASP B 1 123 ? 15.102 12.797 6.594 1 96.5 123 ASP B N 1
ATOM 2751 C CA . ASP B 1 123 ? 15.391 14.039 7.301 1 96.5 123 ASP B CA 1
ATOM 2752 C C . ASP B 1 123 ? 15.875 15.125 6.336 1 96.5 123 ASP B C 1
ATOM 2754 O O . ASP B 1 123 ? 15.453 16.281 6.43 1 96.5 123 ASP B O 1
ATOM 2758 N N . SER B 1 124 ? 16.734 14.789 5.445 1 95.5 124 SER B N 1
ATOM 2759 C CA . SER B 1 124 ? 17.281 15.766 4.516 1 95.5 124 SER B CA 1
ATOM 2760 C C . SER B 1 124 ? 16.203 16.359 3.621 1 95.5 124 SER B C 1
ATOM 2762 O O . SER B 1 124 ? 16.172 17.562 3.402 1 95.5 124 SER B O 1
ATOM 2764 N N . ALA B 1 125 ? 15.328 15.516 3.117 1 95.62 125 ALA B N 1
ATOM 2765 C CA . ALA B 1 125 ? 14.227 15.977 2.275 1 95.62 125 ALA B CA 1
ATOM 2766 C C . ALA B 1 125 ? 13.273 16.875 3.062 1 95.62 125 ALA B C 1
ATOM 2768 O O . ALA B 1 125 ? 12.844 17.906 2.568 1 95.62 125 ALA B O 1
ATOM 2769 N N . LEU B 1 126 ? 12.969 16.469 4.277 1 97.31 126 LEU B N 1
ATOM 2770 C CA . LEU B 1 126 ? 12.062 17.234 5.121 1 97.31 126 LEU B CA 1
ATOM 2771 C C . LEU B 1 126 ? 12.625 18.625 5.398 1 97.31 126 LEU B C 1
ATOM 2773 O O . LEU B 1 126 ? 11.898 19.609 5.301 1 97.31 126 LEU B O 1
ATOM 2777 N N . LYS B 1 127 ? 13.875 18.688 5.754 1 97.12 127 LYS B N 1
ATOM 2778 C CA . LYS B 1 127 ? 14.516 19.969 6.055 1 97.12 127 LYS B CA 1
ATOM 2779 C C . LYS B 1 127 ? 14.453 20.906 4.852 1 97.12 127 LYS B C 1
ATOM 2781 O O . LYS B 1 127 ? 14.148 22.094 5 1 97.12 127 LYS B O 1
ATOM 2786 N N . GLU B 1 128 ? 14.75 20.375 3.725 1 97.75 128 GLU B N 1
ATOM 2787 C CA . GLU B 1 128 ? 14.68 21.172 2.506 1 97.75 128 GLU B CA 1
ATOM 2788 C C . GLU B 1 128 ? 13.25 21.625 2.223 1 97.75 128 GLU B C 1
ATOM 2790 O O . GLU B 1 128 ? 13.023 22.766 1.822 1 97.75 128 GLU B O 1
ATOM 2795 N N . GLN B 1 129 ? 12.289 20.719 2.406 1 98.06 129 GLN B N 1
ATOM 2796 C CA . GLN B 1 129 ? 10.891 21.047 2.189 1 98.06 129 GLN B CA 1
ATOM 2797 C C . GLN B 1 129 ? 10.438 22.188 3.111 1 98.06 129 GLN B C 1
ATOM 2799 O O . GLN B 1 129 ? 9.789 23.141 2.668 1 98.06 129 GLN B O 1
ATOM 2804 N N . LEU B 1 130 ? 10.773 22.062 4.406 1 98.38 130 LEU B N 1
ATOM 2805 C CA . LEU B 1 130 ? 10.359 23.078 5.375 1 98.38 130 LEU B CA 1
ATOM 2806 C C . LEU B 1 130 ? 11.016 24.422 5.07 1 98.38 130 LEU B C 1
ATOM 2808 O O . LEU B 1 130 ? 10.359 25.469 5.156 1 98.38 130 LEU B O 1
ATOM 2812 N N . LYS B 1 131 ? 12.25 24.406 4.703 1 98.06 131 LYS B N 1
ATOM 2813 C CA . LYS B 1 131 ? 12.977 25.625 4.359 1 98.06 131 LYS B CA 1
ATOM 2814 C C . LYS B 1 131 ? 12.367 26.297 3.133 1 98.06 131 LYS B C 1
ATOM 2816 O O . LYS B 1 131 ? 12.062 27.484 3.162 1 98.06 131 LYS B O 1
ATOM 2821 N N . ASN B 1 132 ? 12.156 25.547 2.133 1 97.75 132 ASN B N 1
ATOM 2822 C CA . ASN B 1 132 ? 11.703 26.094 0.855 1 97.75 132 ASN B CA 1
ATOM 2823 C C . ASN B 1 132 ? 10.25 26.547 0.929 1 97.75 132 ASN B C 1
ATOM 2825 O O . ASN B 1 132 ? 9.82 27.391 0.134 1 97.75 132 ASN B O 1
ATOM 2829 N N . SER B 1 133 ? 9.484 26.016 1.869 1 98.06 133 SER B N 1
ATOM 2830 C CA . SER B 1 133 ? 8.086 26.391 2.02 1 98.06 133 SER B CA 1
ATOM 2831 C C . SER B 1 133 ? 7.902 27.406 3.143 1 98.06 133 SER B C 1
ATOM 2833 O O . SER B 1 133 ? 6.773 27.75 3.502 1 98.06 133 SER B O 1
ATOM 2835 N N . ASN B 1 134 ? 9.008 27.844 3.752 1 97.44 134 ASN B N 1
ATOM 2836 C CA . ASN B 1 134 ? 9.016 28.828 4.832 1 97.44 134 ASN B CA 1
ATOM 2837 C C . ASN B 1 134 ? 8.227 28.328 6.043 1 97.44 134 ASN B C 1
ATOM 2839 O O . ASN B 1 134 ? 7.438 29.078 6.621 1 97.44 134 ASN B O 1
ATOM 2843 N N . LEU B 1 135 ? 8.422 27.016 6.336 1 98.38 135 LEU B N 1
ATOM 2844 C CA . LEU B 1 135 ? 7.68 26.422 7.445 1 98.38 135 LEU B CA 1
ATOM 2845 C C . LEU B 1 135 ? 8.602 26.125 8.617 1 98.38 135 LEU B C 1
ATOM 2847 O O . LEU B 1 135 ? 8.141 25.75 9.695 1 98.38 135 LEU B O 1
ATOM 2851 N N . THR B 1 136 ? 9.852 26.375 8.484 1 97.62 136 THR B N 1
ATOM 2852 C CA . THR B 1 136 ? 10.859 25.922 9.43 1 97.62 136 THR B CA 1
ATOM 2853 C C . THR B 1 136 ? 10.555 26.422 10.836 1 97.62 136 THR B C 1
ATOM 2855 O O . THR B 1 136 ? 10.664 25.688 11.812 1 97.62 136 THR B O 1
ATOM 2858 N N . ASP B 1 137 ? 10.094 27.656 10.984 1 96.94 137 ASP B N 1
ATOM 2859 C CA . ASP B 1 137 ? 10.016 28.312 12.281 1 96.94 137 ASP B CA 1
ATOM 2860 C C . ASP B 1 137 ? 8.68 28.047 12.961 1 96.94 137 ASP B C 1
ATOM 2862 O O . ASP B 1 137 ? 8.453 28.5 14.086 1 96.94 137 ASP B O 1
ATOM 2866 N N . TYR B 1 138 ? 7.867 27.266 12.312 1 98.12 138 TYR B N 1
ATOM 2867 C CA . TYR B 1 138 ? 6.547 27.031 12.891 1 98.12 138 TYR B CA 1
ATOM 2868 C C . TYR B 1 138 ? 6.559 25.812 13.797 1 98.12 138 TYR B C 1
ATOM 2870 O O . TYR B 1 138 ? 5.688 25.656 14.656 1 98.12 138 TYR B O 1
ATOM 2878 N N . PHE B 1 139 ? 7.508 24.922 13.617 1 98.62 139 PHE B N 1
ATOM 2879 C CA . PHE B 1 139 ? 7.438 23.625 14.266 1 98.62 139 PHE B CA 1
ATOM 2880 C C . PHE B 1 139 ? 8.523 23.484 15.328 1 98.62 139 PHE B C 1
ATOM 2882 O O . PHE B 1 139 ? 9.688 23.781 15.07 1 98.62 139 PHE B O 1
ATOM 2889 N N . GLU B 1 140 ? 8.102 23.047 16.469 1 97.69 140 GLU B N 1
ATOM 2890 C CA . GLU B 1 140 ? 9.016 22.75 17.562 1 97.69 140 GLU B CA 1
ATOM 2891 C C . GLU B 1 140 ? 10 21.641 17.203 1 97.69 140 GLU B C 1
ATOM 2893 O O . GLU B 1 140 ? 11.18 21.703 17.547 1 97.69 140 GLU B O 1
ATOM 2898 N N . HIS B 1 141 ? 9.531 20.609 16.578 1 97.62 141 HIS B N 1
ATOM 2899 C CA . HIS B 1 141 ? 10.305 19.5 16.031 1 97.62 141 HIS B CA 1
ATOM 2900 C C . HIS B 1 141 ? 9.828 19.141 14.633 1 97.62 141 HIS B C 1
ATOM 2902 O O . HIS B 1 141 ? 8.641 19.25 14.336 1 97.62 141 HIS B O 1
ATOM 2908 N N . ALA B 1 142 ? 10.75 18.859 13.844 1 98.25 142 ALA B N 1
ATOM 2909 C CA . ALA B 1 142 ? 10.484 18.266 12.531 1 98.25 142 ALA B CA 1
ATOM 2910 C C . ALA B 1 142 ? 10.938 16.797 12.484 1 98.25 142 ALA B C 1
ATOM 2912 O O . ALA B 1 142 ? 12.117 16.516 12.281 1 98.25 142 ALA B O 1
ATOM 2913 N N . LEU B 1 143 ? 9.992 15.875 12.617 1 98.31 143 LEU B N 1
ATOM 2914 C CA . LEU B 1 143 ? 10.344 14.477 12.844 1 98.31 143 LEU B CA 1
ATOM 2915 C C . LEU B 1 143 ? 10.211 13.672 11.555 1 98.31 143 LEU B C 1
ATOM 2917 O O . LEU B 1 143 ? 9.234 13.82 10.82 1 98.31 143 LEU B O 1
ATOM 2921 N N . SER B 1 144 ? 11.227 12.938 11.289 1 97.69 144 SER B N 1
ATOM 2922 C CA . SER B 1 144 ? 11.297 11.977 10.188 1 97.69 144 SER B CA 1
ATOM 2923 C C . SER B 1 144 ? 11.406 10.547 10.703 1 97.69 144 SER B C 1
ATOM 2925 O O . SER B 1 144 ? 12.109 10.289 11.68 1 97.69 144 SER B O 1
ATOM 2927 N N . ILE B 1 145 ? 10.719 9.648 10.023 1 94.62 145 ILE B N 1
ATOM 2928 C CA . ILE B 1 145 ? 10.727 8.25 10.438 1 94.62 145 ILE B CA 1
ATOM 2929 C C . ILE B 1 145 ? 12.117 7.66 10.227 1 94.62 145 ILE B C 1
ATOM 2931 O O . ILE B 1 145 ? 12.422 6.578 10.734 1 94.62 145 ILE B O 1
ATOM 2935 N N . ASP B 1 146 ? 13.023 8.297 9.562 1 93.12 146 ASP B N 1
ATOM 2936 C CA . ASP B 1 146 ? 14.336 7.766 9.227 1 93.12 146 ASP B CA 1
ATOM 2937 C C . ASP B 1 146 ? 15.094 7.344 10.484 1 93.12 146 ASP B C 1
ATOM 2939 O O . ASP B 1 146 ? 15.883 6.395 10.453 1 93.12 146 ASP B O 1
ATOM 2943 N N . SER B 1 147 ? 14.867 7.992 11.531 1 91.38 147 SER B N 1
ATOM 2944 C CA . SER B 1 147 ? 15.602 7.738 12.766 1 91.38 147 SER B CA 1
ATOM 2945 C C . SER B 1 147 ? 15.219 6.395 13.367 1 91.38 147 SER B C 1
ATOM 2947 O O . SER B 1 147 ? 16.016 5.781 14.086 1 91.38 147 SER B O 1
ATOM 2949 N N . ILE B 1 148 ? 14.039 5.883 13.039 1 96.06 148 ILE B N 1
ATOM 2950 C CA . ILE B 1 148 ? 13.586 4.656 13.688 1 96.06 148 ILE B CA 1
ATOM 2951 C C . ILE B 1 148 ? 13.406 3.557 12.648 1 96.06 148 ILE B C 1
ATOM 2953 O O . ILE B 1 148 ? 13.109 2.41 12.984 1 96.06 148 ILE B O 1
ATOM 2957 N N . LYS B 1 149 ? 13.492 3.908 11.398 1 97.44 149 LYS B N 1
ATOM 2958 C CA . LYS B 1 149 ? 13.516 2.967 10.281 1 97.44 149 LYS B CA 1
ATOM 2959 C C . LYS B 1 149 ? 12.219 2.16 10.219 1 97.44 149 LYS B C 1
ATOM 2961 O O . LYS B 1 149 ? 12.25 0.946 10.008 1 97.44 149 LYS B O 1
ATOM 2966 N N . LYS B 1 150 ? 11.086 2.768 10.562 1 97.81 150 LYS B N 1
ATOM 2967 C CA . LYS B 1 150 ? 9.727 2.264 10.414 1 97.81 150 LYS B CA 1
ATOM 2968 C C . LYS B 1 150 ? 8.828 3.307 9.758 1 97.81 150 LYS B C 1
ATOM 2970 O O . LYS B 1 150 ? 8.898 4.492 10.086 1 97.81 150 LYS B O 1
ATOM 2975 N N . TYR B 1 151 ? 8.055 2.863 8.836 1 98.75 151 TYR B N 1
ATOM 2976 C CA . TYR B 1 151 ? 7.168 3.783 8.141 1 98.75 151 TYR B CA 1
ATOM 2977 C C . TYR B 1 151 ? 5.824 3.887 8.852 1 98.75 151 TYR B C 1
ATOM 2979 O O . TYR B 1 151 ? 5.324 2.896 9.391 1 98.75 151 TYR B O 1
ATOM 2987 N N . LYS B 1 152 ? 5.207 5.195 8.836 1 98.75 152 LYS B N 1
ATOM 2988 C CA . LYS B 1 152 ? 3.762 5.289 9.023 1 98.75 152 LYS B CA 1
ATOM 2989 C C . LYS B 1 152 ? 3.023 4.355 8.062 1 98.75 152 LYS B C 1
ATOM 2991 O O . LYS B 1 152 ? 3.467 4.137 6.934 1 98.75 152 LYS B O 1
ATOM 2996 N N . PRO B 1 153 ? 1.99 3.588 8.617 1 98.69 153 PRO B N 1
ATOM 2997 C CA . PRO B 1 153 ? 1.239 3.891 9.836 1 98.69 153 PRO B CA 1
ATOM 2998 C C . PRO B 1 153 ? 1.594 2.959 10.992 1 98.69 153 PRO B C 1
ATOM 3000 O O . PRO B 1 153 ? 0.766 2.727 11.883 1 98.69 153 PRO B O 1
ATOM 3003 N N . GLU B 1 154 ? 2.77 2.359 10.977 1 98.5 154 GLU B N 1
ATOM 3004 C CA . GLU B 1 154 ? 3.145 1.552 12.133 1 98.5 154 GLU B CA 1
ATOM 3005 C C . GLU B 1 154 ? 3.037 2.357 13.43 1 98.5 154 GLU B C 1
ATOM 3007 O O . GLU B 1 154 ? 3.475 3.508 13.484 1 98.5 154 GLU B O 1
ATOM 3012 N N . ALA B 1 155 ? 2.527 1.729 14.461 1 98.38 155 ALA B N 1
ATOM 3013 C CA . ALA B 1 155 ? 2.301 2.395 15.742 1 98.38 155 ALA B CA 1
ATOM 3014 C C . ALA B 1 155 ? 3.602 2.961 16.312 1 98.38 155 ALA B C 1
ATOM 3016 O O . ALA B 1 155 ? 3.602 4.016 16.953 1 98.38 155 ALA B O 1
ATOM 3017 N N . GLU B 1 156 ? 4.672 2.301 16.047 1 98.12 156 GLU B N 1
ATOM 3018 C CA . GLU B 1 156 ? 5.984 2.678 16.562 1 98.12 156 GLU B CA 1
ATOM 3019 C C . GLU B 1 156 ? 6.336 4.113 16.188 1 98.12 156 GLU B C 1
ATOM 3021 O O . GLU B 1 156 ? 7.016 4.812 16.938 1 98.12 156 GLU B O 1
ATOM 3026 N N . THR B 1 157 ? 5.863 4.562 15.016 1 98.69 157 THR B N 1
ATOM 3027 C CA . THR B 1 157 ? 6.207 5.895 14.523 1 98.69 157 THR B CA 1
ATOM 3028 C C . THR B 1 157 ? 5.555 6.969 15.391 1 98.69 157 THR B C 1
ATOM 3030 O O . THR B 1 157 ? 6.215 7.93 15.797 1 98.69 157 THR B O 1
ATOM 3033 N N . TYR B 1 158 ? 4.332 6.766 15.742 1 98.75 158 TYR B N 1
ATOM 3034 C CA . TYR B 1 158 ? 3.578 7.727 16.547 1 98.75 158 TYR B CA 1
ATOM 3035 C C . TYR B 1 158 ? 4.012 7.68 18 1 98.75 158 TYR B C 1
ATOM 3037 O O . TYR B 1 158 ? 4.129 8.719 18.656 1 98.75 158 TYR B O 1
ATOM 3045 N N . LEU B 1 159 ? 4.258 6.461 18.484 1 98.75 159 LEU B N 1
ATOM 3046 C CA . LEU B 1 159 ? 4.711 6.281 19.859 1 98.75 159 LEU B CA 1
ATOM 3047 C C . LEU B 1 159 ? 6.102 6.879 20.062 1 98.75 159 LEU B C 1
ATOM 3049 O O . LEU B 1 159 ? 6.395 7.449 21.109 1 98.75 159 LEU B O 1
ATOM 3053 N N . TRP B 1 160 ? 6.957 6.695 19.062 1 98.69 160 TRP B N 1
ATOM 3054 C CA . TRP B 1 160 ? 8.289 7.289 19.094 1 98.69 160 TRP B CA 1
ATOM 3055 C C . TRP B 1 160 ? 8.203 8.812 19.172 1 98.69 160 TRP B C 1
ATOM 3057 O O . TRP B 1 160 ? 8.945 9.445 19.922 1 98.69 160 TRP B O 1
ATOM 3067 N N . ALA B 1 161 ? 7.309 9.406 18.359 1 98.56 161 ALA B N 1
ATOM 3068 C CA . ALA B 1 161 ? 7.105 10.852 18.406 1 98.56 161 ALA B CA 1
ATOM 3069 C C . ALA B 1 161 ? 6.676 11.305 19.797 1 98.56 161 ALA B C 1
ATOM 3071 O O . ALA B 1 161 ? 7.168 12.312 20.312 1 98.56 161 ALA B O 1
ATOM 3072 N N . ALA B 1 162 ? 5.77 10.578 20.391 1 98.69 162 ALA B N 1
ATOM 3073 C CA . ALA B 1 162 ? 5.309 10.891 21.734 1 98.69 162 ALA B CA 1
ATOM 3074 C C . ALA B 1 162 ? 6.465 10.867 22.734 1 98.69 162 ALA B C 1
ATOM 3076 O O . ALA B 1 162 ? 6.594 11.766 23.562 1 98.69 162 ALA B O 1
ATOM 3077 N N . LYS B 1 163 ? 7.273 9.852 22.625 1 98.38 163 LYS B N 1
ATOM 3078 C CA . LYS B 1 163 ? 8.43 9.719 23.516 1 98.38 163 LYS B CA 1
ATOM 3079 C C . LYS B 1 163 ? 9.398 10.891 23.328 1 98.38 163 LYS B C 1
ATOM 3081 O O . LYS B 1 163 ? 9.898 11.438 24.312 1 98.38 163 LYS B O 1
ATOM 3086 N N . LYS B 1 164 ? 9.633 11.258 22.094 1 97.62 164 LYS B N 1
ATOM 3087 C CA . LYS B 1 164 ? 10.531 12.359 21.781 1 97.62 164 LYS B CA 1
ATOM 3088 C C . LYS B 1 164 ? 10.047 13.664 22.406 1 97.62 164 LYS B C 1
ATOM 3090 O O . LYS B 1 164 ? 10.852 14.516 22.781 1 97.62 164 LYS B O 1
ATOM 3095 N N . LEU B 1 165 ? 8.742 13.797 22.453 1 97.69 165 LEU B N 1
ATOM 3096 C CA . LEU B 1 165 ? 8.125 15.031 22.938 1 97.69 165 LEU B CA 1
ATOM 3097 C C . LEU B 1 165 ? 7.844 14.945 24.438 1 97.69 165 LEU B C 1
ATOM 3099 O O . LEU B 1 165 ? 7.395 15.914 25.047 1 97.69 165 LEU B O 1
ATOM 3103 N N . ALA B 1 166 ? 8.039 13.797 25.062 1 98 166 ALA B N 1
ATOM 3104 C CA . ALA B 1 166 ? 7.785 13.531 26.469 1 98 166 ALA B CA 1
ATOM 3105 C C . ALA B 1 166 ? 6.316 13.75 26.812 1 98 166 ALA B C 1
ATOM 3107 O O . ALA B 1 166 ? 5.996 14.398 27.812 1 98 166 ALA B O 1
ATOM 3108 N N . VAL B 1 167 ? 5.453 13.289 25.984 1 98.25 167 VAL B N 1
ATOM 3109 C CA . VAL B 1 167 ? 4.016 13.297 26.234 1 98.25 167 VAL B CA 1
ATOM 3110 C C . VAL B 1 167 ? 3.443 11.898 26 1 98.25 167 VAL B C 1
ATOM 3112 O O . VAL B 1 167 ? 4.133 11.023 25.484 1 98.25 167 VAL B O 1
ATOM 3115 N N . LYS B 1 168 ? 2.223 11.672 26.516 1 98.31 168 LYS B N 1
ATOM 3116 C CA . LYS B 1 168 ? 1.498 10.445 26.219 1 98.31 168 LYS B CA 1
ATOM 3117 C C . LYS B 1 168 ? 0.816 10.531 24.859 1 98.31 168 LYS B C 1
ATOM 3119 O O . LYS B 1 168 ? 0.469 11.617 24.391 1 98.31 168 LYS B O 1
ATOM 3124 N N . PRO B 1 169 ? 0.638 9.406 24.188 1 98.81 169 PRO B N 1
ATOM 3125 C CA . PRO B 1 169 ? -0.018 9.43 22.875 1 98.81 169 PRO B CA 1
ATOM 3126 C C . PRO B 1 169 ? -1.371 10.133 22.906 1 98.81 169 PRO B C 1
ATOM 3128 O O . PRO B 1 169 ? -1.703 10.875 21.969 1 98.81 169 PRO B O 1
ATOM 3131 N N . ASN B 1 170 ? -2.109 9.977 23.938 1 98.31 170 ASN B N 1
ATOM 3132 C CA . ASN B 1 170 ? -3.445 10.562 24 1 98.31 170 ASN B CA 1
ATOM 3133 C C . ASN B 1 170 ? -3.387 12.07 24.266 1 98.31 170 ASN B C 1
ATOM 3135 O O . ASN B 1 170 ? -4.426 12.727 24.344 1 98.31 170 ASN B O 1
ATOM 3139 N N . GLU B 1 171 ? -2.178 12.594 24.375 1 98.62 171 GLU B N 1
ATOM 3140 C CA . GLU B 1 171 ? -1.948 14.031 24.5 1 98.62 171 GLU B CA 1
ATOM 3141 C C . GLU B 1 171 ? -1.502 14.633 23.172 1 98.62 171 GLU B C 1
ATOM 3143 O O . GLU B 1 171 ? -0.998 15.758 23.125 1 98.62 171 GLU B O 1
ATOM 3148 N N . MET B 1 172 ? -1.649 13.914 22.109 1 98.81 172 MET B N 1
ATOM 3149 C CA . MET B 1 172 ? -1.308 14.359 20.766 1 98.81 172 MET B CA 1
ATOM 3150 C C . MET B 1 172 ? -2.512 14.25 19.844 1 98.81 172 MET B C 1
ATOM 3152 O O . MET B 1 172 ? -3.408 13.438 20.062 1 98.81 172 MET B O 1
ATOM 3156 N N . ILE B 1 173 ? -2.555 15.07 18.844 1 98.88 173 ILE B N 1
ATOM 3157 C CA . ILE B 1 173 ? -3.531 14.961 17.766 1 98.88 173 ILE B CA 1
ATOM 3158 C C . ILE B 1 173 ? -2.814 14.945 16.406 1 98.88 173 ILE B C 1
ATOM 3160 O O . ILE B 1 173 ? -2.035 15.852 16.109 1 98.88 173 ILE B O 1
ATOM 3164 N N . MET B 1 174 ? -3.01 13.93 15.625 1 98.94 174 MET B N 1
ATOM 3165 C CA . MET B 1 174 ? -2.467 13.82 14.273 1 98.94 174 MET B CA 1
ATOM 3166 C C . MET B 1 174 ? -3.373 14.516 13.266 1 98.94 174 MET B C 1
ATOM 3168 O O . MET B 1 174 ? -4.555 14.18 13.148 1 98.94 174 MET B O 1
ATOM 3172 N N . ILE B 1 175 ? -2.881 15.469 12.57 1 99 175 ILE B N 1
ATOM 3173 C CA . ILE B 1 175 ? -3.58 16.156 11.484 1 99 175 ILE B CA 1
ATOM 3174 C C . ILE B 1 175 ? -3.049 15.672 10.141 1 99 175 ILE B C 1
ATOM 3176 O O . ILE B 1 175 ? -1.869 15.852 9.828 1 99 175 ILE B O 1
ATOM 3180 N N . ALA B 1 176 ? -3.9 15.086 9.344 1 98.94 176 ALA B N 1
ATOM 3181 C CA . ALA B 1 176 ? -3.469 14.531 8.055 1 98.94 176 ALA B CA 1
ATOM 3182 C C . ALA B 1 176 ? -4.609 14.547 7.047 1 98.94 176 ALA B C 1
ATOM 3184 O O . ALA B 1 176 ? -5.785 14.578 7.426 1 98.94 176 ALA B O 1
ATOM 3185 N N . ALA B 1 177 ? -4.27 14.477 5.828 1 98.75 177 ALA B N 1
ATOM 3186 C CA . ALA B 1 177 ? -5.242 14.398 4.746 1 98.75 177 ALA B CA 1
ATOM 3187 C C . ALA B 1 177 ? -5.516 12.945 4.352 1 98.75 177 ALA B C 1
ATOM 3189 O O . ALA B 1 177 ? -6.383 12.68 3.52 1 98.75 177 ALA B O 1
ATOM 3190 N N . HIS B 1 178 ? -4.82 12 4.938 1 98.56 178 HIS B N 1
ATOM 3191 C CA . HIS B 1 178 ? -4.863 10.609 4.488 1 98.56 178 HIS B CA 1
ATOM 3192 C C . HIS B 1 178 ? -5.535 9.719 5.527 1 98.56 178 HIS B C 1
ATOM 3194 O O . HIS B 1 178 ? -5.133 9.703 6.691 1 98.56 178 HIS B O 1
ATOM 3200 N N . GLY B 1 179 ? -6.465 8.891 5.082 1 98.5 179 GLY B N 1
ATOM 3201 C CA . GLY B 1 179 ? -7.16 7.965 5.961 1 98.5 179 GLY B CA 1
ATOM 3202 C C . GLY B 1 179 ? -6.238 6.961 6.625 1 98.5 179 GLY B C 1
ATOM 3203 O O . GLY B 1 179 ? -6.41 6.633 7.801 1 98.5 179 GLY B O 1
ATOM 3204 N N . TRP B 1 180 ? -5.227 6.449 5.871 1 98.81 180 TRP B N 1
ATOM 3205 C CA . TRP B 1 180 ? -4.328 5.43 6.402 1 98.81 180 TRP B CA 1
ATOM 3206 C C . TRP B 1 180 ? -3.475 5.992 7.535 1 98.81 180 TRP B C 1
ATOM 3208 O O . TRP B 1 180 ? -3.131 5.277 8.477 1 98.81 180 TRP B O 1
ATOM 3218 N N . ASP B 1 181 ? -3.053 7.254 7.469 1 98.88 181 ASP B N 1
ATOM 3219 C CA . ASP B 1 181 ? -2.27 7.914 8.508 1 98.88 181 ASP B CA 1
ATOM 3220 C C . ASP B 1 181 ? -3.092 8.102 9.781 1 98.88 181 ASP B C 1
ATOM 3222 O O . ASP B 1 181 ? -2.615 7.812 10.883 1 98.88 181 ASP B O 1
ATOM 3226 N N . LEU B 1 182 ? -4.332 8.547 9.594 1 98.88 182 LEU B N 1
ATOM 3227 C CA . LEU B 1 182 ? -5.223 8.734 10.734 1 98.88 182 LEU B CA 1
ATOM 3228 C C . LEU B 1 182 ? -5.547 7.402 11.391 1 98.88 182 LEU B C 1
ATOM 3230 O O . LEU B 1 182 ? -5.656 7.324 12.617 1 98.88 182 LEU B O 1
ATOM 3234 N N . ALA B 1 183 ? -5.711 6.359 10.578 1 98.81 183 ALA B N 1
ATOM 3235 C CA . ALA B 1 183 ? -5.941 5.027 11.133 1 98.81 183 ALA B CA 1
ATOM 3236 C C . ALA B 1 183 ? -4.781 4.594 12.023 1 98.81 183 ALA B C 1
ATOM 3238 O O . ALA B 1 183 ? -4.996 4.086 13.125 1 98.81 183 ALA B O 1
ATOM 3239 N N . GLY B 1 184 ? -3.537 4.805 11.539 1 98.81 184 GLY B N 1
ATOM 3240 C CA . GLY B 1 184 ? -2.357 4.477 12.32 1 98.81 184 GLY B CA 1
ATOM 3241 C C . GLY B 1 184 ? -2.258 5.27 13.609 1 98.81 184 GLY B C 1
ATOM 3242 O O . GLY B 1 184 ? -1.989 4.707 14.672 1 98.81 184 GLY B O 1
ATOM 3243 N N . ALA B 1 185 ? -2.498 6.559 13.516 1 98.88 185 ALA B N 1
ATOM 3244 C CA . ALA B 1 185 ? -2.424 7.441 14.672 1 98.88 185 ALA B CA 1
ATOM 3245 C C . ALA B 1 185 ? -3.467 7.059 15.719 1 98.88 185 ALA B C 1
ATOM 3247 O O . ALA B 1 185 ? -3.158 6.977 16.906 1 98.88 185 ALA B O 1
ATOM 3248 N N . ALA B 1 186 ? -4.672 6.832 15.25 1 98.81 186 ALA B N 1
ATOM 3249 C CA . ALA B 1 186 ? -5.742 6.426 16.156 1 98.81 186 ALA B CA 1
ATOM 3250 C C . ALA B 1 186 ? -5.398 5.113 16.859 1 98.81 186 ALA B C 1
ATOM 3252 O O . ALA B 1 186 ? -5.613 4.973 18.062 1 98.81 186 ALA B O 1
ATOM 3253 N N . HIS B 1 187 ? -4.895 4.176 16.125 1 98.62 187 HIS B N 1
ATOM 3254 C CA . HIS B 1 187 ? -4.484 2.891 16.672 1 98.62 187 HIS B CA 1
ATOM 3255 C C . HIS B 1 187 ? -3.418 3.068 17.75 1 98.62 187 HIS B C 1
ATOM 3257 O O . HIS B 1 187 ? -3.395 2.326 18.734 1 98.62 187 HIS B O 1
ATOM 3263 N N . ALA B 1 188 ? -2.562 4.043 17.547 1 98.69 188 ALA B N 1
ATOM 3264 C CA . ALA B 1 188 ? -1.469 4.305 18.469 1 98.69 188 ALA B CA 1
ATOM 3265 C C . ALA B 1 188 ? -1.952 5.113 19.672 1 98.69 188 ALA B C 1
ATOM 3267 O O . ALA B 1 188 ? -1.183 5.379 20.609 1 98.69 188 ALA B O 1
ATOM 3268 N N . GLY B 1 189 ? -3.219 5.566 19.656 1 98.69 189 GLY B N 1
ATOM 3269 C CA . GLY B 1 189 ? -3.797 6.207 20.828 1 98.69 189 GLY B CA 1
ATOM 3270 C C . GLY B 1 189 ? -3.887 7.715 20.688 1 98.69 189 GLY B C 1
ATOM 3271 O O . GLY B 1 189 ? -4.27 8.398 21.641 1 98.69 189 GLY B O 1
ATOM 3272 N N . LEU B 1 190 ? -3.559 8.289 19.562 1 98.88 190 LEU B N 1
ATOM 3273 C CA . LEU B 1 190 ? -3.678 9.727 19.344 1 98.88 190 LEU B CA 1
ATOM 3274 C C . LEU B 1 190 ? -5.109 10.102 18.984 1 98.88 190 LEU B C 1
ATOM 3276 O O . LEU B 1 190 ? -5.859 9.281 18.453 1 98.88 190 LEU B O 1
ATOM 3280 N N . ALA B 1 191 ? -5.52 11.328 19.266 1 98.75 191 ALA B N 1
ATOM 3281 C CA . ALA B 1 191 ? -6.652 11.922 18.562 1 98.75 191 ALA B CA 1
ATOM 3282 C C . ALA B 1 191 ? -6.305 12.227 17.109 1 98.75 191 ALA B C 1
ATOM 3284 O O . ALA B 1 191 ? -5.133 12.18 16.719 1 98.75 191 ALA B O 1
ATOM 3285 N N . THR B 1 192 ? -7.344 12.445 16.297 1 98.94 192 THR B N 1
ATOM 3286 C CA . THR B 1 192 ? -7.066 12.633 14.875 1 98.94 192 THR B CA 1
ATOM 3287 C C . THR B 1 192 ? -7.914 13.758 14.297 1 98.94 192 THR B C 1
ATOM 3289 O O . THR B 1 192 ? -9.039 13.992 14.75 1 98.94 192 THR B O 1
ATOM 3292 N N . GLY B 1 193 ? -7.395 14.5 13.391 1 98.94 193 GLY B N 1
ATOM 3293 C CA . GLY B 1 193 ? -8.055 15.523 12.594 1 98.94 193 GLY B CA 1
ATOM 3294 C C . GLY B 1 193 ? -7.824 15.359 11.102 1 98.94 193 GLY B C 1
ATOM 3295 O O . GLY B 1 193 ? -6.68 15.359 10.641 1 98.94 193 GLY B O 1
ATOM 3296 N N . PHE B 1 194 ? -8.906 15.266 10.398 1 98.94 194 PHE B N 1
ATOM 3297 C CA . PHE B 1 194 ? -8.852 15.039 8.961 1 98.94 194 PHE B CA 1
ATOM 3298 C C . PHE B 1 194 ? -8.953 16.359 8.203 1 98.94 194 PHE B C 1
ATOM 3300 O O . PHE B 1 194 ? -9.852 17.172 8.461 1 98.94 194 PHE B O 1
ATOM 3307 N N . ILE B 1 195 ? -7.969 16.641 7.34 1 98.94 195 ILE B N 1
ATOM 3308 C CA . ILE B 1 195 ? -8.047 17.75 6.395 1 98.94 195 ILE B CA 1
ATOM 3309 C C . ILE B 1 195 ? -8.547 17.234 5.043 1 98.94 195 ILE B C 1
ATOM 3311 O O . ILE B 1 195 ? -7.883 16.438 4.391 1 98.94 195 ILE B O 1
ATOM 3315 N N . ALA B 1 196 ? -9.68 17.734 4.57 1 98.38 196 ALA B N 1
ATOM 3316 C CA . ALA B 1 196 ? -10.328 17.234 3.363 1 98.38 196 ALA B CA 1
ATOM 3317 C C . ALA B 1 196 ? -9.719 17.859 2.111 1 98.38 196 ALA B C 1
ATOM 3319 O O . ALA B 1 196 ? -10.406 18.547 1.349 1 98.38 196 ALA B O 1
ATOM 3320 N N . ARG B 1 197 ? -8.438 17.594 1.898 1 98.44 197 ARG B N 1
ATOM 3321 C CA . ARG B 1 197 ? -7.828 18 0.637 1 98.44 197 ARG B CA 1
ATOM 3322 C C . ARG B 1 197 ? -8.531 17.344 -0.548 1 98.44 197 ARG B C 1
ATOM 3324 O O . ARG B 1 197 ? -9.125 16.281 -0.409 1 98.44 197 ARG B O 1
ATOM 3331 N N . GLU B 1 198 ? -8.492 17.953 -1.676 1 96.38 198 GLU B N 1
ATOM 3332 C CA . GLU B 1 198 ? -9.141 17.453 -2.879 1 96.38 198 GLU B CA 1
ATOM 3333 C C . GLU B 1 198 ? -8.672 16.031 -3.201 1 96.38 198 GLU B C 1
ATOM 3335 O O . GLU B 1 198 ? -7.473 15.758 -3.215 1 96.38 198 GLU B O 1
ATOM 3340 N N . GLY B 1 199 ? -9.602 15.117 -3.426 1 95.81 199 GLY B N 1
ATOM 3341 C CA . GLY B 1 199 ? -9.305 13.766 -3.854 1 95.81 199 GLY B CA 1
ATOM 3342 C C . GLY B 1 199 ? -8.984 12.828 -2.699 1 95.81 199 GLY B C 1
ATOM 3343 O O . GLY B 1 199 ? -8.844 11.617 -2.893 1 95.81 199 GLY B O 1
ATOM 3344 N N . GLN B 1 200 ? -8.875 13.375 -1.534 1 97.44 200 GLN B N 1
ATOM 3345 C CA . GLN B 1 200 ? -8.562 12.562 -0.368 1 97.44 200 GLN B CA 1
ATOM 3346 C C . GLN B 1 200 ? -9.828 12.109 0.347 1 97.44 200 GLN B C 1
ATOM 3348 O O . GLN B 1 200 ? -10.859 12.773 0.274 1 97.44 200 GLN B O 1
ATOM 3353 N N . SER B 1 201 ? -9.758 10.93 0.964 1 96.88 201 SER B N 1
ATOM 3354 C CA . SER B 1 201 ? -10.922 10.344 1.621 1 96.88 201 SER B CA 1
ATOM 3355 C C . SER B 1 201 ? -10.562 9.812 3.006 1 96.88 201 SER B C 1
ATOM 3357 O O . SER B 1 201 ? -9.422 9.414 3.248 1 96.88 201 SER B O 1
ATOM 3359 N N . LEU B 1 202 ? -11.562 9.852 3.834 1 97.81 202 LEU B N 1
ATOM 3360 C CA . LEU B 1 202 ? -11.492 9.031 5.035 1 97.81 202 LEU B CA 1
ATOM 3361 C C . LEU B 1 202 ? -11.523 7.547 4.676 1 97.81 202 LEU B C 1
ATOM 3363 O O . LEU B 1 202 ? -11.938 7.18 3.572 1 97.81 202 LEU B O 1
ATOM 3367 N N . TYR B 1 203 ? -10.961 6.781 5.5 1 98.44 203 TYR B N 1
ATOM 3368 C CA . TYR B 1 203 ? -11.062 5.332 5.398 1 98.44 203 TYR B CA 1
ATOM 3369 C C . TYR B 1 203 ? -12.219 4.809 6.238 1 98.44 203 TYR B C 1
ATOM 3371 O O . TYR B 1 203 ? -12.172 4.848 7.473 1 98.44 203 TYR B O 1
ATOM 3379 N N . SER B 1 204 ? -13.25 4.324 5.609 1 97.88 204 SER B N 1
ATOM 3380 C CA . SER B 1 204 ? -14.523 4.027 6.258 1 97.88 204 SER B CA 1
ATOM 3381 C C . SER B 1 204 ? -14.383 2.855 7.227 1 97.88 204 SER B C 1
ATOM 3383 O O . SER B 1 204 ? -15.25 2.643 8.078 1 97.88 204 SER B O 1
ATOM 3385 N N . LEU B 1 205 ? -13.312 2.074 7.125 1 98.19 205 LEU B N 1
ATOM 3386 C CA . LEU B 1 205 ? -13.172 0.881 7.949 1 98.19 205 LEU B CA 1
ATOM 3387 C C . LEU B 1 205 ? -12.328 1.171 9.188 1 98.19 205 LEU B C 1
ATOM 3389 O O . LEU B 1 205 ? -11.953 0.252 9.914 1 98.19 205 LEU B O 1
ATOM 3393 N N . SER B 1 206 ? -11.945 2.398 9.398 1 96.94 206 SER B N 1
ATOM 3394 C CA . SER B 1 206 ? -11.242 2.84 10.602 1 96.94 206 SER B CA 1
ATOM 3395 C C . SER B 1 206 ? -12.078 3.822 11.406 1 96.94 206 SER B C 1
ATOM 3397 O O . SER B 1 206 ? -13.18 4.191 10.992 1 96.94 206 SER B O 1
ATOM 3399 N N . SER B 1 207 ? -11.633 4.195 12.578 1 95.56 207 SER B N 1
ATOM 3400 C CA . SER B 1 207 ? -12.359 5.102 13.461 1 95.56 207 SER B CA 1
ATOM 3401 C C . SER B 1 207 ? -12.586 6.457 12.797 1 95.56 207 SER B C 1
ATOM 3403 O O . SER B 1 207 ? -11.727 6.949 12.07 1 95.56 207 SER B O 1
ATOM 3405 N N . LYS B 1 208 ? -13.703 7.023 13.039 1 97.38 208 LYS B N 1
ATOM 3406 C CA . LYS B 1 208 ? -13.969 8.391 12.602 1 97.38 208 LYS B CA 1
ATOM 3407 C C . LYS B 1 208 ? -13 9.375 13.258 1 97.38 208 LYS B C 1
ATOM 3409 O O . LYS B 1 208 ? -12.711 9.258 14.453 1 97.38 208 LYS B O 1
ATOM 3414 N N . PRO B 1 209 ? -12.539 10.297 12.5 1 98.62 209 PRO B N 1
ATOM 3415 C CA . PRO B 1 209 ? -11.656 11.289 13.125 1 98.62 209 PRO B CA 1
ATOM 3416 C C . PRO B 1 209 ? -12.367 12.133 14.18 1 98.62 209 PRO B C 1
ATOM 3418 O O . PRO B 1 209 ? -13.578 12.336 14.094 1 98.62 209 PRO B O 1
ATOM 3421 N N . ASP B 1 210 ? -11.633 12.625 15.156 1 98.75 210 ASP B N 1
ATOM 3422 C CA . ASP B 1 210 ? -12.164 13.508 16.188 1 98.75 210 ASP B CA 1
ATOM 3423 C C . ASP B 1 210 ? -12.562 14.859 15.609 1 98.75 210 ASP B C 1
ATOM 3425 O O . ASP B 1 210 ? -13.508 15.484 16.094 1 98.75 210 ASP B O 1
ATOM 3429 N N . PHE B 1 211 ? -11.852 15.352 14.633 1 98.88 211 PHE B N 1
ATOM 3430 C CA . PHE B 1 211 ? -12.109 16.609 13.938 1 98.88 211 PHE B CA 1
ATOM 3431 C C . PHE B 1 211 ? -12.031 16.406 12.43 1 98.88 211 PHE B C 1
ATOM 3433 O O . PHE B 1 211 ? -11.273 15.562 11.945 1 98.88 211 PHE B O 1
ATOM 3440 N N . GLU B 1 212 ? -12.82 17.078 11.711 1 98.81 212 GLU B N 1
ATOM 3441 C CA . GLU B 1 212 ? -12.789 17.172 10.25 1 98.81 212 GLU B CA 1
ATOM 3442 C C . GLU B 1 212 ? -12.898 18.609 9.773 1 98.81 212 GLU B C 1
ATOM 3444 O O . GLU B 1 212 ? -13.68 19.391 10.32 1 98.81 212 GLU B O 1
ATOM 3449 N N . ALA B 1 213 ? -12.094 18.984 8.867 1 98.88 213 ALA B N 1
ATOM 3450 C CA . ALA B 1 213 ? -12.125 20.359 8.344 1 98.88 213 ALA B CA 1
ATOM 3451 C C . ALA B 1 213 ? -11.727 20.375 6.871 1 98.88 213 ALA B C 1
ATOM 3453 O O . ALA B 1 213 ? -10.984 19.516 6.406 1 98.88 213 ALA B O 1
ATOM 3454 N N . LYS B 1 214 ? -12.141 21.359 6.121 1 98.5 214 LYS B N 1
ATOM 3455 C CA . LYS B 1 214 ? -11.867 21.5 4.695 1 98.5 214 LYS B CA 1
ATOM 3456 C C . LYS B 1 214 ? -10.438 21.984 4.453 1 98.5 214 LYS B C 1
ATOM 3458 O O . LYS B 1 214 ? -9.906 21.844 3.352 1 98.5 214 LYS B O 1
ATOM 3463 N N . ASP B 1 215 ? -9.875 22.688 5.453 1 98.69 215 ASP B N 1
ATOM 3464 C CA . ASP B 1 215 ? -8.508 23.203 5.34 1 98.69 215 ASP B CA 1
ATOM 3465 C C . ASP B 1 215 ? -7.906 23.453 6.719 1 98.69 215 ASP B C 1
ATOM 3467 O O . ASP B 1 215 ? -8.539 23.188 7.742 1 98.69 215 ASP B O 1
ATOM 3471 N N . ILE B 1 216 ? -6.648 23.891 6.77 1 98.94 216 ILE B N 1
ATOM 3472 C CA . ILE B 1 216 ? -5.906 24.016 8.016 1 98.94 216 ILE B CA 1
ATOM 3473 C C . ILE B 1 216 ? -6.457 25.188 8.828 1 98.94 216 ILE B C 1
ATOM 3475 O O . ILE B 1 216 ? -6.465 25.156 10.062 1 98.94 216 ILE B O 1
ATOM 3479 N N . ILE B 1 217 ? -6.953 26.297 8.188 1 98.94 217 ILE B N 1
ATOM 3480 C CA . ILE B 1 217 ? -7.547 27.422 8.906 1 98.94 217 ILE B CA 1
ATOM 3481 C C . ILE B 1 217 ? -8.766 26.953 9.695 1 98.94 217 ILE B C 1
ATOM 3483 O O . ILE B 1 217 ? -8.883 27.219 10.891 1 98.94 217 ILE B O 1
ATOM 3487 N N . ALA B 1 218 ? -9.656 26.219 9 1 98.94 218 ALA B N 1
ATOM 3488 C CA . ALA B 1 218 ? -10.859 25.703 9.656 1 98.94 218 ALA B CA 1
ATOM 3489 C C . ALA B 1 218 ? -10.492 24.734 10.773 1 98.94 218 ALA B C 1
ATOM 3491 O O . ALA B 1 218 ? -11.148 24.719 11.82 1 98.94 218 ALA B O 1
ATOM 3492 N N . MET B 1 219 ? -9.516 23.891 10.617 1 98.94 219 MET B N 1
ATOM 3493 C CA . MET B 1 219 ? -9.039 22.969 11.648 1 98.94 219 MET B CA 1
ATOM 3494 C C . MET B 1 219 ? -8.539 23.734 12.867 1 98.94 219 MET B C 1
ATOM 3496 O O . MET B 1 219 ? -8.875 23.406 14 1 98.94 219 MET B O 1
ATOM 3500 N N . ALA B 1 220 ? -7.715 24.766 12.562 1 98.88 220 ALA B N 1
ATOM 3501 C CA . ALA B 1 220 ? -7.184 25.594 13.641 1 98.88 220 ALA B CA 1
ATOM 3502 C C . ALA B 1 220 ? -8.312 26.219 14.453 1 98.88 220 ALA B C 1
ATOM 3504 O O . ALA B 1 220 ? -8.273 26.234 15.68 1 98.88 220 ALA B O 1
ATOM 3505 N N . GLU B 1 221 ? -9.281 26.734 13.742 1 98.75 221 GLU B N 1
ATOM 3506 C CA . GLU B 1 221 ? -10.422 27.359 14.406 1 98.75 221 GLU B CA 1
ATOM 3507 C C . GLU B 1 221 ? -11.156 26.375 15.305 1 98.75 221 GLU B C 1
ATOM 3509 O O . GLU B 1 221 ? -11.539 26.703 16.422 1 98.75 221 GLU B O 1
ATOM 3514 N N . GLN B 1 222 ? -11.383 25.156 14.789 1 98.69 222 GLN B N 1
ATOM 3515 C CA . GLN B 1 222 ? -12.031 24.109 15.578 1 98.69 222 GLN B CA 1
ATOM 3516 C C . GLN B 1 222 ? -11.227 23.781 16.828 1 98.69 222 GLN B C 1
ATOM 3518 O O . GLN B 1 222 ? -11.789 23.656 17.922 1 98.69 222 GLN B O 1
ATOM 3523 N N . LEU B 1 223 ? -9.938 23.625 16.672 1 98.56 223 LEU B N 1
ATOM 3524 C CA . LEU B 1 223 ? -9.078 23.234 17.797 1 98.56 223 LEU B CA 1
ATOM 3525 C C . LEU B 1 223 ? -9 24.344 18.828 1 98.56 223 LEU B C 1
ATOM 3527 O O . LEU B 1 223 ? -9.055 24.078 20.031 1 98.56 223 LEU B O 1
ATOM 3531 N N . VAL B 1 224 ? -8.867 25.609 18.406 1 98 224 VAL B N 1
ATOM 3532 C CA . VAL B 1 224 ? -8.836 26.75 19.328 1 98 224 VAL B CA 1
ATOM 3533 C C . VAL B 1 224 ? -10.133 26.797 20.125 1 98 224 VAL B C 1
ATOM 3535 O O . VAL B 1 224 ? -10.117 27.016 21.344 1 98 224 VAL B O 1
ATOM 3538 N N . ALA B 1 225 ? -11.227 26.562 19.438 1 97.19 225 ALA B N 1
ATOM 3539 C CA . ALA B 1 225 ? -12.523 26.594 20.109 1 97.19 225 ALA B CA 1
ATOM 3540 C C . ALA B 1 225 ? -12.648 25.438 21.125 1 97.19 225 ALA B C 1
ATOM 3542 O O . ALA B 1 225 ? -13.195 25.625 22.219 1 97.19 225 ALA B O 1
ATOM 3543 N N . ALA B 1 226 ? -12.148 24.281 20.781 1 96.94 226 ALA B N 1
ATOM 3544 C CA . ALA B 1 226 ? -12.312 23.078 21.594 1 96.94 226 ALA B CA 1
ATOM 3545 C C . ALA B 1 226 ? -11.422 23.141 22.844 1 96.94 226 ALA B C 1
ATOM 3547 O O . ALA B 1 226 ? -11.75 22.547 23.875 1 96.94 226 ALA B O 1
ATOM 3548 N N . TYR B 1 227 ? -10.352 23.812 22.703 1 95.06 227 TYR B N 1
ATOM 3549 C CA . TYR B 1 227 ? -9.375 23.766 23.797 1 95.06 227 TYR B CA 1
ATOM 3550 C C . TYR B 1 227 ? -9.188 25.156 24.406 1 95.06 227 TYR B C 1
ATOM 3552 O O . TYR B 1 227 ? -8.188 25.406 25.078 1 95.06 227 TYR B O 1
ATOM 3560 N N . SER B 1 228 ? -10.094 26.078 23.969 1 85.31 228 SER B N 1
ATOM 3561 C CA . SER B 1 228 ? -10.086 27.406 24.578 1 85.31 228 SER B CA 1
ATOM 3562 C C . SER B 1 228 ? -10.406 27.344 26.062 1 85.31 228 SER B C 1
ATOM 3564 O O . SER B 1 228 ? -11.219 26.516 26.484 1 85.31 228 SER B O 1
ATOM 3566 N N . GLU B 1 229 ? -9.5 27.938 26.906 1 64.75 229 GLU B N 1
ATOM 3567 C CA . GLU B 1 229 ? -9.75 28.094 28.344 1 64.75 229 GLU B CA 1
ATOM 3568 C C . GLU B 1 229 ? -11.008 28.938 28.594 1 64.75 229 GLU B C 1
ATOM 3570 O O . GLU B 1 229 ? -11.344 29.812 27.797 1 64.75 229 GLU B O 1
#